Protein AF-A0A3N1I9E1-F1 (afdb_monomer_lite)

pLDDT: mean 85.57, std 15.99, range [31.16, 98.69]

Secondary structure (DSSP, 8-state):
----------PPPHHHHHHHHHHHHHHHTSPPPHHHHHHHHHHHHHHHHHHTTSS-HHHHHHHTT-S-GGGHHHHH--SS--HHHHHHHHHHHHHSTTHHHHHHHHHHHHTT-S---HHHHHHHHHHHHTGGGHHHHTPPPTT--SPPHHHHHHHHHTTTTT--TTSTTS------S-HHHHHHHHHTT-HHHHHHHHHHHHHHHHHTTSS----GGGSSTTS-SS---HHHHHHHHHTSHHHHHHHHHHHHH--TTS-TTSS-PBPB-TTSPBPEE-SSTTT-EEPBP-HHHHHHHH-HHHHHHHHHHHHHHHHHHHS---HHHHHHHHHHHHHHHHHHHHHHHHHHHT----SSSBTTBSHHHHHHHHHHHHHHHHHHHHTPPPTT-----PPPPP----------

Sequence (408 aa):
MTTQTTVQPTGASFVSMVENLVAGEHLEKNPWTPDAMWHNIANQTIDALVTRGELRRGEADIILGLTPLQDLPTELGCPDPSPIWRCIYTTHRLTAGSSFGETKSEIRNIMARRAVTTKQFSFMLGVIVDRDVRRPKARKEPGARRPPSLQRARNAFGDGGFLTEDVPGRQWLPVYDTVSNVLELALEGDRNARITLMIGGGFALMVDGYLTRDRESKVFEGSAPFRGSPPAILTDLASHNHGLYLLASAWRHWDATKPAHEYDIPAVNADGSLVITGDTRETRSPERLTEYRLYEIASPAKAMAGFLKQQEARKARNVAASPEDRDRDNRERLAQALEIAKDAASSLESSTVSPPPHPFGTHEEWERTRNTAHQVYEILVKAEPDPDEGFISSASPEQGEDPGYDDV

Foldseek 3Di:
DDDDPPPDDDPQDPVNVVLVVVVVCCVPPNPDDPLVVLQSLLLQLLVVCCVVVLDPPVLSCLQQVVDQLQCCCVVPVAPHSDLLSSLLSNLQSCFAACNVVSSFVSSCVVVVHPGDDLLNVLLSSLSRSCVLQCVQQQDDDVPDPDGTLSVQLSQLSSLNQQPAPCRGNHHEDADRDPLVVLLVCLVVPNPNSLSSLLSQLSSLCSSLNLQGAFDPVQLDVQGALDTDRSNLLSVLLSVASQSSLLSSLSNVQRDSNHGSPVGARAQADSVSHFDWDDDDPVRTDGHGDHSHSSNCSSPVPSSVVSVVVNVVVVVVPVPPDPPVSVVVVVVVVVVVVVVVVVVLVVCLVPDPDDDDDRSCHDPVSNVVVVVVVVVSVVVCVVPPDDPPPDDPPPDDPDDDDDDDDDDD

Radius of gyration: 29.82 Å; chains: 1; bounding box: 89×72×112 Å

Structure (mmCIF, N/CA/C/O backbone):
data_AF-A0A3N1I9E1-F1
#
_entry.id   AF-A0A3N1I9E1-F1
#
loop_
_atom_site.group_PDB
_atom_site.id
_atom_site.type_symbol
_atom_site.label_atom_id
_atom_site.label_alt_id
_atom_site.label_comp_id
_atom_site.label_asym_id
_atom_site.label_entity_id
_atom_site.label_seq_id
_atom_site.pdbx_PDB_ins_code
_atom_site.Cartn_x
_atom_site.Cartn_y
_atom_site.Cartn_z
_atom_site.occupancy
_atom_site.B_iso_or_equiv
_atom_site.auth_seq_id
_atom_site.auth_comp_id
_atom_site.auth_asym_id
_atom_site.auth_atom_id
_atom_site.pdbx_PDB_model_num
ATOM 1 N N . MET A 1 1 ? -54.746 14.078 29.491 1.00 38.72 1 MET A N 1
ATOM 2 C CA . MET A 1 1 ? -53.385 14.606 29.708 1.00 38.72 1 MET A CA 1
ATOM 3 C C . MET A 1 1 ? -52.417 13.624 29.084 1.00 38.72 1 MET A C 1
ATOM 5 O O . MET A 1 1 ? -52.190 12.566 29.650 1.00 38.72 1 MET A O 1
ATOM 9 N N . THR A 1 2 ? -51.927 13.942 27.893 1.00 31.56 2 THR A N 1
ATOM 10 C CA . THR A 1 2 ? -50.917 13.152 27.185 1.00 31.56 2 THR A CA 1
ATOM 11 C C . THR A 1 2 ? -49.903 14.159 26.680 1.00 31.56 2 THR A C 1
ATOM 13 O O . THR A 1 2 ? -50.149 14.890 25.724 1.00 31.56 2 THR A O 1
ATOM 16 N N . THR A 1 3 ? -48.817 14.291 27.428 1.00 33.97 3 THR A N 1
ATOM 17 C CA . THR A 1 3 ? -47.680 15.148 27.116 1.00 33.97 3 THR A CA 1
ATOM 18 C C . THR A 1 3 ? -46.981 14.562 25.894 1.00 33.97 3 THR A C 1
ATOM 20 O O . THR A 1 3 ? -46.305 13.541 25.986 1.00 33.97 3 THR A O 1
ATOM 23 N N . GLN A 1 4 ? -47.182 15.179 24.729 1.00 31.16 4 GLN A N 1
ATOM 24 C CA . GLN A 1 4 ? -46.315 14.959 23.578 1.00 31.16 4 GLN A CA 1
ATOM 25 C C . GLN A 1 4 ? -44.975 15.625 23.875 1.00 31.16 4 GLN A C 1
ATOM 27 O O . GLN A 1 4 ? -44.860 16.849 23.891 1.00 31.16 4 GLN A O 1
ATOM 32 N N . THR A 1 5 ? -43.962 14.805 24.130 1.00 34.03 5 THR A N 1
ATOM 33 C CA . THR A 1 5 ? -42.567 15.233 24.135 1.00 34.03 5 THR A CA 1
ATOM 34 C C . THR A 1 5 ? -42.188 15.585 22.699 1.00 34.03 5 THR A C 1
ATOM 36 O O . THR A 1 5 ? -41.876 14.712 21.891 1.00 34.03 5 THR A O 1
ATOM 39 N N . THR A 1 6 ? -42.248 16.869 22.357 1.00 31.25 6 THR A N 1
ATOM 40 C CA . THR A 1 6 ? -41.607 17.414 21.159 1.00 31.25 6 THR A CA 1
ATOM 41 C C . THR A 1 6 ? -40.103 17.193 21.273 1.00 31.25 6 THR A C 1
ATOM 43 O O . THR A 1 6 ? -39.419 17.894 22.017 1.00 31.25 6 THR A O 1
ATOM 46 N N . VAL A 1 7 ? -39.587 16.205 20.543 1.00 35.91 7 VAL A N 1
ATOM 47 C CA . VAL A 1 7 ? -38.157 16.086 20.257 1.00 35.91 7 VAL A CA 1
ATOM 48 C C . VAL A 1 7 ? -37.801 17.267 19.357 1.00 35.91 7 VAL A C 1
ATOM 50 O O . VAL A 1 7 ? -38.236 17.331 18.208 1.00 35.91 7 VAL A O 1
ATOM 53 N N . GLN A 1 8 ? -37.077 18.247 19.901 1.00 31.97 8 GLN A N 1
ATOM 54 C CA . GLN A 1 8 ? -36.500 19.316 19.092 1.00 31.97 8 GLN A CA 1
ATOM 55 C C . GLN A 1 8 ? -35.521 18.699 18.081 1.00 31.97 8 GLN A C 1
ATOM 57 O O . GLN A 1 8 ? -34.699 17.870 18.479 1.00 31.97 8 GLN A O 1
ATOM 62 N N . PRO A 1 9 ? -35.565 19.093 16.795 1.00 40.19 9 PRO A N 1
ATOM 63 C CA . PRO A 1 9 ? -34.511 18.734 15.862 1.00 40.19 9 PRO A CA 1
ATOM 64 C C . PRO A 1 9 ? -33.220 19.371 16.375 1.00 40.19 9 PRO A C 1
ATOM 66 O O . PRO A 1 9 ? -33.135 20.590 16.526 1.00 40.19 9 PRO A O 1
ATOM 69 N N . THR A 1 10 ? -32.230 18.544 16.701 1.00 46.62 10 THR A N 1
ATOM 70 C CA . THR A 1 10 ? -30.885 18.997 17.051 1.00 46.62 10 THR A CA 1
ATOM 71 C C . THR A 1 10 ? -30.368 19.862 15.906 1.00 46.62 10 THR A C 1
ATOM 73 O O . THR A 1 10 ? -30.164 19.363 14.799 1.00 46.62 10 THR A O 1
ATOM 76 N N . GLY A 1 11 ? -30.226 21.167 16.155 1.00 46.31 11 GLY A N 1
ATOM 77 C CA . GLY A 1 11 ? -29.681 22.113 15.188 1.00 46.31 11 GLY A CA 1
ATOM 78 C C . GLY A 1 11 ? -28.329 21.625 14.672 1.00 46.31 11 GLY A C 1
ATOM 79 O O . GLY A 1 11 ? -27.523 21.104 15.444 1.00 46.31 11 GLY A O 1
ATOM 80 N N . ALA A 1 12 ? -28.111 21.765 13.362 1.00 48.75 12 ALA A N 1
ATOM 81 C CA . ALA A 1 12 ? -26.857 21.418 12.705 1.00 48.75 12 ALA A CA 1
ATOM 82 C C . ALA A 1 12 ? -25.680 22.008 13.497 1.00 48.75 12 ALA A C 1
ATOM 84 O O . ALA A 1 12 ? -25.655 23.210 13.775 1.00 48.75 12 ALA A O 1
ATOM 85 N N . SER A 1 13 ? -24.733 21.160 13.912 1.00 63.78 13 SER A N 1
ATOM 86 C CA . SER A 1 13 ? -23.575 21.619 14.678 1.00 63.78 13 SER A CA 1
ATOM 87 C C . SER A 1 13 ? -22.786 22.632 13.844 1.00 63.78 13 SER A C 1
ATOM 89 O O . SER A 1 13 ? -22.744 22.526 12.615 1.00 63.78 13 SER A O 1
ATOM 91 N N . PHE A 1 14 ? -22.137 23.599 14.496 1.00 56.06 14 PHE A N 1
ATOM 92 C CA . PHE A 1 14 ? -21.276 24.576 13.821 1.00 56.06 14 PHE A CA 1
ATOM 93 C C . PHE A 1 14 ? -20.245 23.896 12.904 1.00 56.06 14 PHE A C 1
ATOM 95 O O . PHE A 1 14 ? -20.013 24.360 11.793 1.00 56.06 14 PHE A O 1
ATOM 102 N N . VAL A 1 15 ? -19.705 22.748 13.327 1.00 59.47 15 VAL A N 1
ATOM 103 C CA . VAL A 1 15 ? -18.792 21.926 12.519 1.00 59.47 15 VAL A CA 1
ATOM 104 C C . VAL A 1 15 ? -19.470 21.464 11.227 1.00 59.47 15 VAL A C 1
ATOM 106 O O . VAL A 1 15 ? -18.934 21.712 10.155 1.00 59.47 15 VAL A O 1
ATOM 109 N N . SER A 1 16 ? -20.691 20.921 11.300 1.00 53.22 16 SER A N 1
ATOM 110 C CA . SER A 1 16 ? -21.435 20.499 10.101 1.00 53.22 16 SER A CA 1
ATOM 111 C C . SER A 1 16 ? -21.812 21.668 9.181 1.00 53.22 16 SER A C 1
ATOM 113 O O . SER A 1 16 ? -21.840 21.517 7.962 1.00 53.22 16 SER A O 1
ATOM 115 N N . MET A 1 17 ? -22.079 22.859 9.736 1.00 61.34 17 MET A N 1
ATOM 116 C CA . MET A 1 17 ? -22.335 24.062 8.936 1.00 61.34 17 MET A CA 1
ATOM 117 C C . MET A 1 17 ? -21.076 24.518 8.194 1.00 61.34 17 MET A C 1
ATOM 119 O O . MET A 1 17 ? -21.158 24.848 7.014 1.00 61.34 17 MET A O 1
ATOM 123 N N . VAL A 1 18 ? -19.916 24.502 8.858 1.00 66.12 18 VAL A N 1
ATOM 124 C CA . VAL A 1 18 ? -18.623 24.828 8.238 1.00 66.12 18 VAL A CA 1
ATOM 125 C C . VAL A 1 18 ? -18.257 23.799 7.168 1.00 66.12 18 VAL A C 1
ATOM 127 O O . VAL A 1 18 ? -17.861 24.181 6.072 1.00 66.12 18 VAL A O 1
ATOM 130 N N . GLU A 1 19 ? -18.444 22.507 7.435 1.00 66.81 19 GLU A N 1
ATOM 131 C CA . GLU A 1 19 ? -18.189 21.439 6.460 1.00 66.81 19 GLU A CA 1
ATOM 132 C C . GLU A 1 19 ? -19.096 21.552 5.228 1.00 66.81 19 GLU A C 1
ATOM 134 O O . GLU A 1 19 ? -18.613 21.417 4.104 1.00 66.81 19 GLU A O 1
ATOM 139 N N . ASN A 1 20 ? -20.380 21.881 5.414 1.00 62.75 20 ASN A N 1
ATOM 140 C CA . ASN A 1 20 ? -21.313 22.125 4.311 1.00 62.75 20 ASN A CA 1
ATOM 141 C C . ASN A 1 20 ? -20.959 23.385 3.508 1.00 62.75 20 ASN A C 1
ATOM 143 O O . ASN A 1 20 ? -21.066 23.376 2.282 1.00 62.75 20 ASN A O 1
ATOM 147 N N . LEU A 1 21 ? -20.510 24.456 4.171 1.00 64.88 21 LEU A N 1
ATOM 148 C CA . LEU A 1 21 ? -20.059 25.682 3.506 1.00 64.88 21 LEU A CA 1
ATOM 149 C C . LEU A 1 21 ? -18.817 25.419 2.642 1.00 64.88 21 LEU A C 1
ATOM 151 O O . LEU A 1 21 ? -18.793 25.784 1.468 1.00 64.88 21 LEU A O 1
ATOM 155 N N . VAL A 1 22 ? -17.817 24.728 3.199 1.00 65.25 22 VAL A N 1
ATOM 156 C CA . VAL A 1 22 ? -16.599 24.332 2.475 1.00 65.25 22 VAL A CA 1
ATOM 157 C C . VAL A 1 22 ? -16.941 23.386 1.319 1.00 65.25 22 VAL A C 1
ATOM 159 O O . VAL A 1 22 ? -16.405 23.530 0.221 1.00 65.25 22 VAL A O 1
ATOM 162 N N . ALA A 1 23 ? -17.874 22.449 1.518 1.00 61.94 23 ALA A N 1
ATOM 163 C CA . ALA A 1 23 ? -18.350 21.578 0.447 1.00 61.94 23 ALA A CA 1
ATOM 164 C C . ALA A 1 23 ? -18.998 22.368 -0.706 1.00 61.94 23 ALA A C 1
ATOM 166 O O . ALA A 1 23 ? -18.726 22.055 -1.865 1.00 61.94 23 ALA A O 1
ATOM 167 N N . GLY A 1 24 ? -19.794 23.401 -0.400 1.00 59.88 24 GLY A N 1
ATOM 168 C CA . GLY A 1 24 ? -20.403 24.295 -1.390 1.00 59.88 24 GLY A CA 1
ATOM 169 C C . GLY A 1 24 ? -19.379 25.106 -2.189 1.00 59.88 24 GLY A C 1
ATOM 170 O O . GLY A 1 24 ? -19.449 25.156 -3.415 1.00 59.88 24 GLY A O 1
ATOM 171 N N . GLU A 1 25 ? -18.367 25.673 -1.529 1.00 64.50 25 GLU A N 1
ATOM 172 C CA . GLU A 1 25 ? -17.327 26.469 -2.199 1.00 64.50 25 GLU A CA 1
ATOM 173 C C . GLU A 1 25 ? -16.526 25.653 -3.227 1.00 64.50 25 GLU A C 1
ATOM 175 O O . GLU A 1 25 ? -16.195 26.129 -4.321 1.00 64.50 25 GLU A O 1
ATOM 180 N N . HIS A 1 26 ? -16.268 24.386 -2.913 1.00 64.12 26 HIS A N 1
ATOM 181 C CA . HIS A 1 26 ? -15.553 23.482 -3.803 1.00 64.12 26 HIS A CA 1
ATOM 182 C C . HIS A 1 26 ? -16.414 22.859 -4.917 1.00 64.12 26 HIS A C 1
ATOM 184 O O . HIS A 1 26 ? -15.871 22.194 -5.802 1.00 64.12 26 HIS A O 1
ATOM 190 N N . LEU A 1 27 ? -17.735 23.058 -4.902 1.00 59.91 27 LEU A N 1
ATOM 191 C CA . LEU A 1 27 ? -18.603 22.725 -6.036 1.00 59.91 27 LEU A CA 1
ATOM 192 C C . LEU A 1 27 ? -18.612 23.841 -7.090 1.00 59.91 27 LEU A C 1
ATOM 194 O O . LEU A 1 27 ? -18.748 23.547 -8.274 1.00 59.91 27 LEU A O 1
ATOM 198 N N . GLU A 1 28 ? -18.441 25.099 -6.675 1.00 52.12 28 GLU A N 1
ATOM 199 C CA . GLU A 1 28 ? -18.646 26.264 -7.546 1.00 52.12 28 GLU A CA 1
ATOM 200 C C . GLU A 1 28 ? -17.355 26.949 -8.018 1.00 52.12 28 GLU A C 1
ATOM 202 O O . GLU A 1 28 ? -17.345 27.519 -9.108 1.00 52.12 28 GLU A O 1
ATOM 207 N N . LYS A 1 29 ? -16.269 26.930 -7.226 1.00 57.62 29 LYS A N 1
ATOM 208 C CA . LYS A 1 29 ? -15.074 27.756 -7.509 1.00 57.62 29 LYS A CA 1
ATOM 209 C C . LYS A 1 29 ? -13.769 26.981 -7.636 1.00 57.62 29 LYS A C 1
ATOM 211 O O . LYS A 1 29 ? -12.991 27.264 -8.538 1.00 57.62 29 LYS A O 1
ATOM 216 N N . ASN A 1 30 ? -13.522 26.020 -6.747 1.00 64.75 30 ASN A N 1
ATOM 217 C CA . ASN A 1 30 ? -12.272 25.256 -6.715 1.00 64.75 30 ASN A CA 1
ATOM 218 C C . ASN A 1 30 ? -12.578 23.767 -6.535 1.00 64.75 30 ASN A C 1
ATOM 220 O O . ASN A 1 30 ? -12.787 23.354 -5.396 1.00 64.75 30 ASN A O 1
ATOM 224 N N . PRO A 1 31 ? -12.601 22.943 -7.596 1.00 71.06 31 PRO A N 1
ATOM 225 C CA . PRO A 1 31 ? -12.908 21.527 -7.447 1.00 71.06 31 PRO A CA 1
ATOM 226 C C . PRO A 1 31 ? -11.952 20.868 -6.449 1.00 71.06 31 PRO A C 1
ATOM 228 O O . PRO A 1 31 ? -10.744 21.121 -6.457 1.00 71.06 31 PRO A O 1
ATOM 231 N N . TRP A 1 32 ? -12.502 20.020 -5.578 1.00 70.50 32 TRP A N 1
ATOM 232 C CA . TRP A 1 32 ? -11.707 19.243 -4.631 1.00 70.50 32 TRP A CA 1
ATOM 233 C C . TRP A 1 32 ? -10.596 18.488 -5.367 1.00 70.50 32 TRP A C 1
ATOM 235 O O . TRP A 1 32 ? -10.833 17.853 -6.400 1.00 70.50 32 TRP A O 1
ATOM 245 N N . THR A 1 33 ? -9.393 18.457 -4.786 1.00 81.75 33 THR A N 1
ATOM 246 C CA . THR A 1 33 ? -8.447 17.410 -5.178 1.00 81.75 33 THR A CA 1
ATOM 247 C C . THR A 1 33 ? -9.074 16.052 -4.839 1.00 81.75 33 THR A C 1
ATOM 249 O O . THR A 1 33 ? -9.783 15.945 -3.829 1.00 81.75 33 THR A O 1
ATOM 252 N N . PRO A 1 34 ? -8.827 14.995 -5.635 1.00 83.12 34 PRO A N 1
ATOM 253 C CA . PRO A 1 34 ? -9.389 13.676 -5.351 1.00 83.12 34 PRO A CA 1
ATOM 254 C C . PRO A 1 34 ? -9.130 13.221 -3.908 1.00 83.12 34 PRO A C 1
ATOM 256 O O . PRO A 1 34 ? -10.029 12.707 -3.251 1.00 83.12 34 PRO A O 1
ATOM 259 N N . ASP A 1 35 ? -7.931 13.484 -3.388 1.00 83.75 35 ASP A N 1
ATOM 260 C CA . ASP A 1 35 ? -7.522 13.119 -2.030 1.00 83.75 35 ASP A CA 1
ATOM 261 C C . ASP A 1 35 ? -8.378 13.805 -0.958 1.00 83.75 35 ASP A C 1
ATOM 263 O O . ASP A 1 35 ? -8.831 13.162 -0.012 1.00 83.75 35 ASP A O 1
ATOM 267 N N . ALA A 1 36 ? -8.621 15.108 -1.108 1.00 85.38 36 ALA A N 1
ATOM 268 C CA . ALA A 1 36 ? -9.395 15.877 -0.145 1.00 85.38 36 ALA A CA 1
ATOM 269 C C . ALA A 1 36 ? -10.889 15.501 -0.204 1.00 85.38 36 ALA A C 1
ATOM 271 O O . ALA A 1 36 ? -11.523 15.357 0.841 1.00 85.38 36 ALA A O 1
ATOM 272 N N . MET A 1 37 ? -11.427 15.240 -1.404 1.00 89.25 37 MET A N 1
ATOM 273 C CA . MET A 1 37 ? -12.794 14.736 -1.575 1.00 89.25 37 MET A CA 1
ATOM 274 C C . MET A 1 37 ? -12.976 13.398 -0.848 1.00 89.25 37 MET A C 1
ATOM 276 O O . MET A 1 37 ? -13.917 13.229 -0.075 1.00 89.25 37 MET A O 1
ATOM 280 N N . TRP A 1 38 ? -12.060 12.449 -1.063 1.00 91.62 38 TRP A N 1
ATOM 281 C CA . TRP A 1 38 ? -12.127 11.133 -0.429 1.00 91.62 38 TRP A CA 1
ATOM 282 C C . TRP A 1 38 ? -11.901 11.180 1.083 1.00 91.62 38 TRP A C 1
ATOM 284 O O . TRP A 1 38 ? -12.494 10.375 1.794 1.00 91.62 38 TRP A O 1
ATOM 294 N N . HIS A 1 39 ? -11.119 12.137 1.588 1.00 91.19 39 HIS A N 1
ATOM 295 C CA . HIS A 1 39 ? -10.997 12.383 3.026 1.00 91.19 39 HIS A CA 1
ATOM 296 C C . HIS A 1 39 ? -12.321 12.850 3.646 1.00 91.19 39 HIS A C 1
ATOM 298 O O . HIS A 1 39 ? -12.714 12.360 4.700 1.00 91.19 39 HIS A O 1
ATOM 304 N N . ASN A 1 40 ? -13.032 13.764 2.981 1.00 90.38 40 ASN A N 1
ATOM 305 C CA . ASN A 1 40 ? -14.340 14.227 3.445 1.00 90.38 40 ASN A CA 1
ATOM 306 C C . ASN A 1 40 ? -15.378 13.089 3.422 1.00 90.38 40 ASN A C 1
ATOM 308 O O . ASN A 1 40 ? -16.054 12.839 4.417 1.00 90.38 40 ASN A O 1
ATOM 312 N N . ILE A 1 41 ? -15.438 12.334 2.317 1.00 92.44 41 ILE A N 1
ATOM 313 C CA . ILE A 1 41 ? -16.308 11.152 2.200 1.00 92.44 41 ILE A CA 1
ATOM 314 C C . ILE A 1 41 ? -15.996 10.137 3.306 1.00 92.44 41 ILE A C 1
ATOM 316 O O . ILE A 1 41 ? -16.923 9.589 3.899 1.00 92.44 41 ILE A O 1
ATOM 320 N N . ALA A 1 42 ? -14.715 9.899 3.605 1.00 94.62 42 ALA A N 1
ATOM 321 C CA . ALA A 1 42 ? -14.301 9.011 4.685 1.00 94.62 42 ALA A CA 1
ATOM 322 C C . ALA A 1 42 ? -14.848 9.468 6.043 1.00 94.62 42 ALA A C 1
ATOM 324 O O . ALA A 1 42 ? -15.499 8.676 6.716 1.00 94.62 42 ALA A O 1
ATOM 325 N N . ASN A 1 43 ? -14.649 10.735 6.422 1.00 94.50 43 ASN A N 1
ATOM 326 C CA . ASN A 1 43 ? -15.135 11.263 7.702 1.00 94.50 43 ASN A CA 1
ATOM 327 C C . ASN A 1 43 ? -16.656 11.105 7.841 1.00 94.50 43 ASN A C 1
ATOM 329 O O . ASN A 1 43 ? -17.124 10.508 8.808 1.00 94.50 43 ASN A O 1
ATOM 333 N N . GLN A 1 44 ? -17.413 11.528 6.823 1.00 95.44 44 GLN A N 1
ATOM 334 C CA . GLN A 1 44 ? -18.874 11.391 6.806 1.00 95.44 44 GLN A CA 1
ATOM 335 C C . GLN A 1 44 ? -19.321 9.926 6.882 1.00 95.44 44 GLN A C 1
ATOM 337 O O . GLN A 1 44 ? -20.295 9.605 7.559 1.00 95.44 44 GLN A O 1
ATOM 342 N N . THR A 1 45 ? -18.600 9.024 6.208 1.00 96.94 45 THR A N 1
ATOM 343 C CA . THR A 1 45 ? -18.871 7.580 6.249 1.00 96.94 45 THR A CA 1
ATOM 344 C C . THR A 1 45 ? -18.702 7.044 7.668 1.00 96.94 45 THR A C 1
ATOM 346 O O . THR A 1 45 ? -19.575 6.331 8.158 1.00 96.94 45 THR A O 1
ATOM 349 N N . ILE A 1 46 ? -17.608 7.398 8.347 1.00 97.88 46 ILE A N 1
ATOM 350 C CA . ILE A 1 46 ? -17.349 6.947 9.718 1.00 97.88 46 ILE A CA 1
ATOM 351 C C . ILE A 1 46 ? -18.399 7.498 10.690 1.00 97.88 46 ILE A C 1
ATOM 353 O O . ILE A 1 46 ? -18.931 6.735 11.496 1.00 97.88 46 ILE A O 1
ATOM 357 N N . ASP A 1 47 ? -18.767 8.776 10.587 1.00 96.19 47 ASP A N 1
ATOM 358 C CA . ASP A 1 47 ? -19.801 9.360 11.450 1.00 96.19 47 ASP A CA 1
ATOM 359 C C . ASP A 1 47 ? -21.193 8.744 11.201 1.00 96.19 47 ASP A C 1
ATOM 361 O O . ASP A 1 47 ? -21.956 8.510 12.146 1.00 96.19 47 ASP A O 1
ATOM 365 N N . ALA A 1 48 ? -21.520 8.398 9.950 1.00 96.31 48 ALA A N 1
ATOM 366 C CA . ALA A 1 48 ? -22.752 7.683 9.617 1.00 96.31 48 ALA A CA 1
ATOM 367 C C . ALA A 1 48 ? -22.783 6.269 10.223 1.00 96.31 48 ALA A C 1
ATOM 369 O O . ALA A 1 48 ? -23.808 5.857 10.771 1.00 96.31 48 ALA A O 1
ATOM 370 N N . LEU A 1 49 ? -21.660 5.543 10.184 1.00 97.50 49 LEU A N 1
ATOM 371 C CA . LEU A 1 49 ? -21.533 4.225 10.814 1.00 97.50 49 LEU A CA 1
ATOM 372 C C . LEU A 1 49 ? -21.677 4.301 12.341 1.00 97.50 49 LEU A C 1
ATOM 374 O O . LEU A 1 49 ? -22.339 3.446 12.929 1.00 97.50 49 LEU A O 1
ATOM 378 N N . VAL A 1 50 ? -21.141 5.347 12.983 1.00 97.56 50 VAL A N 1
ATOM 379 C CA . VAL A 1 50 ? -21.358 5.595 14.421 1.00 97.56 50 VAL A CA 1
ATOM 380 C C . VAL A 1 50 ? -22.830 5.865 14.719 1.00 97.56 50 VAL A C 1
ATOM 382 O O . VAL A 1 50 ? -23.394 5.284 15.643 1.00 97.56 50 VAL A O 1
ATOM 385 N N . THR A 1 51 ? -23.480 6.704 13.911 1.00 96.25 51 THR A N 1
ATOM 386 C CA . THR A 1 51 ? -24.899 7.062 14.085 1.00 96.25 51 THR A CA 1
ATOM 387 C C . THR A 1 51 ? -25.821 5.845 13.972 1.00 96.25 51 THR A C 1
ATOM 389 O O . THR A 1 51 ? -26.840 5.772 14.656 1.00 96.25 51 THR A O 1
ATOM 392 N N . ARG A 1 52 ? -25.461 4.868 13.133 1.00 94.50 52 ARG A N 1
ATOM 393 C CA . ARG A 1 52 ? -26.208 3.612 12.958 1.00 94.50 52 ARG A CA 1
ATOM 394 C C . ARG A 1 52 ? -25.875 2.535 13.987 1.00 94.50 52 ARG A C 1
ATOM 396 O O . ARG A 1 52 ? -26.556 1.517 14.020 1.00 94.50 52 ARG A O 1
ATOM 403 N N . GLY A 1 53 ? -24.866 2.759 14.826 1.00 95.00 53 GLY A N 1
ATOM 404 C CA . GLY A 1 53 ? -24.416 1.791 15.823 1.00 95.00 53 GLY A CA 1
ATOM 405 C C . GLY A 1 53 ? -23.506 0.685 15.278 1.00 95.00 53 GLY A C 1
ATOM 406 O O . GLY A 1 53 ? -23.201 -0.240 16.024 1.00 95.00 53 GLY A O 1
ATOM 407 N N . GLU A 1 54 ? -23.038 0.787 14.029 1.00 96.00 54 GLU A N 1
ATOM 408 C CA . GLU A 1 54 ? -22.098 -0.179 13.426 1.00 96.00 54 GLU A CA 1
ATOM 409 C C . GLU A 1 54 ? -20.656 0.023 13.928 1.00 96.00 54 GLU A C 1
ATOM 411 O O . GLU A 1 54 ? -19.844 -0.907 13.967 1.00 96.00 54 GLU A O 1
ATOM 416 N N . LEU A 1 55 ? -20.331 1.254 14.341 1.00 96.81 55 LEU A N 1
ATOM 417 C CA . LEU A 1 55 ? -19.077 1.611 15.004 1.00 96.81 55 LEU A CA 1
ATOM 418 C C . LEU A 1 55 ? -19.355 2.271 16.352 1.00 96.81 55 LEU A C 1
ATOM 420 O O . LEU A 1 55 ? -20.229 3.129 16.480 1.00 96.81 55 LEU A O 1
ATOM 424 N N . ARG A 1 56 ? -18.550 1.944 17.364 1.00 97.19 56 ARG A N 1
ATOM 425 C CA . ARG A 1 56 ? -18.530 2.738 18.605 1.00 97.19 56 ARG A CA 1
ATOM 426 C C . ARG A 1 56 ? -17.699 4.004 18.387 1.00 97.19 56 ARG A C 1
ATOM 428 O O . ARG A 1 56 ? -16.761 4.002 17.592 1.00 97.19 56 ARG A O 1
ATOM 435 N N . ARG A 1 57 ? -17.975 5.076 19.143 1.00 96.19 57 ARG A N 1
ATOM 436 C CA . ARG A 1 57 ? -17.237 6.347 19.001 1.00 96.19 57 ARG A CA 1
ATOM 437 C C . ARG A 1 57 ? -15.723 6.186 19.192 1.00 96.19 57 ARG A C 1
ATOM 439 O O . ARG A 1 57 ? -14.972 6.698 18.376 1.00 96.19 57 ARG A O 1
ATOM 446 N N . GLY A 1 58 ? -15.283 5.401 20.179 1.00 97.12 58 GLY A N 1
ATOM 447 C CA . GLY A 1 58 ? -13.853 5.122 20.376 1.00 97.12 58 GLY A CA 1
ATOM 448 C C . GLY A 1 58 ? -13.200 4.399 19.188 1.00 97.12 58 GLY A C 1
ATOM 449 O O . GLY A 1 58 ? -12.063 4.689 18.838 1.00 97.12 58 GLY A O 1
ATOM 450 N N . GLU A 1 59 ? -13.934 3.523 18.494 1.00 97.75 59 GLU A N 1
ATOM 451 C CA . GLU A 1 59 ? -13.439 2.848 17.282 1.00 97.75 59 GLU A CA 1
ATOM 452 C C . GLU A 1 59 ? -13.274 3.845 16.131 1.00 97.75 59 GLU A C 1
ATOM 454 O O . GLU A 1 59 ? -12.262 3.836 15.428 1.00 97.75 59 GLU A O 1
ATOM 459 N N . ALA A 1 60 ? -14.251 4.742 15.971 1.00 97.75 60 ALA A N 1
ATOM 460 C CA . ALA A 1 60 ? -14.183 5.836 15.012 1.00 97.75 60 ALA A CA 1
ATOM 461 C C . ALA A 1 60 ? -13.016 6.787 15.308 1.00 97.75 60 ALA A C 1
ATOM 463 O O . ALA A 1 60 ? -12.322 7.194 14.380 1.00 97.75 60 ALA A O 1
ATOM 464 N N . ASP A 1 61 ? -12.750 7.101 16.575 1.00 97.88 61 ASP A N 1
ATOM 465 C CA . ASP A 1 61 ? -11.648 7.983 16.964 1.00 97.88 61 ASP A CA 1
ATOM 466 C C . ASP A 1 61 ? -10.275 7.366 16.639 1.00 97.88 61 ASP A C 1
ATOM 468 O O . ASP A 1 61 ? -9.385 8.077 16.162 1.00 97.88 61 ASP A O 1
ATOM 472 N N . ILE A 1 62 ? -10.115 6.043 16.776 1.00 98.12 62 ILE A N 1
ATOM 473 C CA . ILE A 1 62 ? -8.907 5.329 16.326 1.00 98.12 62 ILE A CA 1
ATOM 474 C C . ILE A 1 62 ? -8.783 5.393 14.799 1.00 98.12 62 ILE A C 1
ATOM 476 O O . ILE A 1 62 ? -7.719 5.743 14.284 1.00 98.12 62 ILE A O 1
ATOM 480 N N . ILE A 1 63 ? -9.864 5.094 14.069 1.00 97.88 63 ILE A N 1
ATOM 481 C CA . ILE A 1 63 ? -9.886 5.079 12.596 1.00 97.88 63 ILE A CA 1
ATOM 482 C C . ILE A 1 63 ? -9.558 6.457 12.019 1.00 97.88 63 ILE A C 1
ATOM 484 O O . ILE A 1 63 ? -8.739 6.576 11.108 1.00 97.88 63 ILE A O 1
ATOM 488 N N . LEU A 1 64 ? -10.175 7.502 12.565 1.00 95.50 64 LEU A N 1
ATOM 489 C CA . LEU A 1 64 ? -9.982 8.883 12.136 1.00 95.50 64 LEU A CA 1
ATOM 490 C C . LEU A 1 64 ? -8.656 9.468 12.629 1.00 95.50 64 LEU A C 1
ATOM 492 O O . LEU A 1 64 ? -8.320 10.585 12.246 1.00 95.50 64 LEU A O 1
ATOM 496 N N . GLY A 1 65 ? -7.894 8.747 13.453 1.00 94.81 65 GLY A N 1
ATOM 497 C CA . GLY A 1 65 ? -6.630 9.210 14.017 1.00 94.81 65 GLY A CA 1
ATOM 498 C C . GLY A 1 65 ? -6.783 10.394 14.969 1.00 94.81 65 GLY A C 1
ATOM 499 O O . GLY A 1 65 ? -5.954 11.308 14.963 1.00 94.81 65 GLY A O 1
ATOM 500 N N . LEU A 1 66 ? -7.879 10.402 15.729 1.00 95.69 66 LEU A N 1
ATOM 501 C CA . LEU A 1 66 ? -8.107 11.286 16.871 1.00 95.69 66 LEU A CA 1
ATOM 502 C C . LEU A 1 66 ? -7.506 10.694 18.149 1.00 95.69 66 LEU A C 1
ATOM 504 O O . LEU A 1 66 ? -6.980 11.444 18.966 1.00 95.69 66 LEU A O 1
ATOM 508 N N . THR A 1 67 ? -7.502 9.365 18.284 1.00 97.31 67 THR A N 1
ATOM 509 C CA . THR A 1 67 ? -6.699 8.674 19.300 1.00 97.31 67 THR A CA 1
ATOM 510 C C . THR A 1 67 ? -5.212 8.872 18.980 1.00 97.31 67 THR A C 1
ATOM 512 O O . THR A 1 67 ? -4.808 8.595 17.849 1.00 97.31 67 THR A O 1
ATOM 515 N N . PRO A 1 68 ? -4.368 9.356 19.904 1.00 97.25 68 PRO A N 1
ATOM 516 C CA . PRO A 1 68 ? -2.918 9.420 19.713 1.00 97.25 68 PRO A CA 1
ATOM 517 C C . PRO A 1 68 ? -2.293 8.045 19.437 1.00 97.25 68 PRO A C 1
ATOM 519 O O . PRO A 1 68 ? -2.790 7.017 19.887 1.00 97.25 68 PRO A O 1
ATOM 522 N N . LEU A 1 69 ? -1.178 8.003 18.697 1.00 97.25 69 LEU A N 1
ATOM 523 C CA . LEU A 1 69 ? -0.474 6.738 18.427 1.00 97.25 69 LEU A CA 1
ATOM 524 C C . LEU A 1 69 ? 0.021 6.070 19.719 1.00 97.25 69 LEU A C 1
ATOM 526 O O . LEU A 1 69 ? 0.013 4.848 19.819 1.00 97.25 69 LEU A O 1
ATOM 530 N N . GLN A 1 70 ? 0.418 6.879 20.704 1.00 98.12 70 GLN A N 1
ATOM 531 C CA . GLN A 1 70 ? 0.944 6.437 21.998 1.00 98.12 70 GLN A CA 1
ATOM 532 C C . GLN A 1 70 ? -0.072 5.632 22.814 1.00 98.12 70 GLN A C 1
ATOM 534 O O . GLN A 1 70 ? 0.335 4.804 23.623 1.00 98.12 70 GLN A O 1
ATOM 539 N N . ASP A 1 71 ? -1.365 5.838 22.562 1.00 98.31 71 ASP A N 1
ATOM 540 C CA . ASP A 1 71 ? -2.448 5.194 23.303 1.00 98.31 71 ASP A CA 1
ATOM 541 C C . ASP A 1 71 ? -2.902 3.880 22.641 1.00 98.31 71 ASP A C 1
ATOM 543 O O . ASP A 1 71 ? -3.582 3.071 23.270 1.00 98.31 71 ASP A O 1
ATOM 547 N N . LEU A 1 72 ? -2.488 3.614 21.392 1.00 97.75 72 LEU A N 1
ATOM 548 C CA . LEU A 1 72 ? -2.882 2.405 20.660 1.00 97.75 72 LEU A CA 1
ATOM 549 C C . LEU A 1 72 ? -2.512 1.092 21.368 1.00 97.75 72 LEU A C 1
ATOM 551 O O . LEU A 1 72 ? -3.358 0.200 21.358 1.00 97.75 72 LEU A O 1
ATOM 555 N N . PRO A 1 73 ? -1.330 0.937 22.003 1.00 98.19 73 PRO A N 1
ATOM 556 C CA . PRO A 1 73 ? -1.017 -0.278 22.755 1.00 98.19 73 PRO A CA 1
ATOM 557 C C . PRO A 1 73 ? -2.049 -0.603 23.834 1.00 98.19 73 PRO A C 1
ATOM 559 O O . PRO A 1 73 ? -2.437 -1.757 23.988 1.00 98.19 73 PRO A O 1
ATOM 562 N N . THR A 1 74 ? -2.545 0.417 24.535 1.00 97.88 74 THR A N 1
ATOM 563 C CA . THR A 1 74 ? -3.562 0.259 25.580 1.00 97.88 74 THR A CA 1
ATOM 564 C C . THR A 1 74 ? -4.939 -0.031 24.984 1.00 97.88 74 THR A C 1
ATOM 566 O O . THR A 1 74 ? -5.635 -0.923 25.458 1.00 97.88 74 THR A O 1
ATOM 569 N N . GLU A 1 75 ? -5.328 0.696 23.934 1.00 97.50 75 GLU A N 1
ATOM 570 C CA . GLU A 1 75 ? -6.667 0.601 23.333 1.00 97.50 75 GLU A CA 1
ATOM 571 C C . GLU A 1 75 ? -6.867 -0.662 22.476 1.00 97.50 75 GLU A C 1
ATOM 573 O O . GLU A 1 75 ? -7.967 -1.210 22.409 1.00 97.50 75 GLU A O 1
ATOM 578 N N . LEU A 1 76 ? -5.811 -1.127 21.800 1.00 96.94 76 LEU A N 1
ATOM 579 C CA . LEU A 1 76 ? -5.858 -2.258 20.866 1.00 96.94 76 LEU A CA 1
ATOM 580 C C . LEU A 1 76 ? -5.181 -3.524 21.400 1.00 96.94 76 LEU A C 1
ATOM 582 O O . LEU A 1 76 ? -5.399 -4.598 20.844 1.00 96.94 76 LEU A O 1
ATOM 586 N N . GLY A 1 77 ? -4.338 -3.412 22.429 1.00 97.00 77 GLY A N 1
ATOM 587 C CA . GLY A 1 77 ? -3.455 -4.499 22.857 1.00 97.00 77 GLY A CA 1
ATOM 588 C C . GLY A 1 77 ? -2.282 -4.744 21.900 1.00 97.00 77 GLY A C 1
ATOM 589 O O . GLY A 1 77 ? -1.741 -5.845 21.877 1.00 97.00 77 GLY A O 1
ATOM 590 N N . CYS A 1 78 ? -1.904 -3.760 21.074 1.00 97.25 78 CYS A N 1
ATOM 591 C CA . CYS A 1 78 ? -0.772 -3.884 20.152 1.00 97.25 78 CYS A CA 1
ATOM 592 C C . CYS A 1 78 ? 0.581 -3.659 20.860 1.00 97.25 78 CYS A C 1
ATOM 594 O O . CYS A 1 78 ? 0.635 -2.973 21.880 1.00 97.25 78 CYS A O 1
ATOM 596 N N . PRO A 1 79 ? 1.695 -4.213 20.346 1.00 97.50 79 PRO A N 1
ATOM 597 C CA . PRO A 1 79 ? 2.987 -4.180 21.041 1.00 97.50 79 PRO A CA 1
ATOM 598 C C . PRO A 1 79 ? 3.656 -2.798 21.084 1.00 97.50 79 PRO A C 1
ATOM 600 O O . PRO A 1 79 ? 4.500 -2.553 21.943 1.00 97.50 79 PRO A O 1
ATOM 603 N N . ASP A 1 80 ? 3.333 -1.904 20.148 1.00 97.12 80 ASP A N 1
ATOM 604 C CA . ASP A 1 80 ? 4.019 -0.622 19.981 1.00 97.12 80 ASP A CA 1
ATOM 605 C C . ASP A 1 80 ? 3.083 0.453 19.383 1.00 97.12 80 ASP A C 1
ATOM 607 O O . ASP A 1 80 ? 2.028 0.120 18.834 1.00 97.12 80 ASP A O 1
ATOM 611 N N . PRO A 1 81 ? 3.430 1.752 19.485 1.00 97.06 81 PRO A N 1
ATOM 612 C CA . PRO A 1 81 ? 2.618 2.851 18.959 1.00 97.06 81 PRO A CA 1
ATOM 613 C C . PRO A 1 81 ? 2.841 3.111 17.452 1.00 97.06 81 PRO A C 1
ATOM 615 O O . PRO A 1 81 ? 2.953 4.260 17.019 1.00 97.06 81 PRO A O 1
ATOM 618 N N . SER A 1 82 ? 2.954 2.066 16.625 1.00 96.75 82 SER A N 1
ATOM 619 C CA . SER A 1 82 ? 3.149 2.209 15.176 1.00 96.75 82 SER A CA 1
ATOM 620 C C . SER A 1 82 ? 1.860 2.586 14.433 1.00 96.75 82 SER A C 1
ATOM 622 O O . SER A 1 82 ? 0.796 2.011 14.686 1.00 96.75 82 SER A O 1
ATOM 624 N N . PRO A 1 83 ? 1.932 3.466 13.414 1.00 97.81 83 PRO A N 1
ATOM 625 C CA . PRO A 1 83 ? 0.797 3.728 12.529 1.00 97.81 83 PRO A CA 1
ATOM 626 C C . PRO A 1 83 ? 0.379 2.497 11.705 1.00 97.81 83 PRO A C 1
ATOM 628 O O . PRO A 1 83 ? -0.754 2.440 11.226 1.00 97.81 83 PRO A O 1
ATOM 631 N N . ILE A 1 84 ? 1.239 1.476 11.576 1.00 98.38 84 ILE A N 1
ATOM 632 C CA . ILE A 1 84 ? 0.859 0.202 10.950 1.00 98.38 84 ILE A CA 1
ATOM 633 C C . ILE A 1 84 ? -0.261 -0.484 11.745 1.00 98.38 84 ILE A C 1
ATOM 635 O O . ILE A 1 84 ? -1.200 -1.001 11.140 1.00 98.38 84 ILE A O 1
ATOM 639 N N . TRP A 1 85 ? -0.236 -0.432 13.081 1.00 98.44 85 TRP A N 1
ATOM 640 C CA . TRP A 1 85 ? -1.287 -1.041 13.901 1.00 98.44 85 TRP A CA 1
ATOM 641 C C . TRP A 1 85 ? -2.641 -0.371 13.701 1.00 98.44 85 TRP A C 1
ATOM 643 O O . TRP A 1 85 ? -3.654 -1.060 13.559 1.00 98.44 85 TRP A O 1
ATOM 653 N N . ARG A 1 86 ? -2.657 0.962 13.574 1.00 98.38 86 ARG A N 1
ATOM 654 C CA . ARG A 1 86 ? -3.863 1.695 13.171 1.00 98.38 86 ARG A CA 1
ATOM 655 C C . ARG A 1 86 ? -4.324 1.285 11.780 1.00 98.38 86 ARG A C 1
ATOM 657 O O . ARG A 1 86 ? -5.507 1.033 11.596 1.00 98.38 86 ARG A O 1
ATOM 664 N N . CYS A 1 87 ? -3.415 1.173 10.812 1.00 98.44 87 CYS A N 1
ATOM 665 C CA . CYS A 1 87 ? -3.751 0.717 9.464 1.00 98.44 87 CYS A CA 1
ATOM 666 C C . CYS A 1 87 ? -4.421 -0.668 9.476 1.00 98.44 87 CYS A C 1
ATOM 668 O O . CYS A 1 87 ? -5.462 -0.856 8.843 1.00 98.44 87 CYS A O 1
ATOM 670 N N . ILE A 1 88 ? -3.862 -1.623 10.224 1.00 98.62 88 ILE A N 1
ATOM 671 C CA . ILE A 1 88 ? -4.406 -2.980 10.375 1.00 98.62 88 ILE A CA 1
ATOM 672 C C . ILE A 1 88 ? -5.789 -2.937 11.029 1.00 98.62 88 ILE A C 1
ATOM 674 O O . ILE A 1 88 ? -6.733 -3.517 10.491 1.00 98.62 88 ILE A O 1
ATOM 678 N N . TYR A 1 89 ? -5.931 -2.210 12.141 1.00 98.62 89 TYR A N 1
ATOM 679 C CA . TYR A 1 89 ? -7.205 -2.055 12.843 1.00 98.62 89 TYR A CA 1
ATOM 680 C C . TYR A 1 89 ? -8.282 -1.426 11.954 1.00 98.62 89 TYR A C 1
ATOM 682 O O . TYR A 1 89 ? -9.370 -1.985 11.809 1.00 98.62 89 TYR A O 1
ATOM 690 N N . THR A 1 90 ? -7.969 -0.301 11.310 1.00 98.56 90 THR A N 1
ATOM 691 C CA . THR A 1 90 ? -8.880 0.405 10.405 1.00 98.56 90 THR A CA 1
ATOM 692 C C . THR A 1 90 ? -9.304 -0.490 9.249 1.00 98.56 90 THR A C 1
ATOM 694 O O . THR A 1 90 ? -10.484 -0.553 8.911 1.00 98.56 90 THR A O 1
ATOM 697 N N . THR A 1 91 ? -8.362 -1.235 8.668 1.00 98.31 91 THR A N 1
ATOM 698 C CA . THR A 1 91 ? -8.672 -2.185 7.597 1.00 98.31 91 THR A CA 1
ATOM 699 C C . THR A 1 91 ? -9.621 -3.261 8.098 1.00 98.31 91 THR A C 1
ATOM 701 O O . THR A 1 91 ? -10.668 -3.462 7.492 1.00 98.31 91 THR A O 1
ATOM 704 N N . HIS A 1 92 ? -9.313 -3.913 9.220 1.00 98.44 92 HIS A N 1
ATOM 705 C CA . HIS A 1 92 ? -10.179 -4.928 9.817 1.00 98.44 92 HIS A CA 1
ATOM 706 C C . HIS A 1 92 ? -11.591 -4.393 10.073 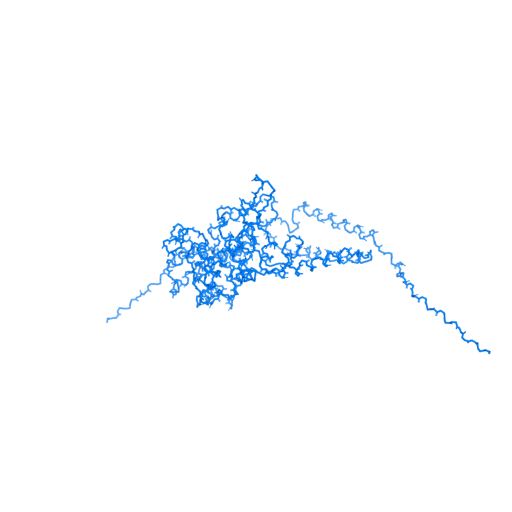1.00 98.44 92 HIS A C 1
ATOM 708 O O . HIS A 1 92 ? -12.557 -4.951 9.555 1.00 98.44 92 HIS A O 1
ATOM 714 N N . ARG A 1 93 ? -11.725 -3.274 10.794 1.00 98.12 93 ARG A N 1
ATOM 715 C CA . ARG A 1 93 ? -13.039 -2.737 11.179 1.00 98.12 93 ARG A CA 1
ATOM 716 C C . ARG A 1 93 ? -13.907 -2.334 9.995 1.00 98.12 93 ARG A C 1
ATOM 718 O O . ARG A 1 93 ? -15.120 -2.466 10.088 1.00 98.12 93 ARG A O 1
ATOM 725 N N . LEU A 1 94 ? -13.310 -1.886 8.892 1.00 98.06 94 LEU A N 1
ATOM 726 C CA . LEU A 1 94 ? -14.055 -1.436 7.715 1.00 98.06 94 LEU A CA 1
ATOM 727 C C . LEU A 1 94 ? -14.233 -2.512 6.635 1.00 98.06 94 LEU A C 1
ATOM 729 O O . LEU A 1 94 ? -14.966 -2.288 5.672 1.00 98.06 94 LEU A O 1
ATOM 733 N N . THR A 1 95 ? -13.557 -3.661 6.742 1.00 97.50 95 THR A N 1
ATOM 734 C CA . THR A 1 95 ? -13.559 -4.685 5.678 1.00 97.50 95 THR A CA 1
ATOM 735 C C . THR A 1 95 ? -13.928 -6.088 6.135 1.00 97.50 95 THR A C 1
ATOM 737 O O . THR A 1 95 ? -14.293 -6.899 5.285 1.00 97.50 95 THR A O 1
ATOM 740 N N . ALA A 1 96 ? -13.867 -6.399 7.429 1.00 96.00 96 ALA A N 1
ATOM 741 C CA . ALA A 1 96 ? -14.190 -7.733 7.910 1.00 96.00 96 ALA A CA 1
ATOM 742 C C . ALA A 1 96 ? -15.706 -7.979 7.887 1.00 96.00 96 ALA A C 1
ATOM 744 O O . ALA A 1 96 ? -16.497 -7.161 8.355 1.00 96.00 96 ALA A O 1
ATOM 745 N N . GLY A 1 97 ? -16.117 -9.125 7.345 1.00 95.94 97 GLY A N 1
ATOM 746 C CA . GLY A 1 97 ? -17.511 -9.570 7.400 1.00 95.94 97 GLY A CA 1
ATOM 747 C C . GLY A 1 97 ? -18.528 -8.591 6.796 1.00 95.94 97 GLY A C 1
ATOM 748 O O . GLY A 1 97 ? -18.339 -8.073 5.693 1.00 95.94 97 GLY A O 1
ATOM 749 N N . SER A 1 98 ? -19.635 -8.357 7.511 1.00 95.94 98 SER A N 1
ATOM 750 C CA . SER A 1 98 ? -20.720 -7.473 7.056 1.00 95.94 98 SER A CA 1
ATOM 751 C C . SER A 1 98 ? -20.303 -6.002 6.982 1.00 95.94 98 SER A C 1
ATOM 753 O O . SER A 1 98 ? -20.795 -5.281 6.107 1.00 95.94 98 SER A O 1
ATOM 755 N N . SER A 1 99 ? -19.310 -5.590 7.782 1.00 95.94 99 SER A N 1
ATOM 756 C CA . SER A 1 99 ? -18.830 -4.206 7.847 1.00 95.94 99 SER A CA 1
ATOM 757 C C . SER A 1 99 ? -18.335 -3.681 6.502 1.00 95.94 99 SER A C 1
ATOM 759 O O . SER A 1 99 ? -18.475 -2.492 6.214 1.00 95.94 99 SER A O 1
ATOM 761 N N . PHE A 1 100 ? -17.841 -4.550 5.614 1.00 97.00 100 PHE A N 1
ATOM 762 C CA . PHE A 1 100 ? -17.483 -4.141 4.254 1.00 97.00 100 PHE A CA 1
ATOM 763 C C . PHE A 1 100 ? -18.694 -3.682 3.435 1.00 97.00 100 PHE A C 1
ATOM 765 O O . PHE A 1 100 ? -18.630 -2.680 2.718 1.00 97.00 100 PHE A O 1
ATOM 772 N N . GLY A 1 101 ? -19.802 -4.420 3.529 1.00 96.44 101 GLY A N 1
ATOM 773 C CA . GLY A 1 101 ? -21.052 -4.094 2.849 1.00 96.44 101 GLY A CA 1
ATOM 774 C C . GLY A 1 101 ? -21.688 -2.828 3.415 1.00 96.44 101 GLY A C 1
ATOM 775 O O . GLY A 1 101 ? -22.077 -1.948 2.646 1.00 96.44 101 GLY A O 1
ATOM 776 N N . GLU A 1 102 ? -21.722 -2.712 4.743 1.00 96.69 102 GLU A N 1
ATOM 777 C CA . GLU A 1 102 ? -22.228 -1.541 5.472 1.00 96.69 102 GLU A CA 1
ATOM 778 C C . GLU A 1 102 ? -21.433 -0.280 5.110 1.00 96.69 102 GLU A C 1
ATOM 780 O O . GLU A 1 102 ? -22.006 0.697 4.626 1.00 96.69 102 GLU A O 1
ATOM 785 N N . THR A 1 103 ? -20.101 -0.332 5.207 1.00 97.31 103 THR A N 1
ATOM 786 C CA . THR A 1 103 ? -19.230 0.806 4.875 1.00 97.31 103 THR A CA 1
ATOM 787 C C . THR A 1 103 ? -19.393 1.217 3.411 1.00 97.31 103 THR A C 1
ATOM 789 O O . THR A 1 103 ? -19.556 2.397 3.101 1.00 97.31 103 THR A O 1
ATOM 792 N N . LYS A 1 104 ? -19.418 0.258 2.473 1.00 96.88 104 LYS A N 1
ATOM 793 C CA . LYS A 1 104 ? -19.657 0.566 1.052 1.00 96.88 104 LYS A CA 1
ATOM 794 C C . LYS A 1 104 ? -21.046 1.139 0.798 1.00 96.88 104 LYS A C 1
ATOM 796 O O . LYS A 1 104 ? -21.197 1.952 -0.116 1.00 96.88 104 LYS A O 1
ATOM 801 N N . SER A 1 105 ? -22.050 0.714 1.561 1.00 96.12 105 SER A N 1
ATOM 802 C CA . SER A 1 105 ? -23.397 1.268 1.475 1.00 96.12 105 SER A CA 1
ATOM 803 C C . SER A 1 105 ? -23.418 2.736 1.898 1.00 96.12 105 SER A C 1
ATOM 805 O O . SER A 1 105 ? -24.028 3.541 1.198 1.00 96.12 105 SER A O 1
ATOM 807 N N . GLU A 1 106 ? -22.695 3.111 2.952 1.00 96.12 106 GLU A N 1
ATOM 808 C CA . GLU A 1 106 ? -22.603 4.511 3.382 1.00 96.12 106 GLU A CA 1
ATOM 809 C C . GLU A 1 106 ? -21.860 5.387 2.381 1.00 96.12 106 GLU A C 1
ATOM 811 O O . GLU A 1 106 ? -22.386 6.424 1.978 1.00 96.12 106 GLU A O 1
ATOM 816 N N . ILE A 1 107 ? -20.715 4.929 1.865 1.00 95.31 107 ILE A N 1
ATOM 817 C CA . ILE A 1 107 ? -19.994 5.650 0.803 1.00 95.31 107 ILE A CA 1
ATOM 818 C C . ILE A 1 107 ? -20.914 5.876 -0.403 1.00 95.31 107 ILE A C 1
ATOM 820 O O . ILE A 1 107 ? -20.959 6.961 -0.978 1.00 95.31 107 ILE A O 1
ATOM 824 N N . ARG A 1 108 ? -21.676 4.848 -0.794 1.00 95.06 108 ARG A N 1
ATOM 825 C CA . ARG A 1 108 ? -22.627 4.918 -1.908 1.00 95.06 108 ARG A CA 1
ATOM 826 C C . ARG A 1 108 ? -23.710 5.973 -1.664 1.00 95.06 108 ARG A C 1
ATOM 828 O O . ARG A 1 108 ? -24.019 6.720 -2.593 1.00 95.06 108 ARG A O 1
ATOM 835 N N . ASN A 1 109 ? -24.256 6.024 -0.449 1.00 92.75 109 ASN A N 1
ATOM 836 C CA . ASN A 1 109 ? -25.279 6.990 -0.053 1.00 92.75 109 ASN A CA 1
ATOM 837 C C . ASN A 1 109 ? -24.727 8.422 -0.091 1.00 92.75 109 ASN A C 1
ATOM 839 O O . ASN A 1 109 ? -25.339 9.286 -0.710 1.00 92.75 109 ASN A O 1
ATOM 843 N N . ILE A 1 110 ? -23.539 8.647 0.479 1.00 90.44 110 ILE A N 1
ATOM 844 C CA . ILE A 1 110 ? -22.870 9.958 0.514 1.00 90.44 110 ILE A CA 1
ATOM 845 C C . ILE A 1 110 ? -22.521 10.445 -0.895 1.00 90.44 110 ILE A C 1
ATOM 847 O O . ILE A 1 110 ? -22.755 11.597 -1.244 1.00 90.44 110 ILE A O 1
ATOM 851 N N . MET A 1 111 ? -21.991 9.561 -1.743 1.00 87.19 111 MET A N 1
ATOM 852 C CA . MET A 1 111 ? -21.628 9.912 -3.119 1.00 87.19 111 MET A CA 1
ATOM 853 C C . MET A 1 111 ? -22.833 10.014 -4.067 1.00 87.19 111 MET A C 1
ATOM 855 O O . MET A 1 111 ? -22.634 10.352 -5.235 1.00 87.19 111 MET A O 1
ATOM 859 N N . ALA A 1 112 ? -24.041 9.650 -3.620 1.00 89.88 112 ALA A N 1
ATOM 860 C CA . ALA A 1 112 ? -25.238 9.508 -4.452 1.00 89.88 112 ALA A CA 1
ATOM 861 C C . ALA A 1 112 ? -25.000 8.658 -5.722 1.00 89.88 112 ALA A C 1
ATOM 863 O O . ALA A 1 112 ? -25.463 8.979 -6.817 1.00 89.88 112 ALA A O 1
ATOM 864 N N . ARG A 1 113 ? -24.241 7.558 -5.598 1.00 89.56 113 ARG A N 1
ATOM 865 C CA . ARG A 1 113 ? -23.904 6.664 -6.725 1.00 89.56 113 ARG A CA 1
ATOM 866 C C . ARG A 1 113 ? -24.660 5.347 -6.643 1.00 89.56 113 ARG A C 1
ATOM 868 O O . ARG A 1 113 ? -25.115 4.929 -5.588 1.00 89.56 113 ARG A O 1
ATOM 875 N N . ARG A 1 114 ? -24.746 4.630 -7.767 1.00 86.44 114 ARG A N 1
ATOM 876 C CA . ARG A 1 114 ? -25.346 3.284 -7.797 1.00 86.44 114 ARG A CA 1
ATOM 877 C C . ARG A 1 114 ? -24.475 2.237 -7.096 1.00 86.44 114 ARG A C 1
ATOM 879 O O . ARG A 1 114 ? -25.003 1.320 -6.477 1.00 86.44 114 ARG A O 1
ATOM 886 N N . ALA A 1 115 ? -23.154 2.354 -7.213 1.00 90.12 115 ALA A N 1
ATOM 887 C CA . ALA A 1 115 ? -22.208 1.382 -6.679 1.00 90.12 115 ALA A CA 1
ATOM 888 C C . ALA A 1 115 ? -20.855 2.028 -6.354 1.00 90.12 115 ALA A C 1
ATOM 890 O O . ALA A 1 115 ? -20.477 3.038 -6.949 1.00 90.12 115 ALA A O 1
ATOM 891 N N . VAL A 1 116 ? -20.122 1.388 -5.441 1.00 94.00 116 VAL A N 1
ATOM 892 C CA . VAL A 1 116 ? -18.741 1.723 -5.075 1.00 94.00 116 VAL A CA 1
ATOM 893 C C . VAL A 1 116 ? -17.861 0.521 -5.402 1.00 94.00 116 VAL A C 1
ATOM 895 O O . VAL A 1 116 ? -18.114 -0.602 -4.952 1.00 94.00 116 VAL A O 1
ATOM 898 N N . THR A 1 117 ? -16.831 0.736 -6.211 1.00 95.19 117 THR A N 1
ATOM 899 C CA . THR A 1 117 ? -15.861 -0.312 -6.562 1.00 95.19 117 THR A CA 1
ATOM 900 C C . THR A 1 117 ? -14.883 -0.561 -5.412 1.00 95.19 117 THR A C 1
ATOM 902 O O . THR A 1 117 ? -14.648 0.314 -4.580 1.00 95.19 117 THR A O 1
ATOM 905 N N . THR A 1 118 ? -14.260 -1.741 -5.368 1.00 94.94 118 THR A N 1
ATOM 906 C CA . THR A 1 118 ? -13.215 -2.039 -4.368 1.00 94.94 118 THR A CA 1
ATOM 907 C C . THR A 1 118 ? -12.006 -1.112 -4.511 1.00 94.94 118 THR A C 1
ATOM 909 O O . THR A 1 118 ? -11.419 -0.731 -3.508 1.00 94.94 118 THR A O 1
ATOM 912 N N . LYS A 1 119 ? -11.678 -0.663 -5.731 1.00 95.00 119 LYS A N 1
ATOM 913 C CA . LYS A 1 119 ? -10.613 0.327 -5.970 1.00 95.00 119 LYS A CA 1
ATOM 914 C C . LYS A 1 119 ? -10.928 1.689 -5.348 1.00 95.00 119 LYS A C 1
ATOM 916 O O . LYS A 1 119 ? -10.070 2.276 -4.703 1.00 95.00 119 LYS A O 1
ATOM 921 N N . GLN A 1 120 ? -12.165 2.168 -5.491 1.00 94.94 120 GLN A N 1
ATOM 922 C CA . GLN A 1 120 ? -12.619 3.411 -4.854 1.00 94.94 120 GLN A CA 1
ATOM 923 C C . GLN A 1 120 ? -12.609 3.305 -3.327 1.00 94.94 120 GLN A C 1
ATOM 925 O O . GLN A 1 120 ? -12.092 4.191 -2.656 1.00 94.94 120 GLN A O 1
ATOM 930 N N . PHE A 1 121 ? -13.119 2.194 -2.790 1.00 96.88 121 PHE A N 1
ATOM 931 C CA . PHE A 1 121 ? -13.050 1.916 -1.357 1.00 96.88 121 PHE A CA 1
ATOM 932 C C . PHE A 1 121 ? -11.594 1.873 -0.863 1.00 96.88 121 PHE A C 1
ATOM 934 O O . PHE A 1 121 ? -11.262 2.490 0.140 1.00 96.88 121 PHE A O 1
ATOM 941 N N . SER A 1 122 ? -10.708 1.187 -1.588 1.00 97.19 122 SER A N 1
ATOM 942 C CA . SER A 1 122 ? -9.284 1.100 -1.254 1.00 97.19 122 SER A CA 1
ATOM 943 C C . SER A 1 122 ? -8.596 2.463 -1.295 1.00 97.19 122 SER A C 1
ATOM 945 O O . SER A 1 122 ? -7.776 2.764 -0.434 1.00 97.19 122 SER A O 1
ATOM 947 N N . PHE A 1 123 ? -8.948 3.319 -2.257 1.00 96.00 123 PHE A N 1
ATOM 948 C CA . PHE A 1 123 ? -8.446 4.689 -2.308 1.00 96.00 123 PHE A CA 1
ATOM 949 C C . PHE A 1 123 ? -8.847 5.483 -1.060 1.00 96.00 123 PHE A C 1
ATOM 951 O O . PHE A 1 123 ? -7.989 6.094 -0.428 1.00 96.00 123 PHE A O 1
ATOM 958 N N . MET A 1 124 ? -10.129 5.426 -0.678 1.00 96.12 124 MET A N 1
ATOM 959 C CA . MET A 1 124 ? -10.624 6.028 0.564 1.00 96.12 124 MET A CA 1
ATOM 960 C C . MET A 1 124 ? -9.849 5.499 1.775 1.00 96.12 124 MET A C 1
ATOM 962 O O . MET A 1 124 ? -9.365 6.287 2.583 1.00 96.12 124 MET A O 1
ATOM 966 N N . LEU A 1 125 ? -9.679 4.177 1.870 1.00 96.88 125 LEU A N 1
ATOM 967 C CA . LEU A 1 125 ? -8.930 3.544 2.950 1.00 96.88 125 LEU A CA 1
ATOM 968 C C . LEU A 1 125 ? -7.495 4.075 3.016 1.00 96.88 125 LEU A C 1
ATOM 970 O O . LEU A 1 125 ? -7.053 4.467 4.090 1.00 96.88 125 LEU A O 1
ATOM 974 N N . GLY A 1 126 ? -6.810 4.175 1.873 1.00 95.94 126 GLY A N 1
ATOM 975 C CA . GLY A 1 126 ? -5.467 4.747 1.764 1.00 95.94 126 GLY A CA 1
ATOM 976 C C . GLY A 1 126 ? -5.367 6.170 2.312 1.00 95.94 126 GLY A C 1
ATOM 977 O O . GLY A 1 126 ? -4.432 6.480 3.044 1.00 95.94 126 GLY A O 1
ATOM 978 N N . VAL A 1 127 ? -6.356 7.019 2.017 1.00 94.50 127 VAL A N 1
ATOM 979 C CA . VAL A 1 127 ? -6.421 8.392 2.543 1.00 94.50 127 VAL A CA 1
ATOM 980 C C . VAL A 1 127 ? -6.622 8.411 4.063 1.00 94.50 127 VAL A C 1
ATOM 982 O O . VAL A 1 127 ? -6.104 9.307 4.727 1.00 94.50 127 VAL A O 1
ATOM 985 N N . ILE A 1 128 ? -7.341 7.446 4.638 1.00 95.69 128 ILE A N 1
ATOM 986 C CA . ILE A 1 128 ? -7.504 7.335 6.096 1.00 95.69 128 ILE A CA 1
ATOM 987 C C . ILE A 1 128 ? -6.193 6.865 6.740 1.00 95.69 128 ILE A C 1
ATOM 989 O O . ILE A 1 128 ? -5.677 7.520 7.645 1.00 95.69 128 ILE A O 1
ATOM 993 N N . VAL A 1 129 ? -5.629 5.754 6.256 1.00 96.38 129 VAL A N 1
ATOM 994 C CA . VAL A 1 129 ? -4.481 5.097 6.902 1.00 96.38 129 VAL A CA 1
ATOM 995 C C . VAL A 1 129 ? -3.157 5.835 6.694 1.00 96.38 129 VAL A C 1
ATOM 997 O O . VAL A 1 129 ? -2.230 5.657 7.477 1.00 96.38 129 VAL A O 1
ATOM 1000 N N . ASP A 1 130 ? -3.050 6.703 5.682 1.00 94.56 130 ASP A N 1
ATOM 1001 C CA . ASP A 1 130 ? -1.845 7.509 5.459 1.00 94.56 130 ASP A CA 1
ATOM 1002 C C . ASP A 1 130 ? -1.709 8.716 6.403 1.00 94.56 130 ASP A C 1
ATOM 1004 O O . ASP A 1 130 ? -0.654 9.357 6.410 1.00 94.56 130 ASP A O 1
ATOM 1008 N N . ARG A 1 131 ? -2.744 9.028 7.204 1.00 93.62 131 ARG A N 1
ATOM 1009 C CA . ARG A 1 131 ? -2.856 10.248 8.028 1.00 93.62 131 ARG A CA 1
ATOM 1010 C C . ARG A 1 131 ? -1.611 10.520 8.868 1.00 93.62 131 ARG A C 1
ATOM 1012 O O . ARG A 1 131 ? -1.077 11.629 8.814 1.00 93.62 131 ARG A O 1
ATOM 1019 N N . ASP A 1 132 ? -1.133 9.508 9.582 1.00 94.62 132 ASP A N 1
ATOM 1020 C CA . ASP A 1 132 ? -0.012 9.627 10.523 1.00 94.62 132 ASP A CA 1
ATOM 1021 C C . ASP A 1 132 ? 1.343 9.834 9.836 1.00 94.62 132 ASP A C 1
ATOM 1023 O O . ASP A 1 132 ? 2.310 10.266 10.461 1.00 94.62 132 ASP A O 1
ATOM 1027 N N . VAL A 1 133 ? 1.416 9.575 8.529 1.00 95.12 133 VAL A N 1
ATOM 1028 C CA . VAL A 1 133 ? 2.656 9.637 7.748 1.00 95.12 133 VAL A CA 1
ATOM 1029 C C . VAL A 1 133 ? 2.626 10.677 6.633 1.00 95.12 133 VAL A C 1
ATOM 1031 O O . VAL A 1 133 ? 3.623 10.853 5.932 1.00 95.12 133 VAL A O 1
ATOM 1034 N N . ARG A 1 134 ? 1.533 11.439 6.481 1.00 92.81 134 ARG A N 1
ATOM 1035 C CA . ARG A 1 134 ? 1.390 12.435 5.403 1.00 92.81 134 ARG A CA 1
ATOM 1036 C C . ARG A 1 134 ? 2.560 13.408 5.351 1.00 92.81 134 ARG A C 1
ATOM 1038 O O . ARG A 1 134 ? 3.172 13.576 4.303 1.00 92.81 134 ARG A O 1
ATOM 1045 N N . ARG A 1 135 ? 2.893 14.042 6.479 1.00 91.62 135 ARG A N 1
ATOM 1046 C CA . ARG A 1 135 ? 3.953 15.061 6.543 1.00 91.62 135 ARG A CA 1
ATOM 1047 C C . ARG A 1 135 ? 5.327 14.505 6.145 1.00 91.62 135 ARG A C 1
ATOM 1049 O O . ARG A 1 135 ? 5.949 15.091 5.258 1.00 91.62 135 ARG A O 1
ATOM 1056 N N . PRO A 1 136 ? 5.828 13.408 6.744 1.00 91.81 136 PRO A N 1
ATOM 1057 C CA . PRO A 1 136 ? 7.124 12.870 6.353 1.00 91.81 136 PRO A CA 1
ATOM 1058 C C . PRO A 1 136 ? 7.140 12.327 4.919 1.00 91.81 136 PRO A C 1
ATOM 1060 O O . PRO A 1 136 ? 8.112 12.580 4.211 1.00 91.81 136 PRO A O 1
ATOM 1063 N N . LYS A 1 137 ? 6.066 11.670 4.461 1.00 92.62 137 LYS A N 1
ATOM 1064 C CA . LYS A 1 137 ? 6.012 10.983 3.155 1.00 92.62 137 LYS A CA 1
ATOM 1065 C C . LYS A 1 137 ? 5.596 11.880 1.980 1.00 92.62 137 LYS A C 1
ATOM 1067 O O . LYS A 1 137 ? 5.756 11.497 0.821 1.00 92.62 137 LYS A O 1
ATOM 1072 N N . ALA A 1 138 ? 5.088 13.085 2.247 1.00 90.81 138 ALA A N 1
ATOM 1073 C CA . ALA A 1 138 ? 4.822 14.103 1.226 1.00 90.81 138 ALA A CA 1
ATOM 1074 C C . ALA A 1 138 ? 6.087 14.855 0.778 1.00 90.81 138 ALA A C 1
ATOM 1076 O O . ALA A 1 138 ? 6.052 15.553 -0.237 1.00 90.81 138 ALA A O 1
ATOM 1077 N N . ARG A 1 139 ? 7.203 14.728 1.512 1.00 87.50 139 ARG A N 1
ATOM 1078 C CA . ARG A 1 139 ? 8.467 15.380 1.155 1.00 87.50 139 ARG A CA 1
ATOM 1079 C C . ARG A 1 139 ? 8.992 14.830 -0.170 1.00 87.50 139 ARG A C 1
ATOM 1081 O O . ARG A 1 139 ? 9.123 13.620 -0.353 1.00 87.50 139 ARG A O 1
ATOM 1088 N N . LYS A 1 140 ? 9.281 15.740 -1.099 1.00 82.38 140 LYS A N 1
ATOM 1089 C CA . LYS A 1 140 ? 9.865 15.419 -2.399 1.00 82.38 140 LYS A CA 1
ATOM 1090 C C . LYS A 1 140 ? 11.388 15.413 -2.291 1.00 82.38 140 LYS A C 1
ATOM 1092 O O . LYS A 1 140 ? 11.965 16.314 -1.694 1.00 82.38 140 LYS A O 1
ATOM 1097 N N . GLU A 1 141 ? 12.016 14.421 -2.906 1.00 77.19 141 GLU A N 1
ATOM 1098 C CA . GLU A 1 141 ? 13.470 14.348 -3.054 1.00 77.19 141 GLU A CA 1
ATOM 1099 C C . GLU A 1 141 ? 14.009 15.536 -3.866 1.00 77.19 141 GLU A C 1
ATOM 1101 O O . GLU A 1 141 ? 13.469 15.827 -4.945 1.00 77.19 141 GLU A O 1
ATOM 1106 N N . PRO A 1 142 ? 15.079 16.208 -3.402 1.00 75.12 142 PRO A N 1
ATOM 1107 C CA . PRO A 1 142 ? 15.771 17.217 -4.194 1.00 75.12 142 PRO A CA 1
ATOM 1108 C C . PRO A 1 142 ? 16.204 16.644 -5.550 1.00 75.12 142 PRO A C 1
ATOM 1110 O O . PRO A 1 142 ? 16.829 15.591 -5.624 1.00 75.12 142 PRO A O 1
ATOM 1113 N N . GLY A 1 143 ? 15.834 17.315 -6.643 1.00 75.00 143 GLY A N 1
ATOM 1114 C CA . GLY A 1 143 ? 16.175 16.883 -8.006 1.00 75.00 143 GLY A CA 1
ATOM 1115 C C . GLY A 1 143 ? 15.355 15.708 -8.560 1.00 75.00 143 GLY A C 1
ATOM 1116 O O . GLY A 1 143 ? 15.470 15.396 -9.747 1.00 75.00 143 GLY A O 1
ATOM 1117 N N . ALA A 1 144 ? 14.473 15.081 -7.774 1.00 75.06 144 ALA A N 1
ATOM 1118 C CA . ALA A 1 144 ? 13.649 13.993 -8.286 1.00 75.06 144 ALA A CA 1
ATOM 1119 C C . ALA A 1 144 ? 12.561 14.505 -9.240 1.00 75.06 144 ALA A C 1
ATOM 1121 O O . ALA A 1 144 ? 11.730 15.354 -8.911 1.00 75.06 144 ALA A O 1
ATOM 1122 N N . ARG A 1 145 ? 12.501 13.909 -10.433 1.00 77.19 145 ARG A N 1
ATOM 1123 C CA . ARG A 1 145 ? 11.368 14.083 -11.361 1.00 77.19 145 ARG A CA 1
ATOM 1124 C C . ARG A 1 145 ? 10.134 13.290 -10.925 1.00 77.19 145 ARG A C 1
ATOM 1126 O O . ARG A 1 145 ? 9.025 13.580 -11.362 1.00 77.19 145 ARG A O 1
ATOM 1133 N N . ARG A 1 146 ? 10.323 12.287 -10.064 1.00 76.44 146 ARG A N 1
ATOM 1134 C CA . ARG A 1 146 ? 9.259 11.405 -9.576 1.00 76.44 146 ARG A CA 1
ATOM 1135 C C . ARG A 1 146 ? 8.366 12.126 -8.555 1.00 76.44 146 ARG A C 1
ATOM 1137 O O . ARG A 1 146 ? 8.841 13.008 -7.836 1.00 76.44 146 ARG A O 1
ATOM 1144 N N . PRO A 1 147 ? 7.075 11.760 -8.475 1.00 81.75 147 PRO A N 1
ATOM 1145 C CA . PRO A 1 147 ? 6.195 12.283 -7.440 1.00 81.75 147 PRO A CA 1
ATOM 1146 C C . PRO A 1 147 ? 6.618 11.782 -6.042 1.00 81.75 147 PRO A C 1
ATOM 1148 O O . PRO A 1 147 ? 7.245 10.717 -5.943 1.00 81.75 147 PRO A O 1
ATOM 1151 N N . PRO A 1 148 ? 6.245 12.503 -4.964 1.00 87.69 148 PRO A N 1
ATOM 1152 C CA . PRO A 1 148 ? 6.488 12.075 -3.584 1.00 87.69 148 PRO A CA 1
ATOM 1153 C C . PRO A 1 148 ? 5.980 10.655 -3.309 1.00 87.69 148 PRO A C 1
ATOM 1155 O O . PRO A 1 148 ? 5.049 10.181 -3.972 1.00 87.69 148 PRO A O 1
ATOM 1158 N N . SER A 1 149 ? 6.572 9.969 -2.326 1.00 90.31 149 SER A N 1
ATOM 1159 C CA . SER A 1 149 ? 6.200 8.582 -2.015 1.00 90.31 149 SER A CA 1
ATOM 1160 C C . SER A 1 149 ? 4.729 8.471 -1.597 1.00 90.31 149 SER A C 1
ATOM 1162 O O . SER A 1 149 ? 4.037 7.586 -2.089 1.00 90.31 149 SER A O 1
ATOM 1164 N N . LEU A 1 150 ? 4.196 9.454 -0.859 1.00 92.94 150 LEU A N 1
ATOM 1165 C CA . LEU A 1 150 ? 2.773 9.516 -0.505 1.00 92.94 150 LEU A CA 1
ATOM 1166 C C . LEU A 1 150 ? 1.842 9.499 -1.732 1.00 92.94 150 LEU A C 1
ATOM 1168 O O . LEU A 1 150 ? 0.860 8.761 -1.763 1.00 92.94 150 LEU A O 1
ATOM 1172 N N . GLN A 1 151 ? 2.161 10.261 -2.784 1.00 92.25 151 GLN A N 1
ATOM 1173 C CA . GLN A 1 151 ? 1.349 10.266 -4.007 1.00 92.25 151 GLN A CA 1
ATOM 1174 C C . GLN A 1 151 ? 1.421 8.914 -4.731 1.00 92.25 151 GLN A C 1
ATOM 1176 O O . GLN A 1 151 ? 0.444 8.471 -5.341 1.00 92.25 151 GLN A O 1
ATOM 1181 N N . ARG A 1 152 ? 2.581 8.243 -4.699 1.00 92.38 152 ARG A N 1
ATOM 1182 C CA . ARG A 1 152 ? 2.739 6.886 -5.248 1.00 92.38 152 ARG A CA 1
ATOM 1183 C C . ARG A 1 152 ? 1.937 5.864 -4.441 1.00 92.38 152 ARG A C 1
ATOM 1185 O O . ARG A 1 152 ? 1.280 5.024 -5.052 1.00 92.38 152 ARG A O 1
ATOM 1192 N N . ALA A 1 153 ? 1.908 6.007 -3.121 1.00 95.12 153 ALA A N 1
ATOM 1193 C CA . ALA A 1 153 ? 1.115 5.186 -2.217 1.00 95.12 153 ALA A CA 1
ATOM 1194 C C . ALA A 1 153 ? -0.386 5.323 -2.499 1.00 95.12 153 ALA A C 1
ATOM 1196 O O . ALA A 1 153 ? -1.051 4.329 -2.767 1.00 95.12 153 ALA A O 1
ATOM 1197 N N . ARG A 1 154 ? -0.921 6.552 -2.564 1.00 94.38 154 ARG A N 1
ATOM 1198 C CA . ARG A 1 154 ? -2.339 6.809 -2.908 1.00 94.38 154 ARG A CA 1
ATOM 1199 C C . ARG A 1 154 ? -2.733 6.226 -4.256 1.00 94.38 154 ARG A C 1
ATOM 1201 O O . ARG A 1 154 ? -3.809 5.661 -4.415 1.00 94.38 154 ARG A O 1
ATOM 1208 N N . ASN A 1 155 ? -1.830 6.308 -5.228 1.00 94.06 155 ASN A N 1
ATOM 1209 C CA . ASN A 1 155 ? -2.000 5.654 -6.518 1.00 94.06 155 ASN A CA 1
ATOM 1210 C C . ASN A 1 155 ? -2.084 4.123 -6.393 1.00 94.06 155 ASN A C 1
ATOM 1212 O O . ASN A 1 155 ? -2.915 3.523 -7.068 1.00 94.06 155 ASN A O 1
ATOM 1216 N N . ALA A 1 156 ? -1.243 3.497 -5.562 1.00 95.88 156 ALA A N 1
ATOM 1217 C CA . ALA A 1 156 ? -1.293 2.059 -5.291 1.00 95.88 156 ALA A CA 1
ATOM 1218 C C . ALA A 1 156 ? -2.594 1.662 -4.567 1.00 95.88 156 ALA A C 1
ATOM 1220 O O . ALA A 1 156 ? -3.251 0.702 -4.967 1.00 95.88 156 ALA A O 1
ATOM 1221 N N . PHE A 1 157 ? -3.041 2.459 -3.591 1.00 96.88 157 PHE A N 1
ATOM 1222 C CA . PHE A 1 157 ? -4.354 2.303 -2.958 1.00 96.88 157 PHE A CA 1
ATOM 1223 C C . PHE A 1 157 ? -5.501 2.418 -3.965 1.00 96.88 157 PHE A C 1
ATOM 1225 O O . PHE A 1 157 ? -6.406 1.587 -3.955 1.00 96.88 157 PHE A O 1
ATOM 1232 N N . GLY A 1 158 ? -5.433 3.371 -4.895 1.00 94.88 158 GLY A N 1
ATOM 1233 C CA . GLY A 1 158 ? -6.386 3.499 -6.002 1.00 94.88 158 GLY A CA 1
ATOM 1234 C C . GLY A 1 158 ? -6.406 2.317 -6.969 1.00 94.88 158 GLY A C 1
ATOM 1235 O O . GLY A 1 158 ? -7.353 2.175 -7.739 1.00 94.88 158 GLY A O 1
ATOM 1236 N N . ASP A 1 159 ? -5.401 1.445 -6.911 1.00 95.62 159 ASP A N 1
ATOM 1237 C CA . ASP A 1 159 ? -5.322 0.205 -7.680 1.00 95.62 159 ASP A CA 1
ATOM 1238 C C . ASP A 1 159 ? -5.604 -1.046 -6.825 1.00 95.62 159 ASP A C 1
ATOM 1240 O O . ASP A 1 159 ? -5.276 -2.166 -7.208 1.00 95.62 159 ASP A O 1
ATOM 1244 N N . GLY A 1 160 ? -6.255 -0.857 -5.672 1.00 95.50 160 GLY A N 1
ATOM 1245 C CA . GLY A 1 160 ? -6.713 -1.923 -4.776 1.00 95.50 160 GLY A CA 1
ATOM 1246 C C . GLY A 1 160 ? -5.886 -2.094 -3.500 1.00 95.50 160 GLY A C 1
ATOM 1247 O O . GLY A 1 160 ? -6.343 -2.783 -2.591 1.00 95.50 160 GLY A O 1
ATOM 1248 N N . GLY A 1 161 ? -4.722 -1.441 -3.393 1.00 96.44 161 GLY A N 1
ATOM 1249 C CA . GLY A 1 161 ? -3.928 -1.418 -2.163 1.00 96.44 161 GLY A CA 1
ATOM 1250 C C . GLY A 1 161 ? -3.604 -2.817 -1.629 1.00 96.44 161 GLY A C 1
ATOM 1251 O O . GLY A 1 161 ? -3.181 -3.693 -2.377 1.00 96.44 161 GLY A O 1
ATOM 1252 N N . PHE A 1 162 ? -3.841 -3.037 -0.336 1.00 95.25 162 PHE A N 1
ATOM 1253 C CA . PHE A 1 162 ? -3.692 -4.344 0.318 1.00 95.25 162 PHE A CA 1
ATOM 1254 C C . PHE A 1 162 ? -5.005 -5.148 0.405 1.00 95.25 162 PHE A C 1
ATOM 1256 O O . PHE A 1 162 ? -5.084 -6.110 1.165 1.00 95.25 162 PHE A O 1
ATOM 1263 N N . LEU A 1 163 ? -6.053 -4.775 -0.345 1.00 96.88 163 LEU A N 1
ATOM 1264 C CA . LEU A 1 163 ? -7.326 -5.509 -0.365 1.00 96.88 163 LEU A CA 1
ATOM 1265 C C . LEU A 1 163 ? -7.243 -6.718 -1.307 1.00 96.88 163 LEU A C 1
ATOM 1267 O O . LEU A 1 163 ? -7.799 -6.706 -2.408 1.00 96.88 163 LEU A O 1
ATOM 1271 N N . THR A 1 164 ? -6.521 -7.751 -0.872 1.00 96.69 164 THR A N 1
ATOM 1272 C CA . THR A 1 164 ? -6.496 -9.074 -1.520 1.00 96.69 164 THR A CA 1
ATOM 1273 C C . THR A 1 164 ? -7.829 -9.795 -1.341 1.00 96.69 164 THR A C 1
ATOM 1275 O O . THR A 1 164 ? -8.700 -9.316 -0.624 1.00 96.69 164 THR A O 1
ATOM 1278 N N . GLU A 1 165 ? -8.026 -10.947 -1.980 1.00 95.56 165 GLU A N 1
ATOM 1279 C CA . GLU A 1 165 ? -9.293 -11.697 -1.908 1.00 95.56 165 GLU A CA 1
ATOM 1280 C C . GLU A 1 165 ? -9.689 -12.164 -0.494 1.00 95.56 165 GLU A C 1
ATOM 1282 O O . GLU A 1 165 ? -10.868 -12.409 -0.221 1.00 95.56 165 GLU A O 1
ATOM 1287 N N . ASP A 1 166 ? -8.715 -12.241 0.412 1.00 95.12 166 ASP A N 1
ATOM 1288 C CA . ASP A 1 166 ? -8.879 -12.714 1.784 1.00 95.12 166 ASP A CA 1
ATOM 1289 C C . ASP A 1 166 ? -9.401 -11.658 2.766 1.00 95.12 166 ASP A C 1
ATOM 1291 O O . ASP A 1 166 ? -9.750 -12.013 3.895 1.00 95.12 166 ASP A O 1
ATOM 1295 N N . VAL A 1 167 ? -9.456 -10.387 2.352 1.00 96.94 167 VAL A N 1
ATOM 1296 C CA . VAL A 1 167 ? -9.762 -9.241 3.225 1.00 96.94 167 VAL A CA 1
ATOM 1297 C C . VAL A 1 167 ? -11.214 -8.749 3.083 1.00 96.94 167 VAL A C 1
ATOM 1299 O O . VAL A 1 167 ? -11.962 -8.819 4.057 1.00 96.94 167 VAL A O 1
ATOM 1302 N N . PRO A 1 168 ? -11.675 -8.261 1.914 1.00 96.75 168 PRO A N 1
ATOM 1303 C CA . PRO A 1 168 ? -12.957 -7.585 1.787 1.00 96.75 168 PRO A CA 1
ATOM 1304 C C . PRO A 1 168 ? -14.131 -8.557 1.932 1.00 96.75 168 PRO A C 1
ATOM 1306 O O . PRO A 1 168 ? -14.318 -9.467 1.124 1.00 96.75 168 PRO A O 1
ATOM 1309 N N . GLY A 1 169 ? -14.960 -8.331 2.949 1.00 96.19 169 GLY A N 1
ATOM 1310 C CA . GLY A 1 169 ? -16.161 -9.117 3.229 1.00 96.19 169 GLY A CA 1
ATOM 1311 C C . GLY A 1 169 ? -15.885 -10.503 3.814 1.00 96.19 169 GLY A C 1
ATOM 1312 O O . GLY A 1 169 ? -16.818 -11.271 4.048 1.00 96.19 169 GLY A O 1
ATOM 1313 N N . ARG A 1 170 ? -14.617 -10.850 4.052 1.00 97.19 170 ARG A N 1
ATOM 1314 C CA . ARG A 1 170 ? -14.220 -12.107 4.690 1.00 97.19 170 ARG A CA 1
ATOM 1315 C C . ARG A 1 170 ? -14.055 -11.886 6.185 1.00 97.19 170 ARG A C 1
ATOM 1317 O O . ARG A 1 170 ? -13.695 -10.800 6.625 1.00 97.19 170 ARG A O 1
ATOM 1324 N N . GLN A 1 171 ? -14.325 -12.921 6.971 1.00 96.25 171 GLN A N 1
ATOM 1325 C CA . GLN A 1 171 ? -14.028 -12.890 8.399 1.00 96.25 171 GLN A CA 1
ATOM 1326 C C . GLN A 1 171 ? -12.531 -13.145 8.600 1.00 96.25 171 GLN A C 1
ATOM 1328 O O . GLN A 1 171 ? -11.973 -14.098 8.045 1.00 96.25 171 GLN A O 1
ATOM 1333 N N . TRP A 1 172 ? -11.882 -12.272 9.359 1.00 97.19 172 TRP A N 1
ATOM 1334 C CA . TRP A 1 172 ? -10.496 -12.395 9.803 1.00 97.19 172 TRP A CA 1
ATOM 1335 C C . TRP A 1 172 ? -10.315 -11.529 11.048 1.00 97.19 172 TRP A C 1
ATOM 1337 O O . TRP A 1 172 ? -11.085 -10.594 11.253 1.00 97.19 172 TRP A O 1
ATOM 1347 N N . LEU A 1 173 ? -9.322 -11.843 11.875 1.00 98.00 173 LEU A N 1
ATOM 1348 C CA . LEU A 1 173 ? -9.015 -11.088 13.090 1.00 98.00 173 LEU A CA 1
ATOM 1349 C C . LEU A 1 173 ? -7.548 -10.646 13.062 1.00 98.00 173 LEU A C 1
ATOM 1351 O O . LEU A 1 173 ? -6.694 -11.463 12.726 1.00 98.00 173 LEU A O 1
ATOM 1355 N N . PRO A 1 174 ? -7.222 -9.389 13.401 1.00 98.25 174 PRO A N 1
ATOM 1356 C CA . PRO A 1 174 ? -5.840 -8.964 13.561 1.00 98.25 174 PRO A CA 1
ATOM 1357 C C . PRO A 1 174 ? -5.122 -9.748 14.658 1.00 98.25 174 PRO A C 1
ATOM 1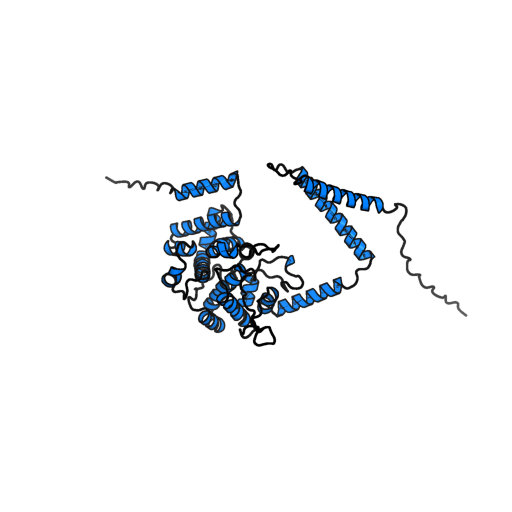359 O O . PRO A 1 174 ? -5.682 -9.976 15.730 1.00 98.25 174 PRO A O 1
ATOM 1362 N N . VAL A 1 175 ? -3.863 -10.101 14.409 1.00 98.56 175 VAL A N 1
ATOM 1363 C CA . VAL A 1 175 ? -2.968 -10.670 15.424 1.00 98.56 175 VAL A CA 1
ATOM 1364 C C . VAL A 1 175 ? -2.103 -9.546 15.988 1.00 98.56 175 VAL A C 1
ATOM 1366 O O . VAL A 1 175 ? -1.139 -9.113 15.359 1.00 98.56 175 VAL A O 1
ATOM 1369 N N . TYR A 1 176 ? -2.483 -9.034 17.158 1.00 98.25 176 TYR A N 1
ATOM 1370 C CA . TYR A 1 176 ? -1.751 -7.977 17.854 1.00 98.25 176 TYR A CA 1
ATOM 1371 C C . TYR A 1 176 ? -0.594 -8.568 18.662 1.00 98.25 176 TYR A C 1
ATOM 1373 O O . TYR A 1 176 ? -0.741 -8.890 19.835 1.00 98.25 176 TYR A O 1
ATOM 1381 N N . ASP A 1 177 ? 0.556 -8.731 18.013 1.00 98.25 177 ASP A N 1
ATOM 1382 C CA . ASP A 1 177 ? 1.789 -9.228 18.630 1.00 98.25 177 ASP A CA 1
ATOM 1383 C C . ASP A 1 177 ? 3.014 -8.642 17.905 1.00 98.25 177 ASP A C 1
ATOM 1385 O O . ASP A 1 177 ? 2.888 -7.970 16.879 1.00 98.25 177 ASP A O 1
ATOM 1389 N N . THR A 1 178 ? 4.217 -8.864 18.425 1.00 98.06 178 THR A N 1
ATOM 1390 C CA . THR A 1 178 ? 5.468 -8.467 17.778 1.00 98.06 178 THR A CA 1
ATOM 1391 C C . THR A 1 178 ? 5.554 -9.024 16.355 1.00 98.06 178 THR A C 1
ATOM 1393 O O . THR A 1 178 ? 5.095 -10.129 16.065 1.00 98.06 178 THR A O 1
ATOM 1396 N N . VAL A 1 179 ? 6.209 -8.289 15.448 1.00 98.00 179 VAL A N 1
ATOM 1397 C CA . VAL A 1 179 ? 6.349 -8.710 14.039 1.00 98.00 179 VAL A CA 1
ATOM 1398 C C . VAL A 1 179 ? 7.002 -10.094 13.911 1.00 98.00 179 VAL A C 1
ATOM 1400 O O . VAL A 1 179 ? 6.710 -10.826 12.971 1.00 98.00 179 VAL A O 1
ATOM 1403 N N . SER A 1 180 ? 7.875 -10.468 14.852 1.00 98.06 180 SER A N 1
ATOM 1404 C CA . SER A 1 180 ? 8.479 -11.805 14.901 1.00 98.06 180 SER A CA 1
ATOM 1405 C C . SER A 1 180 ? 7.462 -12.897 15.198 1.00 98.06 180 SER A C 1
ATOM 1407 O O . SER A 1 180 ? 7.392 -13.846 14.425 1.00 98.06 180 SER A O 1
ATOM 1409 N N . ASN A 1 181 ? 6.620 -12.721 16.213 1.00 98.38 181 ASN A N 1
ATOM 1410 C CA . ASN A 1 181 ? 5.585 -13.700 16.542 1.00 98.38 181 ASN A CA 1
ATOM 1411 C C . ASN A 1 181 ? 4.528 -13.793 15.432 1.00 98.38 181 ASN A C 1
ATOM 1413 O O . ASN A 1 181 ? 4.131 -14.886 15.040 1.00 98.38 181 ASN A O 1
ATOM 1417 N N . VAL A 1 182 ? 4.116 -12.656 14.855 1.00 98.69 182 VAL A N 1
ATOM 1418 C CA . VAL A 1 182 ? 3.187 -12.645 13.710 1.00 98.69 182 VAL A CA 1
ATOM 1419 C C . VAL A 1 182 ? 3.786 -13.390 12.512 1.00 98.69 182 VAL A C 1
ATOM 1421 O O . VAL A 1 182 ? 3.078 -14.130 11.833 1.00 98.69 182 VAL A O 1
ATOM 1424 N N . LEU A 1 183 ? 5.085 -13.224 12.247 1.00 98.56 183 LEU A N 1
ATOM 1425 C CA . LEU A 1 183 ? 5.782 -13.968 11.197 1.00 98.56 183 LEU A CA 1
ATOM 1426 C C . LEU A 1 183 ? 5.829 -15.473 11.497 1.00 98.56 183 LEU A C 1
ATOM 1428 O O . LEU A 1 183 ? 5.544 -16.258 10.600 1.00 98.56 183 LEU A O 1
ATOM 1432 N N . GLU A 1 184 ? 6.173 -15.874 12.721 1.00 98.50 184 GLU A N 1
ATOM 1433 C CA . GLU A 1 184 ? 6.223 -17.286 13.129 1.00 98.50 184 GLU A CA 1
ATOM 1434 C C . GLU A 1 184 ? 4.861 -17.963 12.947 1.00 98.50 184 GLU A C 1
ATOM 1436 O O . GLU A 1 184 ? 4.758 -18.944 12.212 1.00 98.50 184 GLU A O 1
ATOM 1441 N N . LEU A 1 185 ? 3.793 -17.358 13.472 1.00 98.69 185 LEU A N 1
ATOM 1442 C CA . LEU A 1 185 ? 2.421 -17.842 13.290 1.00 98.69 185 LEU A CA 1
ATOM 1443 C C . LEU A 1 185 ? 2.022 -17.928 11.809 1.00 98.69 185 LEU A C 1
ATOM 1445 O O . LEU A 1 185 ? 1.386 -18.888 11.373 1.00 98.69 185 LEU A O 1
ATOM 1449 N N . ALA A 1 186 ? 2.410 -16.936 11.003 1.00 98.50 186 ALA A N 1
ATOM 1450 C CA . ALA A 1 186 ? 2.128 -16.932 9.572 1.00 98.50 186 ALA A CA 1
ATOM 1451 C C . ALA A 1 186 ? 2.850 -18.074 8.829 1.00 98.50 186 ALA A C 1
ATOM 1453 O O . ALA A 1 186 ? 2.258 -18.684 7.933 1.00 98.50 186 ALA A O 1
ATOM 1454 N N . LEU A 1 187 ? 4.098 -18.376 9.208 1.00 98.25 187 LEU A N 1
ATOM 1455 C CA . LEU A 1 187 ? 4.888 -19.493 8.674 1.00 98.25 187 LEU A CA 1
ATOM 1456 C C . LEU A 1 187 ? 4.327 -20.856 9.109 1.00 98.25 187 LEU A C 1
ATOM 1458 O O . LEU A 1 187 ? 4.366 -21.805 8.328 1.00 98.25 187 LEU A O 1
ATOM 1462 N N . GLU A 1 188 ? 3.752 -20.941 10.309 1.00 98.25 188 GLU A N 1
ATOM 1463 C CA . GLU A 1 188 ? 3.021 -22.116 10.811 1.00 98.25 188 GLU A CA 1
ATOM 1464 C C . GLU A 1 188 ? 1.645 -22.302 10.147 1.00 98.25 188 GLU A C 1
ATOM 1466 O O . GLU A 1 188 ? 0.992 -23.334 10.310 1.00 98.25 188 GLU A O 1
ATOM 1471 N N . GLY A 1 189 ? 1.215 -21.331 9.340 1.00 97.75 189 GLY A N 1
ATOM 1472 C CA . GLY A 1 189 ? 0.013 -21.417 8.523 1.00 97.75 189 GLY A CA 1
ATOM 1473 C C . GLY A 1 189 ? -1.213 -20.718 9.105 1.00 97.75 189 GLY A C 1
ATOM 1474 O O . GLY A 1 189 ? -2.300 -20.861 8.530 1.00 97.75 189 GLY A O 1
ATOM 1475 N N . ASP A 1 190 ? -1.067 -19.930 10.175 1.00 98.50 190 ASP A N 1
ATOM 1476 C CA . ASP A 1 190 ? -2.149 -19.104 10.709 1.00 98.50 190 ASP A CA 1
ATOM 1477 C C . ASP A 1 190 ? -2.598 -18.067 9.660 1.00 98.50 190 ASP A C 1
ATOM 1479 O O . ASP A 1 190 ? -1.844 -17.205 9.194 1.00 98.50 190 ASP A O 1
ATOM 1483 N N . ARG A 1 191 ? -3.872 -18.156 9.258 1.00 98.00 191 ARG A N 1
ATOM 1484 C CA . ARG A 1 191 ? -4.460 -17.275 8.239 1.00 98.00 191 ARG A CA 1
ATOM 1485 C C . ARG A 1 191 ? -4.542 -15.818 8.700 1.00 98.00 191 ARG A C 1
ATOM 1487 O O . ARG A 1 191 ? -4.295 -14.923 7.896 1.00 98.00 191 ARG A O 1
ATOM 1494 N N . ASN A 1 192 ? -4.894 -15.576 9.955 1.00 98.50 192 ASN A N 1
ATOM 1495 C CA . ASN A 1 192 ? -5.035 -14.238 10.517 1.00 98.50 192 ASN A CA 1
ATOM 1496 C C . ASN A 1 192 ? -3.672 -13.548 10.639 1.00 98.50 192 ASN A C 1
ATOM 1498 O O . ASN A 1 192 ? -3.545 -12.373 10.285 1.00 98.50 192 ASN A O 1
ATOM 1502 N N . ALA A 1 193 ? -2.640 -14.287 11.051 1.00 98.69 193 ALA A N 1
ATOM 1503 C CA . ALA A 1 193 ? -1.269 -13.792 11.099 1.00 98.69 193 ALA A CA 1
ATOM 1504 C C . ALA A 1 193 ? -0.753 -13.438 9.695 1.00 98.69 193 ALA A C 1
ATOM 1506 O O . ALA A 1 193 ? -0.219 -12.346 9.498 1.00 98.69 193 ALA A O 1
ATOM 1507 N N . ARG A 1 194 ? -1.010 -14.289 8.686 1.00 98.50 194 ARG A N 1
ATOM 1508 C CA . ARG A 1 194 ? -0.685 -13.983 7.278 1.00 98.50 194 ARG A CA 1
ATOM 1509 C C . ARG A 1 194 ? -1.354 -12.701 6.784 1.00 98.50 194 ARG A C 1
ATOM 1511 O O . ARG A 1 194 ? -0.675 -11.856 6.207 1.00 98.50 194 ARG A O 1
ATOM 1518 N N . ILE A 1 195 ? -2.657 -12.525 7.024 1.00 98.56 195 ILE A N 1
ATOM 1519 C CA . ILE A 1 195 ? -3.390 -11.311 6.617 1.00 98.56 195 ILE A CA 1
ATOM 1520 C C . ILE A 1 195 ? -2.846 -10.076 7.347 1.00 98.56 195 ILE A C 1
ATOM 1522 O O . ILE A 1 195 ? -2.620 -9.040 6.721 1.00 98.56 195 ILE A O 1
ATOM 1526 N N . THR A 1 196 ? -2.580 -10.197 8.649 1.00 98.69 196 THR A N 1
ATOM 1527 C CA . THR A 1 196 ? -1.995 -9.127 9.473 1.00 98.69 196 THR A CA 1
ATOM 1528 C C . THR A 1 196 ? -0.641 -8.688 8.911 1.00 98.69 196 THR A C 1
ATOM 1530 O O . THR A 1 196 ? -0.420 -7.497 8.679 1.00 98.69 196 THR A O 1
ATOM 1533 N N . LEU A 1 197 ? 0.241 -9.647 8.614 1.00 98.38 197 LEU A N 1
ATOM 1534 C CA . LEU A 1 197 ? 1.566 -9.394 8.052 1.00 98.38 197 LEU A CA 1
ATOM 1535 C C . LEU A 1 197 ? 1.497 -8.796 6.643 1.00 98.38 197 LEU A C 1
ATOM 1537 O O . LEU A 1 197 ? 2.236 -7.866 6.325 1.00 98.38 197 LEU A O 1
ATOM 1541 N N . MET A 1 198 ? 0.583 -9.295 5.812 1.00 98.62 198 MET A N 1
ATOM 1542 C CA . MET A 1 198 ? 0.340 -8.799 4.460 1.00 98.62 198 MET A CA 1
ATOM 1543 C C . MET A 1 198 ? -0.134 -7.342 4.462 1.00 98.62 198 MET A C 1
ATOM 1545 O O . MET A 1 198 ? 0.372 -6.544 3.672 1.00 98.62 198 MET A O 1
ATOM 1549 N N . ILE A 1 199 ? -1.060 -6.968 5.350 1.00 98.69 199 ILE A N 1
ATOM 1550 C CA . ILE A 1 199 ? -1.522 -5.578 5.470 1.00 98.69 199 ILE A CA 1
ATOM 1551 C C . ILE A 1 199 ? -0.394 -4.690 6.000 1.00 98.69 199 ILE A C 1
ATOM 1553 O O . ILE A 1 199 ? -0.124 -3.647 5.406 1.00 98.69 199 ILE A O 1
ATOM 1557 N N . GLY A 1 200 ? 0.294 -5.099 7.071 1.00 98.44 200 GLY A N 1
ATOM 1558 C CA . GLY A 1 200 ? 1.346 -4.286 7.683 1.00 98.44 200 GLY A CA 1
ATOM 1559 C C . GLY A 1 200 ? 2.570 -4.090 6.784 1.00 98.44 200 GLY A C 1
ATOM 1560 O O . GLY A 1 200 ? 2.958 -2.956 6.494 1.00 98.44 200 GLY A O 1
ATOM 1561 N N . GLY A 1 201 ? 3.132 -5.183 6.263 1.00 98.31 201 GLY A N 1
ATOM 1562 C CA . GLY A 1 201 ? 4.244 -5.140 5.313 1.00 98.31 201 GLY A CA 1
ATOM 1563 C C . GLY A 1 201 ? 3.850 -4.490 3.984 1.00 98.31 201 GLY A C 1
ATOM 1564 O O . GLY A 1 201 ? 4.601 -3.684 3.436 1.00 98.31 201 GLY A O 1
ATOM 1565 N N . GLY A 1 202 ? 2.641 -4.764 3.483 1.00 98.25 202 GLY A N 1
ATOM 1566 C CA . GLY A 1 202 ? 2.124 -4.146 2.263 1.00 98.25 202 GLY A CA 1
ATOM 1567 C C . GLY A 1 202 ? 1.937 -2.636 2.390 1.00 98.25 202 GLY A C 1
ATOM 1568 O O . GLY A 1 202 ? 2.287 -1.899 1.468 1.00 98.25 202 GLY A O 1
ATOM 1569 N N . PHE A 1 203 ? 1.451 -2.154 3.537 1.00 98.44 203 PHE A N 1
ATOM 1570 C CA . PHE A 1 203 ? 1.365 -0.725 3.834 1.00 98.44 203 PHE A CA 1
ATOM 1571 C C . PHE A 1 203 ? 2.744 -0.060 3.791 1.00 98.44 203 PHE A C 1
ATOM 1573 O O . PHE A 1 203 ? 2.915 0.921 3.066 1.00 98.44 203 PHE A O 1
ATOM 1580 N N . ALA A 1 204 ? 3.739 -0.630 4.478 1.00 97.75 204 ALA A N 1
ATOM 1581 C CA . ALA A 1 204 ? 5.115 -0.131 4.462 1.00 97.75 204 ALA A CA 1
ATOM 1582 C C . ALA A 1 204 ? 5.682 -0.037 3.031 1.00 97.75 204 ALA A C 1
ATOM 1584 O O . ALA A 1 204 ? 6.164 1.020 2.608 1.00 97.75 204 ALA A O 1
ATOM 1585 N N . LEU A 1 205 ? 5.543 -1.111 2.243 1.00 97.50 205 LEU A N 1
ATOM 1586 C CA . LEU A 1 205 ? 6.009 -1.164 0.854 1.00 97.50 205 LEU A CA 1
ATOM 1587 C C . LEU A 1 205 ? 5.314 -0.131 -0.045 1.00 97.50 205 LEU A C 1
ATOM 1589 O O . LEU A 1 205 ? 5.962 0.473 -0.904 1.00 97.50 205 LEU A O 1
ATOM 1593 N N . MET A 1 206 ? 4.007 0.085 0.125 1.00 97.19 206 MET A N 1
ATOM 1594 C CA . MET A 1 206 ? 3.256 1.061 -0.670 1.00 97.19 206 MET A CA 1
ATOM 1595 C C . MET A 1 206 ? 3.597 2.502 -0.296 1.00 97.19 206 MET A C 1
ATOM 1597 O O . MET A 1 206 ? 3.804 3.329 -1.187 1.00 97.19 206 MET A O 1
ATOM 1601 N N . VAL A 1 207 ? 3.677 2.811 1.001 1.00 96.25 207 VAL A N 1
ATOM 1602 C CA . VAL A 1 207 ? 3.932 4.171 1.504 1.00 96.25 207 VAL A CA 1
ATOM 1603 C C . VAL A 1 207 ? 5.313 4.689 1.101 1.00 96.25 207 VAL A C 1
ATOM 1605 O O . VAL A 1 207 ? 5.470 5.878 0.797 1.00 96.25 207 VAL A O 1
ATOM 1608 N N . ASP A 1 208 ? 6.298 3.798 1.019 1.00 93.25 208 ASP A N 1
ATOM 1609 C CA . ASP A 1 208 ? 7.636 4.140 0.535 1.00 93.25 208 ASP A CA 1
ATOM 1610 C C . ASP A 1 208 ? 7.790 4.017 -0.987 1.00 93.25 208 ASP A C 1
ATOM 1612 O O . ASP A 1 208 ? 8.784 4.460 -1.567 1.00 93.25 208 ASP A O 1
ATOM 1616 N N . GLY A 1 209 ? 6.771 3.494 -1.669 1.00 91.44 209 GLY A N 1
ATOM 1617 C CA . GLY A 1 209 ? 6.734 3.399 -3.122 1.00 91.44 209 GLY A CA 1
ATOM 1618 C C . GLY A 1 209 ? 7.600 2.281 -3.701 1.00 91.44 209 GLY A C 1
ATOM 1619 O O . GLY A 1 209 ? 8.012 2.412 -4.854 1.00 91.44 209 GLY A O 1
ATOM 1620 N N . TYR A 1 210 ? 7.853 1.216 -2.932 1.00 92.38 210 TYR A N 1
ATOM 1621 C CA . TYR A 1 210 ? 8.375 -0.063 -3.432 1.00 92.38 210 TYR A CA 1
ATOM 1622 C C . TYR A 1 210 ? 7.280 -0.853 -4.154 1.00 92.38 210 TYR A C 1
ATOM 1624 O O . TYR A 1 210 ? 7.520 -1.415 -5.218 1.00 92.38 210 TYR A O 1
ATOM 1632 N N . LEU A 1 211 ? 6.058 -0.841 -3.609 1.00 94.44 211 LEU A N 1
ATOM 1633 C CA . LEU A 1 211 ? 4.877 -1.420 -4.244 1.00 94.44 211 LEU A CA 1
ATOM 1634 C C . LEU A 1 211 ? 3.995 -0.307 -4.823 1.00 94.44 211 LEU A C 1
ATOM 1636 O O . LEU A 1 211 ? 3.325 0.424 -4.098 1.00 94.44 211 LEU A O 1
ATOM 1640 N N . THR A 1 212 ? 4.001 -0.158 -6.146 1.00 92.69 212 THR A N 1
ATOM 1641 C CA . THR A 1 212 ? 3.302 0.936 -6.844 1.00 92.69 212 THR A CA 1
ATOM 1642 C C . THR A 1 212 ? 2.114 0.437 -7.681 1.00 92.69 212 THR A C 1
ATOM 1644 O O . THR A 1 212 ? 1.996 -0.761 -7.933 1.00 92.69 212 THR A O 1
ATOM 1647 N N . ARG A 1 213 ? 1.235 1.335 -8.161 1.00 91.56 213 ARG A N 1
ATOM 1648 C CA . ARG A 1 213 ? 0.086 0.976 -9.033 1.00 91.56 213 ARG A CA 1
ATOM 1649 C C . ARG A 1 213 ? 0.514 0.323 -10.345 1.00 91.56 213 ARG A C 1
ATOM 1651 O O . ARG A 1 213 ? 1.521 0.749 -10.907 1.00 91.56 213 ARG A O 1
ATOM 1658 N N . ASP A 1 214 ? -0.244 -0.629 -10.877 1.00 88.50 214 ASP A N 1
ATOM 1659 C CA . ASP A 1 214 ? 0.051 -1.209 -12.191 1.00 88.50 214 ASP A CA 1
ATOM 1660 C C . ASP A 1 214 ? -0.075 -0.163 -13.322 1.00 88.50 214 ASP A C 1
ATOM 1662 O O . ASP A 1 214 ? -0.981 0.674 -13.329 1.00 88.50 214 ASP A O 1
ATOM 1666 N N . ARG A 1 215 ? 0.875 -0.165 -14.263 1.00 81.44 215 ARG A N 1
ATOM 1667 C CA . ARG A 1 215 ? 0.915 0.699 -15.456 1.00 81.44 215 ARG A CA 1
ATOM 1668 C C . ARG A 1 215 ? 1.698 -0.017 -16.549 1.00 81.44 215 ARG A C 1
ATOM 1670 O O . ARG A 1 215 ? 2.644 -0.736 -16.254 1.00 81.44 215 ARG A O 1
ATOM 1677 N N . GLU A 1 216 ? 1.383 0.256 -17.809 1.00 68.44 216 GLU A N 1
ATOM 1678 C CA . GLU A 1 216 ? 2.104 -0.327 -18.953 1.00 68.44 216 GLU A CA 1
ATOM 1679 C C . GLU A 1 216 ? 3.602 -0.003 -18.941 1.00 68.44 216 GLU A C 1
ATOM 1681 O O . GLU A 1 216 ? 4.427 -0.872 -19.211 1.00 68.44 216 GLU A O 1
ATOM 1686 N N . SER A 1 217 ? 3.965 1.207 -18.506 1.00 62.53 217 SER A N 1
ATOM 1687 C CA . SER A 1 217 ? 5.355 1.661 -18.393 1.00 62.53 217 SER A CA 1
ATOM 1688 C C . SER A 1 217 ? 6.183 0.933 -17.324 1.00 62.53 217 SER A C 1
ATOM 1690 O O . SER A 1 217 ? 7.334 1.301 -17.109 1.00 62.53 217 SER A O 1
ATOM 1692 N N . LYS A 1 218 ? 5.606 -0.028 -16.588 1.00 66.88 218 LYS A N 1
ATOM 1693 C CA . LYS A 1 218 ? 6.315 -0.781 -15.543 1.00 66.88 218 LYS A CA 1
ATOM 1694 C C . LYS A 1 218 ? 7.209 -1.886 -16.075 1.00 66.88 218 LYS A C 1
ATOM 1696 O O . LYS A 1 218 ? 8.159 -2.249 -15.386 1.00 66.88 218 LYS A O 1
ATOM 1701 N N . VAL A 1 219 ? 6.897 -2.425 -17.252 1.00 65.44 219 VAL A N 1
ATOM 1702 C CA . VAL A 1 219 ? 7.690 -3.489 -17.871 1.00 65.44 219 VAL A CA 1
ATOM 1703 C C . VAL A 1 219 ? 8.783 -2.825 -18.697 1.00 65.44 219 VAL A C 1
ATOM 1705 O O . VAL A 1 219 ? 8.635 -2.598 -19.896 1.00 65.44 219 VAL A O 1
ATOM 1708 N N . PHE A 1 220 ? 9.858 -2.441 -18.019 1.00 61.41 220 PHE A N 1
ATOM 1709 C CA . PHE A 1 220 ? 11.044 -1.846 -18.615 1.00 61.41 220 PHE A CA 1
ATOM 1710 C C . PHE A 1 220 ? 12.297 -2.456 -17.978 1.00 61.41 220 PHE A C 1
ATOM 1712 O O . PHE A 1 220 ? 12.251 -3.046 -16.896 1.00 61.41 220 PHE A O 1
ATOM 1719 N N . GLU A 1 221 ? 13.421 -2.343 -18.675 1.00 55.56 221 GLU A N 1
ATOM 1720 C CA . GLU A 1 221 ? 14.703 -2.873 -18.222 1.00 55.56 221 GLU A CA 1
ATOM 1721 C C . GLU A 1 221 ? 15.111 -2.187 -16.902 1.00 55.56 221 GLU A C 1
ATOM 1723 O O . GLU A 1 221 ? 15.207 -0.961 -16.825 1.00 55.56 221 GLU A O 1
ATOM 1728 N N . GLY A 1 222 ? 15.286 -2.976 -15.838 1.00 58.69 222 GLY A N 1
ATOM 1729 C CA . GLY A 1 222 ? 15.617 -2.478 -14.496 1.00 58.69 222 GLY A CA 1
ATOM 1730 C C . GLY A 1 222 ? 14.430 -2.019 -13.629 1.00 58.69 222 GLY A C 1
ATOM 1731 O O . GLY A 1 222 ? 14.662 -1.486 -12.544 1.00 58.69 222 GLY A O 1
ATOM 1732 N N . SER A 1 223 ? 13.177 -2.212 -14.065 1.00 77.75 223 SER A N 1
ATOM 1733 C CA . SER A 1 223 ? 11.967 -1.984 -13.248 1.00 77.75 223 SER A CA 1
ATOM 1734 C C . SER A 1 223 ? 11.246 -3.297 -12.912 1.00 77.75 223 SER A C 1
ATOM 1736 O O . SER A 1 223 ? 11.900 -4.269 -12.561 1.00 77.75 223 SER A O 1
ATOM 1738 N N . ALA A 1 224 ? 9.911 -3.365 -12.947 1.00 82.50 224 ALA A N 1
ATOM 1739 C CA . ALA A 1 224 ? 9.193 -4.600 -12.645 1.00 82.50 224 ALA A CA 1
ATOM 1740 C C . ALA A 1 224 ? 9.312 -5.619 -13.807 1.00 82.50 224 ALA A C 1
ATOM 1742 O O . ALA A 1 224 ? 9.037 -5.268 -14.960 1.00 82.50 224 ALA A O 1
ATOM 1743 N N . PRO A 1 225 ? 9.663 -6.892 -13.539 1.00 84.25 225 PRO A N 1
ATOM 1744 C CA . PRO A 1 225 ? 9.800 -7.916 -14.576 1.00 84.25 225 PRO A CA 1
ATOM 1745 C C . PRO A 1 225 ? 8.458 -8.310 -15.211 1.00 84.25 225 PRO A C 1
ATOM 1747 O O . PRO A 1 225 ? 8.418 -8.720 -16.369 1.00 84.25 225 PRO A O 1
ATOM 1750 N N . PHE A 1 226 ? 7.346 -8.156 -14.488 1.00 87.25 226 PHE A N 1
ATOM 1751 C CA . PHE A 1 226 ? 5.994 -8.425 -14.977 1.00 87.25 226 PHE A CA 1
ATOM 1752 C C . PHE A 1 226 ? 4.985 -7.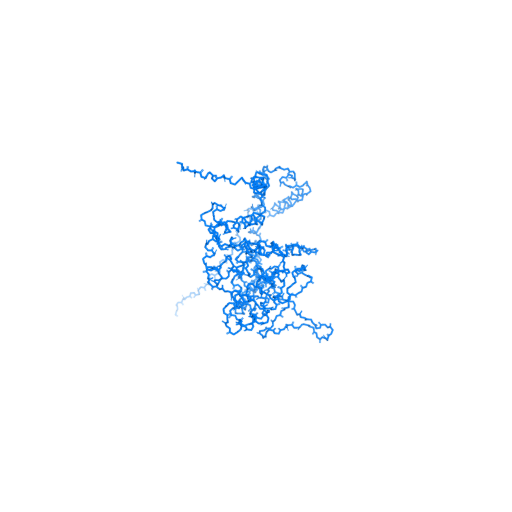423 -14.402 1.00 87.25 226 PHE A C 1
ATOM 1754 O O . PHE A 1 226 ? 5.286 -6.669 -13.478 1.00 87.25 226 PHE A O 1
ATOM 1761 N N . ARG A 1 227 ? 3.771 -7.404 -14.963 1.00 88.06 227 ARG A N 1
ATOM 1762 C CA . ARG A 1 227 ? 2.674 -6.555 -14.481 1.00 88.06 227 ARG A CA 1
ATOM 1763 C C . ARG A 1 227 ? 1.918 -7.222 -13.341 1.00 88.06 227 ARG A C 1
ATOM 1765 O O . ARG A 1 227 ? 1.557 -8.390 -13.438 1.00 88.06 227 ARG A O 1
ATOM 1772 N N . GLY A 1 228 ? 1.611 -6.449 -12.308 1.00 90.12 228 GLY A N 1
ATOM 1773 C CA . GLY A 1 228 ? 0.771 -6.884 -11.200 1.00 90.12 228 GLY A CA 1
ATOM 1774 C C . GLY A 1 228 ? 0.222 -5.686 -10.440 1.00 90.12 228 GLY A C 1
ATOM 1775 O O . GLY A 1 228 ? 0.948 -4.724 -10.173 1.00 90.12 228 GLY A O 1
ATOM 1776 N N . SER A 1 229 ? -1.069 -5.735 -10.115 1.00 94.88 229 SER A N 1
ATOM 1777 C CA . SER A 1 229 ? -1.672 -4.782 -9.184 1.00 94.88 229 SER A CA 1
ATOM 1778 C C . SER A 1 229 ? -1.174 -5.059 -7.759 1.00 94.88 229 SER A C 1
ATOM 1780 O O . SER A 1 229 ? -0.784 -6.194 -7.460 1.00 94.88 229 SER A O 1
ATOM 1782 N N . PRO A 1 230 ? -1.203 -4.066 -6.851 1.00 96.94 230 PRO A N 1
ATOM 1783 C CA . PRO A 1 230 ? -0.781 -4.268 -5.468 1.00 96.94 230 PRO A CA 1
ATOM 1784 C C . PRO A 1 230 ? -1.446 -5.473 -4.772 1.00 96.94 230 PRO A C 1
ATOM 1786 O O . PRO A 1 230 ? -0.704 -6.272 -4.198 1.00 96.94 230 PRO A O 1
ATOM 1789 N N . PRO A 1 231 ? -2.769 -5.724 -4.907 1.00 97.81 231 PRO A N 1
ATOM 1790 C CA . PRO A 1 231 ? -3.378 -6.924 -4.333 1.00 97.81 231 PRO A CA 1
ATOM 1791 C C . PRO A 1 231 ? -2.821 -8.236 -4.897 1.00 97.81 231 PRO A C 1
ATOM 1793 O O . PRO A 1 231 ? -2.631 -9.187 -4.146 1.00 97.81 231 PRO A O 1
ATOM 1796 N N . ALA A 1 232 ? -2.532 -8.304 -6.200 1.00 96.69 232 ALA A N 1
ATOM 1797 C CA . ALA A 1 232 ? -2.003 -9.520 -6.818 1.00 96.69 232 ALA A CA 1
ATOM 1798 C C . ALA A 1 232 ? -0.588 -9.836 -6.312 1.00 96.69 232 ALA A C 1
ATOM 1800 O O . ALA A 1 232 ? -0.306 -10.968 -5.934 1.00 96.69 232 ALA A O 1
ATOM 1801 N N . ILE A 1 233 ? 0.275 -8.818 -6.235 1.00 97.38 233 ILE A N 1
ATOM 1802 C CA . ILE A 1 233 ? 1.641 -8.972 -5.719 1.00 97.38 233 ILE A CA 1
ATOM 1803 C C . ILE A 1 233 ? 1.631 -9.343 -4.233 1.00 97.38 233 ILE A C 1
ATOM 1805 O O . ILE A 1 233 ? 2.394 -10.207 -3.815 1.00 97.38 233 ILE A O 1
ATOM 1809 N N . LEU A 1 234 ? 0.752 -8.736 -3.432 1.00 98.12 234 LEU A N 1
ATOM 1810 C CA . LEU A 1 234 ? 0.629 -9.072 -2.011 1.00 98.12 234 LEU A CA 1
ATOM 1811 C C . LEU A 1 234 ? 0.067 -10.476 -1.782 1.00 98.12 234 LEU A C 1
ATOM 1813 O O . LEU A 1 234 ? 0.505 -11.141 -0.850 1.00 98.12 234 LEU A O 1
ATOM 1817 N N . THR A 1 235 ? -0.842 -10.942 -2.641 1.00 97.62 235 THR A N 1
ATOM 1818 C CA . THR A 1 235 ? -1.341 -12.327 -2.609 1.00 97.62 235 THR A CA 1
ATOM 1819 C C . THR A 1 235 ? -0.203 -13.309 -2.890 1.00 97.62 235 THR A C 1
ATOM 1821 O O . THR A 1 235 ? 0.026 -14.233 -2.112 1.00 97.62 235 THR A O 1
ATOM 1824 N N . ASP A 1 236 ? 0.571 -13.058 -3.950 1.00 96.69 236 ASP A N 1
ATOM 1825 C CA . ASP A 1 236 ? 1.736 -13.868 -4.313 1.00 96.69 236 ASP A CA 1
ATOM 1826 C C . ASP A 1 236 ? 2.776 -13.892 -3.161 1.00 96.69 236 ASP A C 1
ATOM 1828 O O . ASP A 1 236 ? 3.233 -14.966 -2.762 1.00 96.69 236 ASP A O 1
ATOM 1832 N N . LEU A 1 237 ? 3.069 -12.744 -2.531 1.00 97.38 237 LEU A N 1
ATOM 1833 C CA . LEU A 1 237 ? 3.970 -12.657 -1.368 1.00 97.38 237 LEU A CA 1
ATOM 1834 C C . LEU A 1 237 ? 3.440 -13.392 -0.129 1.00 97.38 237 LEU A C 1
ATOM 1836 O O . LEU A 1 237 ? 4.191 -14.102 0.534 1.00 97.38 237 LEU A O 1
ATOM 1840 N N . ALA A 1 238 ? 2.159 -13.234 0.203 1.00 97.62 238 ALA A N 1
ATOM 1841 C CA . ALA A 1 238 ? 1.571 -13.847 1.393 1.00 97.62 238 ALA A CA 1
ATOM 1842 C C . ALA A 1 238 ? 1.406 -15.373 1.268 1.00 97.62 238 ALA A C 1
ATOM 1844 O O . ALA A 1 238 ? 1.217 -16.054 2.276 1.00 97.62 238 ALA A O 1
ATOM 1845 N N . SER A 1 239 ? 1.480 -15.912 0.046 1.00 96.12 239 SER A N 1
ATOM 1846 C CA . SER A 1 239 ? 1.305 -17.342 -0.231 1.00 96.12 239 SER A CA 1
ATOM 1847 C C . SER A 1 239 ? 2.568 -18.198 -0.047 1.00 96.12 239 SER A C 1
ATOM 1849 O O . SER A 1 239 ? 2.466 -19.424 -0.056 1.00 96.12 239 SER A O 1
ATOM 1851 N N . HIS A 1 240 ? 3.744 -17.594 0.179 1.00 95.25 240 HIS A N 1
ATOM 1852 C CA . HIS A 1 240 ? 5.012 -18.324 0.317 1.00 95.25 240 HIS A CA 1
ATOM 1853 C C . HIS A 1 240 ? 5.889 -17.785 1.458 1.00 95.25 240 HIS A C 1
ATOM 1855 O O . HIS A 1 240 ? 5.930 -16.583 1.713 1.00 95.25 240 HIS A O 1
ATOM 1861 N N . ASN A 1 241 ? 6.689 -18.657 2.085 1.00 96.25 241 ASN A N 1
ATOM 1862 C CA . ASN A 1 241 ? 7.539 -18.300 3.235 1.00 96.25 241 ASN A CA 1
ATOM 1863 C C . ASN A 1 241 ? 8.504 -17.137 2.948 1.00 96.25 241 ASN A C 1
ATOM 1865 O O . ASN A 1 241 ? 8.623 -16.218 3.752 1.00 96.25 241 ASN A O 1
ATOM 1869 N N . HIS A 1 242 ? 9.159 -17.134 1.784 1.00 93.94 242 HIS A N 1
ATOM 1870 C CA . HIS A 1 242 ? 10.085 -16.064 1.391 1.00 93.94 242 HIS A CA 1
ATOM 1871 C C . HIS A 1 242 ? 9.391 -14.705 1.224 1.00 93.94 242 HIS A C 1
ATOM 1873 O O . HIS A 1 242 ? 9.962 -13.671 1.572 1.00 93.94 242 HIS A O 1
ATOM 1879 N N . GLY A 1 243 ? 8.142 -14.693 0.752 1.00 97.00 243 GLY A N 1
ATOM 1880 C CA . GLY A 1 243 ? 7.342 -13.475 0.685 1.00 97.00 243 GLY A CA 1
ATOM 1881 C C . GLY A 1 243 ? 6.902 -12.989 2.070 1.00 97.00 243 GLY A C 1
ATOM 1882 O O . GLY A 1 243 ? 6.962 -11.788 2.333 1.00 97.00 243 GLY A O 1
ATOM 1883 N N . LEU A 1 244 ? 6.573 -13.899 2.995 1.00 98.38 244 LEU A N 1
ATOM 1884 C CA . LEU A 1 244 ? 6.302 -13.558 4.399 1.00 98.38 244 LEU A CA 1
ATOM 1885 C C . LEU A 1 244 ? 7.532 -12.941 5.084 1.00 98.38 244 LEU A C 1
ATOM 1887 O O . LEU A 1 244 ? 7.407 -11.910 5.748 1.00 98.38 244 LEU A O 1
ATOM 1891 N N . TYR A 1 245 ? 8.731 -13.492 4.864 1.00 98.19 245 TYR A N 1
ATOM 1892 C CA . TYR A 1 245 ? 9.972 -12.890 5.362 1.00 98.19 245 TYR A CA 1
ATOM 1893 C C . TYR A 1 245 ? 10.186 -11.472 4.822 1.00 98.19 245 TYR A C 1
ATOM 1895 O O . TYR A 1 245 ? 10.565 -10.579 5.584 1.00 98.19 245 TYR A O 1
ATOM 1903 N N . LEU A 1 246 ? 9.904 -11.233 3.536 1.00 97.94 246 LEU A N 1
ATOM 1904 C CA . LEU A 1 246 ? 10.000 -9.897 2.950 1.00 97.94 246 LEU A CA 1
ATOM 1905 C C . LEU A 1 246 ? 8.990 -8.924 3.572 1.00 97.94 246 LEU A C 1
ATOM 1907 O O . LEU A 1 246 ? 9.364 -7.802 3.903 1.00 97.94 246 LEU A O 1
ATOM 1911 N N . LEU A 1 247 ? 7.736 -9.342 3.766 1.00 98.50 247 LEU A N 1
ATOM 1912 C CA . LEU A 1 247 ? 6.701 -8.517 4.399 1.00 98.50 247 LEU A CA 1
ATOM 1913 C C . LEU A 1 247 ? 7.073 -8.155 5.845 1.00 98.50 247 LEU A C 1
ATOM 1915 O O . LEU A 1 247 ? 6.946 -6.995 6.241 1.00 98.50 247 LEU A O 1
ATOM 1919 N N . ALA A 1 248 ? 7.600 -9.116 6.608 1.00 98.31 248 ALA A N 1
ATOM 1920 C CA . ALA A 1 248 ? 8.110 -8.875 7.956 1.00 98.31 248 ALA A CA 1
ATOM 1921 C C . ALA A 1 248 ? 9.327 -7.940 7.958 1.00 98.31 248 ALA A C 1
ATOM 1923 O O . ALA A 1 248 ? 9.415 -7.043 8.796 1.00 98.31 248 ALA A O 1
ATOM 1924 N N . SER A 1 249 ? 10.261 -8.120 7.018 1.00 97.75 249 SER A N 1
ATOM 1925 C CA . SER A 1 249 ? 11.424 -7.239 6.866 1.00 97.75 249 SER A CA 1
ATOM 1926 C C . SER A 1 249 ? 11.001 -5.808 6.538 1.00 97.75 249 SER A C 1
ATOM 1928 O O . SER A 1 249 ? 11.472 -4.870 7.183 1.00 97.75 249 SER A O 1
ATOM 1930 N N . ALA A 1 250 ? 10.062 -5.646 5.602 1.00 97.88 250 ALA A N 1
ATOM 1931 C CA . ALA A 1 250 ? 9.508 -4.353 5.230 1.00 97.88 250 ALA A CA 1
ATOM 1932 C C . ALA A 1 250 ? 8.850 -3.657 6.420 1.00 97.88 250 ALA A C 1
ATOM 1934 O O . ALA A 1 250 ? 9.134 -2.490 6.656 1.00 97.88 250 ALA A O 1
ATOM 1935 N N . TRP A 1 251 ? 8.042 -4.368 7.210 1.00 97.94 251 TRP A N 1
ATOM 1936 C CA . TRP A 1 251 ? 7.451 -3.806 8.424 1.00 97.94 251 TRP A CA 1
ATOM 1937 C C . TRP A 1 251 ? 8.531 -3.363 9.421 1.00 97.94 251 TRP A C 1
ATOM 1939 O O . TRP A 1 251 ? 8.528 -2.210 9.845 1.00 97.94 251 TRP A O 1
ATOM 1949 N N . ARG A 1 252 ? 9.485 -4.236 9.772 1.00 97.12 252 ARG A N 1
ATOM 1950 C CA . ARG A 1 252 ? 10.507 -3.955 10.801 1.00 97.12 252 ARG A CA 1
ATOM 1951 C C . ARG A 1 252 ? 11.401 -2.756 10.481 1.00 97.12 252 ARG A C 1
ATOM 1953 O O . ARG A 1 252 ? 11.787 -2.038 11.395 1.00 97.12 252 ARG A O 1
ATOM 1960 N N . HIS A 1 253 ? 11.759 -2.572 9.212 1.00 96.56 253 HIS A N 1
ATOM 1961 C CA . HIS A 1 253 ? 12.715 -1.542 8.789 1.00 96.56 253 HIS A CA 1
ATOM 1962 C C . HIS A 1 253 ? 12.045 -0.257 8.295 1.00 96.56 253 HIS A C 1
ATOM 1964 O O . HIS A 1 253 ? 12.732 0.699 7.939 1.00 96.56 253 HIS A O 1
ATOM 1970 N N . TRP A 1 254 ? 10.714 -0.223 8.246 1.00 96.94 254 TRP A N 1
ATOM 1971 C CA . TRP A 1 254 ? 9.989 0.952 7.798 1.00 96.94 254 TRP A CA 1
ATOM 1972 C C . TRP A 1 254 ? 9.957 2.039 8.874 1.00 96.94 254 TRP A C 1
ATOM 1974 O O . TRP A 1 254 ? 9.554 1.805 10.011 1.00 96.94 254 TRP A O 1
ATOM 1984 N N . ASP A 1 255 ? 10.349 3.256 8.493 1.00 95.75 255 ASP A N 1
ATOM 1985 C CA . ASP A 1 255 ? 10.392 4.415 9.381 1.00 95.75 255 ASP A CA 1
ATOM 1986 C C . ASP A 1 255 ? 9.291 5.409 8.992 1.00 95.75 255 ASP A C 1
ATOM 1988 O O . ASP A 1 255 ? 9.348 6.103 7.969 1.00 95.75 255 ASP A O 1
ATOM 1992 N N . ALA A 1 256 ? 8.264 5.497 9.837 1.00 95.25 256 ALA A N 1
ATOM 1993 C CA . ALA A 1 256 ? 7.132 6.397 9.646 1.00 95.25 256 ALA A CA 1
ATOM 1994 C C . ALA A 1 256 ? 7.538 7.883 9.630 1.00 95.25 256 ALA A C 1
ATOM 1996 O O . ALA A 1 256 ? 6.847 8.699 9.021 1.00 95.25 256 ALA A O 1
ATOM 1997 N N . THR A 1 257 ? 8.647 8.245 10.282 1.00 94.31 257 THR A N 1
ATOM 1998 C CA . THR A 1 257 ? 9.063 9.637 10.521 1.00 94.31 257 THR A CA 1
ATOM 1999 C C . THR A 1 257 ? 9.966 10.196 9.422 1.00 94.31 257 THR A C 1
ATOM 2001 O O . THR A 1 257 ? 10.108 11.420 9.286 1.00 94.31 257 THR A O 1
ATOM 2004 N N . LYS A 1 258 ? 10.535 9.320 8.590 1.00 91.06 258 LYS A N 1
ATOM 2005 C CA . LYS A 1 258 ? 11.473 9.688 7.529 1.00 91.06 258 LYS A CA 1
ATOM 2006 C C . LYS A 1 258 ? 10.856 9.587 6.131 1.00 91.06 258 LYS A C 1
ATOM 2008 O O . LYS A 1 258 ? 9.978 8.757 5.886 1.00 91.06 258 LYS A O 1
ATOM 2013 N N . PRO A 1 259 ? 11.289 10.416 5.173 1.00 88.44 259 PRO A N 1
ATOM 2014 C CA . PRO A 1 259 ? 11.037 10.196 3.753 1.00 88.44 259 PRO A CA 1
ATOM 2015 C C . PRO A 1 259 ? 11.657 8.879 3.265 1.00 88.44 259 PRO A C 1
ATOM 2017 O O . PRO A 1 259 ? 12.681 8.439 3.777 1.00 88.44 259 PRO A O 1
ATOM 2020 N N . ALA A 1 260 ? 11.079 8.293 2.216 1.00 85.56 260 ALA A N 1
ATOM 2021 C CA . ALA A 1 260 ? 11.448 6.970 1.689 1.00 85.56 260 ALA A CA 1
ATOM 2022 C C . ALA A 1 260 ? 12.875 6.833 1.099 1.00 85.56 260 ALA A C 1
ATOM 2024 O O . ALA A 1 260 ? 13.258 5.748 0.674 1.00 85.56 260 ALA A O 1
ATOM 2025 N N . HIS A 1 261 ? 13.643 7.920 0.999 1.00 80.50 261 HIS A N 1
ATOM 2026 C CA . HIS A 1 261 ? 15.029 7.927 0.504 1.00 80.50 261 HIS A CA 1
ATOM 2027 C C . HIS A 1 261 ? 16.066 8.187 1.595 1.00 80.50 261 HIS A C 1
ATOM 2029 O O . HIS A 1 261 ? 17.257 8.135 1.314 1.00 80.50 261 HIS A O 1
ATOM 2035 N N . GLU A 1 262 ? 15.631 8.505 2.816 1.00 85.88 262 GLU A N 1
ATOM 2036 C CA . GLU A 1 262 ? 16.530 8.740 3.954 1.00 85.88 262 GLU A CA 1
ATOM 2037 C C . GLU A 1 262 ? 16.831 7.443 4.730 1.00 85.88 262 GLU A C 1
ATOM 2039 O O . GLU A 1 262 ? 17.535 7.469 5.739 1.00 85.88 262 GLU A O 1
ATOM 2044 N N . TYR A 1 263 ? 16.276 6.313 4.290 1.00 89.31 263 TYR A N 1
ATOM 2045 C CA . TYR A 1 263 ? 16.539 4.976 4.811 1.00 89.31 263 TYR A CA 1
ATOM 2046 C C . TYR A 1 263 ? 16.179 3.923 3.759 1.00 89.31 263 TYR A C 1
ATOM 2048 O O . TYR A 1 263 ? 15.472 4.215 2.790 1.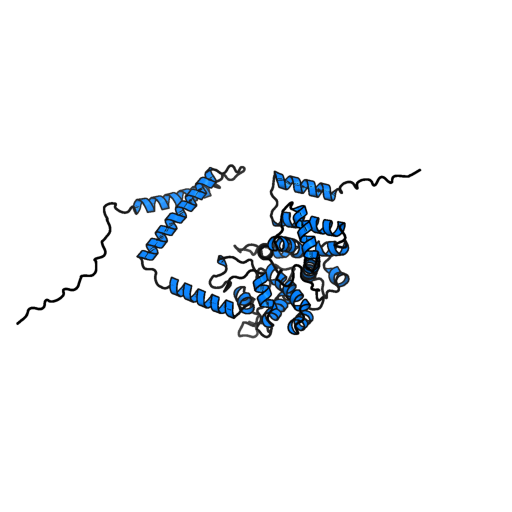00 89.31 263 TYR A O 1
ATOM 2056 N N . ASP A 1 264 ? 16.624 2.692 3.995 1.00 89.50 264 ASP A N 1
ATOM 2057 C CA . ASP A 1 264 ? 16.406 1.571 3.093 1.00 89.50 264 ASP A CA 1
ATOM 2058 C C . ASP A 1 264 ? 15.670 0.428 3.794 1.00 89.50 264 ASP A C 1
ATOM 2060 O O . ASP A 1 264 ? 15.952 0.085 4.943 1.00 89.50 264 ASP A O 1
ATOM 2064 N N . ILE A 1 265 ? 14.734 -0.185 3.067 1.00 93.50 265 ILE A N 1
ATOM 2065 C CA . ILE A 1 265 ? 14.194 -1.497 3.424 1.00 93.50 265 ILE A CA 1
ATOM 2066 C C . ILE A 1 265 ? 15.152 -2.527 2.821 1.00 93.50 265 ILE A C 1
ATOM 2068 O O . ILE A 1 265 ? 15.371 -2.478 1.607 1.00 93.50 265 ILE A O 1
ATOM 2072 N N . PRO A 1 266 ? 15.738 -3.438 3.612 1.00 95.06 266 PRO A N 1
ATOM 2073 C CA . PRO A 1 266 ? 16.726 -4.366 3.093 1.00 95.06 266 PRO A CA 1
ATOM 2074 C C . PRO A 1 266 ? 16.071 -5.485 2.275 1.00 95.06 266 PRO A C 1
ATOM 2076 O O . PRO A 1 266 ? 14.982 -5.974 2.597 1.00 95.06 266 PRO A O 1
ATOM 2079 N N . ALA A 1 267 ? 16.761 -5.913 1.223 1.00 93.56 267 ALA A N 1
ATOM 2080 C CA . ALA A 1 267 ? 16.437 -7.118 0.483 1.00 93.56 267 ALA A CA 1
ATOM 2081 C C . ALA A 1 267 ? 16.678 -8.357 1.357 1.00 93.56 267 ALA A C 1
ATOM 2083 O O . ALA A 1 267 ? 17.585 -8.392 2.194 1.00 93.56 267 ALA A O 1
ATOM 2084 N N . VAL A 1 268 ? 15.870 -9.393 1.134 1.00 94.44 268 VAL A N 1
ATOM 2085 C CA . VAL A 1 268 ? 15.971 -10.664 1.858 1.00 94.44 268 VAL A CA 1
ATOM 2086 C C . VAL A 1 268 ? 16.167 -11.841 0.906 1.00 94.44 268 VAL A C 1
ATOM 2088 O O . VAL A 1 268 ? 15.726 -11.835 -0.252 1.00 94.44 268 VAL A O 1
ATOM 2091 N N . ASN A 1 269 ? 16.852 -12.856 1.414 1.00 91.94 269 ASN A N 1
ATOM 2092 C CA . ASN A 1 269 ? 16.953 -14.178 0.818 1.00 91.94 269 ASN A CA 1
ATOM 2093 C C . ASN A 1 269 ? 15.693 -15.003 1.110 1.00 91.94 269 ASN A C 1
ATOM 2095 O O . ASN A 1 269 ? 14.827 -14.613 1.895 1.00 91.94 269 ASN A O 1
ATOM 2099 N N . ALA A 1 270 ? 15.594 -16.174 0.479 1.00 89.94 270 ALA A N 1
ATOM 2100 C CA . ALA A 1 270 ? 14.447 -17.065 0.646 1.00 89.94 270 ALA A CA 1
ATOM 2101 C C . ALA A 1 270 ? 14.290 -17.614 2.079 1.00 89.94 270 ALA A C 1
ATOM 2103 O O . ALA A 1 270 ? 13.183 -17.966 2.478 1.00 89.94 270 ALA A O 1
ATOM 2104 N N . ASP A 1 271 ? 15.384 -17.662 2.841 1.00 90.06 271 ASP A N 1
ATOM 2105 C CA . ASP A 1 271 ? 15.438 -18.064 4.251 1.00 90.06 271 ASP A CA 1
ATOM 2106 C C . ASP A 1 271 ? 15.179 -16.899 5.228 1.00 90.06 271 ASP A C 1
ATOM 2108 O O . ASP A 1 271 ? 15.240 -17.079 6.442 1.00 90.06 271 ASP A O 1
ATOM 2112 N N . GLY A 1 272 ? 14.916 -15.694 4.709 1.00 89.56 272 GLY A N 1
ATOM 2113 C CA . GLY A 1 272 ? 14.701 -14.486 5.500 1.00 89.56 272 GLY A CA 1
ATOM 2114 C C . GLY A 1 272 ? 15.973 -13.789 5.981 1.00 89.56 272 GLY A C 1
ATOM 2115 O O . GLY A 1 272 ? 15.873 -12.742 6.624 1.00 89.56 272 GLY A O 1
ATOM 2116 N N . SER A 1 273 ? 17.161 -14.307 5.653 1.00 93.12 273 SER A N 1
ATOM 2117 C CA . SER A 1 273 ? 18.416 -13.600 5.915 1.00 93.12 273 SER A CA 1
ATOM 2118 C C . SER A 1 273 ? 18.528 -12.344 5.044 1.00 93.12 273 SER A C 1
ATOM 2120 O O . SER A 1 273 ? 18.038 -12.303 3.913 1.00 93.12 273 SER A O 1
ATOM 2122 N N . LEU A 1 274 ? 19.161 -11.292 5.571 1.00 93.25 274 LEU A N 1
ATOM 2123 C CA . LEU A 1 274 ? 19.403 -10.070 4.803 1.00 93.25 274 LEU A CA 1
ATOM 2124 C C . LEU A 1 274 ? 20.434 -10.341 3.705 1.00 93.25 274 LEU A C 1
ATOM 2126 O O . LEU A 1 274 ? 21.457 -10.983 3.954 1.00 93.25 274 LEU A O 1
ATOM 2130 N N . VAL A 1 275 ? 20.199 -9.805 2.510 1.00 91.75 275 VAL A N 1
ATOM 2131 C CA . VAL A 1 275 ? 21.217 -9.806 1.455 1.00 91.75 275 VAL A CA 1
ATOM 2132 C C . VAL A 1 275 ? 22.270 -8.768 1.825 1.00 91.75 275 VAL A C 1
ATOM 2134 O O . VAL A 1 275 ? 21.940 -7.603 2.026 1.00 91.75 275 VAL A O 1
ATOM 2137 N N . ILE A 1 276 ? 23.530 -9.182 1.963 1.00 91.00 276 ILE A N 1
ATOM 2138 C CA . ILE A 1 276 ? 24.640 -8.292 2.318 1.00 91.00 276 ILE A CA 1
ATOM 2139 C C . ILE A 1 276 ? 25.505 -8.057 1.082 1.00 91.00 276 ILE A C 1
ATOM 2141 O O . ILE A 1 276 ? 25.950 -9.009 0.445 1.00 91.00 276 ILE A O 1
ATOM 2145 N N . THR A 1 277 ? 25.781 -6.791 0.785 1.00 86.81 277 THR A N 1
ATOM 2146 C CA . THR A 1 277 ? 26.714 -6.358 -0.267 1.00 86.81 277 THR A CA 1
ATOM 2147 C C . THR A 1 277 ? 27.986 -5.788 0.351 1.00 86.81 277 THR A C 1
ATOM 2149 O O . THR A 1 277 ? 27.949 -5.303 1.480 1.00 86.81 277 THR A O 1
ATOM 2152 N N . GLY A 1 278 ? 29.105 -5.847 -0.376 1.00 80.31 278 GLY A N 1
ATOM 2153 C CA . GLY A 1 278 ? 30.410 -5.344 0.064 1.00 80.31 278 GLY A CA 1
ATOM 2154 C C . GLY A 1 278 ? 31.379 -6.451 0.495 1.00 80.31 278 GLY A C 1
ATOM 2155 O O . GLY A 1 278 ? 31.030 -7.358 1.254 1.00 80.31 278 GLY A O 1
ATOM 2156 N N . ASP A 1 279 ? 32.619 -6.359 0.014 1.00 78.56 279 ASP A N 1
ATOM 2157 C CA . ASP A 1 279 ? 33.637 -7.405 0.182 1.00 78.56 279 ASP A CA 1
ATOM 2158 C C . ASP A 1 279 ? 34.440 -7.262 1.483 1.00 78.56 279 ASP A C 1
ATOM 2160 O O . ASP A 1 279 ? 35.037 -8.224 1.971 1.00 78.56 279 ASP A O 1
ATOM 2164 N N . THR A 1 280 ? 34.444 -6.070 2.084 1.00 79.19 280 THR A N 1
ATOM 2165 C CA . THR A 1 280 ? 35.225 -5.765 3.291 1.00 79.19 280 THR A CA 1
ATOM 2166 C C . THR A 1 280 ? 34.327 -5.554 4.506 1.00 79.19 280 THR A C 1
ATOM 2168 O O . THR A 1 280 ? 33.160 -5.189 4.390 1.00 79.19 280 THR A O 1
ATOM 2171 N N . ARG A 1 281 ? 34.878 -5.734 5.714 1.00 75.88 281 ARG A N 1
ATOM 2172 C CA . ARG A 1 281 ? 34.140 -5.519 6.973 1.00 75.88 281 ARG A CA 1
ATOM 2173 C C . ARG A 1 281 ? 33.554 -4.104 7.091 1.00 75.88 281 ARG A C 1
ATOM 2175 O O . ARG A 1 281 ? 32.521 -3.943 7.725 1.00 75.88 281 ARG A O 1
ATOM 2182 N N . GLU A 1 282 ? 34.202 -3.117 6.478 1.00 77.06 282 GLU A N 1
ATOM 2183 C CA . GLU A 1 282 ? 33.790 -1.707 6.487 1.00 77.06 282 GLU A CA 1
ATOM 2184 C C . GLU A 1 282 ? 32.766 -1.367 5.392 1.00 77.06 282 GLU A C 1
ATOM 2186 O O . GLU A 1 282 ? 32.039 -0.390 5.527 1.00 77.06 282 GLU A O 1
ATOM 2191 N N . THR A 1 283 ? 32.685 -2.168 4.324 1.00 80.25 283 THR A N 1
ATOM 2192 C CA . THR A 1 283 ? 31.757 -1.944 3.197 1.00 80.25 283 THR A CA 1
ATOM 2193 C C . THR A 1 283 ? 30.519 -2.837 3.246 1.00 80.25 283 THR A C 1
ATOM 2195 O O . THR A 1 283 ? 29.578 -2.611 2.486 1.00 80.25 283 THR A O 1
ATOM 2198 N N . ARG A 1 284 ? 30.495 -3.827 4.151 1.00 82.69 284 ARG A N 1
ATOM 2199 C CA . ARG A 1 284 ? 29.352 -4.722 4.348 1.00 82.69 284 ARG A CA 1
ATOM 2200 C C . ARG A 1 284 ? 28.117 -3.955 4.803 1.00 82.69 284 ARG A C 1
ATOM 2202 O O . ARG A 1 284 ? 28.050 -3.494 5.939 1.00 82.69 284 ARG A O 1
ATOM 2209 N N . SER A 1 285 ? 27.119 -3.888 3.933 1.00 87.56 285 SER A N 1
ATOM 2210 C CA . SER A 1 285 ? 25.828 -3.267 4.220 1.00 87.56 285 SER A CA 1
ATOM 2211 C C . SER A 1 285 ? 24.678 -4.081 3.618 1.00 87.56 285 SER A C 1
ATOM 2213 O O . SER A 1 285 ? 24.872 -4.753 2.597 1.00 87.56 285 SER A O 1
ATOM 2215 N N . PRO A 1 286 ? 23.489 -4.076 4.250 1.00 90.94 286 PRO A N 1
ATOM 2216 C CA . PRO A 1 286 ? 22.308 -4.690 3.662 1.00 90.94 286 PRO A CA 1
ATOM 2217 C C . PRO A 1 286 ? 21.991 -4.067 2.302 1.00 90.94 286 PRO A C 1
ATOM 2219 O O . PRO A 1 286 ? 21.926 -2.846 2.175 1.00 90.94 286 PRO A O 1
ATOM 2222 N N . GLU A 1 287 ? 21.784 -4.906 1.291 1.00 92.12 287 GLU A N 1
ATOM 2223 C CA . GLU A 1 287 ? 21.341 -4.458 -0.023 1.00 92.12 287 GLU A CA 1
ATOM 2224 C C . GLU A 1 287 ? 19.946 -3.846 0.092 1.00 92.12 287 GLU A C 1
ATOM 2226 O O . GLU A 1 287 ? 19.047 -4.423 0.708 1.00 92.12 287 GLU A O 1
ATOM 2231 N N . ARG A 1 288 ? 19.738 -2.688 -0.531 1.00 92.31 288 ARG A N 1
ATOM 2232 C CA . ARG A 1 288 ? 18.420 -2.064 -0.609 1.00 92.31 288 ARG A CA 1
ATOM 2233 C C . ARG A 1 288 ? 17.475 -2.911 -1.466 1.00 92.31 288 ARG A C 1
ATOM 2235 O O . ARG A 1 288 ? 17.796 -3.273 -2.594 1.00 92.31 288 ARG A O 1
ATOM 2242 N N . LEU A 1 289 ? 16.256 -3.135 -0.979 1.00 94.25 289 LEU A N 1
ATOM 2243 C CA . LEU A 1 289 ? 15.178 -3.734 -1.760 1.00 94.25 289 LEU A CA 1
ATOM 2244 C C . LEU A 1 289 ? 14.905 -2.909 -3.026 1.00 94.25 289 LEU A C 1
ATOM 2246 O O . LEU A 1 289 ? 14.718 -1.699 -2.971 1.00 94.25 289 LEU A O 1
ATOM 2250 N N . THR A 1 290 ? 14.812 -3.562 -4.178 1.00 91.50 290 THR A N 1
ATOM 2251 C CA . THR A 1 290 ? 14.379 -2.922 -5.428 1.00 91.50 290 THR A CA 1
ATOM 2252 C C . THR A 1 290 ? 12.972 -3.379 -5.807 1.00 91.50 290 THR A C 1
ATOM 2254 O O . THR A 1 290 ? 12.517 -4.440 -5.377 1.00 91.50 290 THR A O 1
ATOM 2257 N N . GLU A 1 291 ? 12.265 -2.603 -6.637 1.00 89.44 291 GLU A N 1
ATOM 2258 C CA . GLU A 1 291 ? 10.960 -3.032 -7.172 1.00 89.44 291 GLU A CA 1
ATOM 2259 C C . GLU A 1 291 ? 11.107 -4.323 -7.997 1.00 89.44 291 GLU A C 1
ATOM 2261 O O . GLU A 1 291 ? 10.271 -5.212 -7.883 1.00 89.44 291 GLU A O 1
ATOM 2266 N N . TYR A 1 292 ? 12.205 -4.493 -8.746 1.00 90.62 292 TYR A N 1
ATOM 2267 C CA . TYR A 1 292 ? 12.494 -5.753 -9.441 1.00 90.62 292 TYR A CA 1
ATOM 2268 C C . TYR A 1 292 ? 12.568 -6.927 -8.456 1.00 90.62 292 TYR A C 1
ATOM 2270 O O . TYR A 1 292 ? 11.864 -7.924 -8.623 1.00 90.62 292 TYR A O 1
ATOM 2278 N N . ARG A 1 293 ? 13.377 -6.785 -7.396 1.00 92.56 293 ARG A N 1
ATOM 2279 C CA . ARG A 1 293 ? 13.583 -7.836 -6.394 1.00 92.56 293 ARG A CA 1
ATOM 2280 C C . ARG A 1 293 ? 12.297 -8.175 -5.642 1.00 92.56 293 ARG A C 1
ATOM 2282 O O . ARG A 1 293 ? 12.041 -9.344 -5.379 1.00 92.56 293 ARG A O 1
ATOM 2289 N N . LEU A 1 294 ? 11.458 -7.182 -5.346 1.00 94.38 294 LEU A N 1
ATOM 2290 C CA . LEU A 1 294 ? 10.129 -7.391 -4.765 1.00 94.38 294 LEU A CA 1
ATOM 2291 C C . LEU A 1 294 ? 9.272 -8.330 -5.633 1.00 94.38 294 LEU A C 1
ATOM 2293 O O . LEU A 1 294 ? 8.656 -9.254 -5.111 1.00 94.38 294 LEU A O 1
ATOM 2297 N N . TYR A 1 295 ? 9.243 -8.114 -6.950 1.00 93.50 295 TYR A N 1
ATOM 2298 C CA . TYR A 1 295 ? 8.451 -8.930 -7.880 1.00 93.50 295 TYR A CA 1
ATOM 2299 C C . TYR A 1 295 ? 9.068 -10.313 -8.096 1.00 93.50 295 TYR A C 1
ATOM 2301 O O . TYR A 1 295 ? 8.339 -11.293 -8.233 1.00 93.50 295 TYR A O 1
ATOM 2309 N N . GLU A 1 296 ? 10.397 -10.400 -8.105 1.00 93.38 296 GLU A N 1
ATOM 2310 C CA . GLU A 1 296 ? 11.118 -11.671 -8.147 1.00 93.38 296 GLU A CA 1
ATOM 2311 C C . GLU A 1 296 ? 10.792 -12.540 -6.929 1.00 93.38 296 GLU A C 1
ATOM 2313 O O . GLU A 1 296 ? 10.477 -13.714 -7.095 1.00 93.38 296 GLU A O 1
ATOM 2318 N N . ILE A 1 297 ? 10.799 -11.959 -5.724 1.00 93.56 297 ILE A N 1
ATOM 2319 C CA . ILE A 1 297 ? 10.406 -12.654 -4.493 1.00 93.56 297 ILE A CA 1
ATOM 2320 C C . ILE A 1 297 ? 8.913 -13.001 -4.529 1.00 93.56 297 ILE A C 1
ATOM 2322 O O . ILE A 1 297 ? 8.545 -14.092 -4.122 1.00 93.56 297 ILE A O 1
ATOM 2326 N N . ALA A 1 298 ? 8.045 -12.115 -5.026 1.00 94.06 298 ALA A N 1
ATOM 2327 C CA . ALA A 1 298 ? 6.612 -12.399 -5.110 1.00 94.06 298 ALA A CA 1
ATOM 2328 C C . ALA A 1 298 ? 6.316 -13.604 -6.014 1.00 94.06 298 ALA A C 1
ATOM 2330 O O . ALA A 1 298 ? 5.569 -14.503 -5.639 1.00 94.06 298 ALA A O 1
ATOM 2331 N N . SER A 1 299 ? 6.900 -13.639 -7.213 1.00 93.50 299 SER A N 1
ATOM 2332 C CA . SER A 1 299 ? 6.691 -14.741 -8.147 1.00 93.50 299 SER A CA 1
ATOM 2333 C C . SER A 1 299 ? 7.931 -14.986 -9.010 1.00 93.50 299 SER A C 1
ATOM 2335 O O . SER A 1 299 ? 8.046 -14.415 -10.103 1.00 93.50 299 SER A O 1
ATOM 2337 N N . PRO A 1 300 ? 8.835 -15.890 -8.582 1.00 92.00 300 PRO A N 1
ATOM 2338 C CA . PRO A 1 300 ? 10.066 -16.184 -9.315 1.00 92.00 300 PRO A CA 1
ATOM 2339 C C . PRO A 1 300 ? 9.804 -16.663 -10.749 1.00 92.00 300 PRO A C 1
ATOM 2341 O O . PRO A 1 300 ? 10.480 -16.250 -11.689 1.00 92.00 300 PRO A O 1
ATOM 2344 N N . ALA A 1 301 ? 8.766 -17.485 -10.941 1.00 91.81 301 ALA A N 1
ATOM 2345 C CA . ALA A 1 301 ? 8.392 -18.005 -12.255 1.00 91.81 301 ALA A CA 1
ATOM 2346 C C . ALA A 1 301 ? 7.907 -16.899 -13.209 1.00 91.81 301 ALA A C 1
ATOM 2348 O O . ALA A 1 301 ? 8.359 -16.830 -14.354 1.00 91.81 301 ALA A O 1
ATOM 2349 N N . LYS A 1 302 ? 7.025 -15.999 -12.744 1.00 91.81 302 LYS A N 1
ATOM 2350 C CA . LYS A 1 302 ? 6.553 -14.864 -13.558 1.00 91.81 302 LYS A CA 1
ATOM 2351 C C . LYS A 1 302 ? 7.681 -13.872 -13.827 1.00 91.81 302 LYS A C 1
ATOM 2353 O O . LYS A 1 302 ? 7.757 -13.332 -14.929 1.00 91.81 302 LYS A O 1
ATOM 2358 N N . ALA A 1 303 ? 8.566 -13.655 -12.854 1.00 90.38 303 ALA A N 1
ATOM 2359 C CA . ALA A 1 303 ? 9.735 -12.803 -13.019 1.00 90.38 303 ALA A CA 1
ATOM 2360 C C . ALA A 1 303 ? 10.687 -13.342 -14.092 1.00 90.38 303 ALA A C 1
ATOM 2362 O O . ALA A 1 303 ? 11.067 -12.594 -14.990 1.00 90.38 303 ALA A O 1
ATOM 2363 N N . MET A 1 304 ? 10.987 -14.645 -14.071 1.00 90.31 304 MET A N 1
ATOM 2364 C CA . MET A 1 304 ? 11.811 -15.292 -15.093 1.00 90.31 304 MET A CA 1
ATOM 2365 C C . MET A 1 304 ? 11.168 -15.215 -16.484 1.00 90.31 304 MET A C 1
ATOM 2367 O O . MET A 1 304 ? 11.824 -14.824 -17.446 1.00 90.31 304 MET A O 1
ATOM 2371 N N . ALA A 1 305 ? 9.872 -15.522 -16.603 1.00 89.56 305 ALA A N 1
ATOM 2372 C CA . ALA A 1 305 ? 9.155 -15.412 -17.875 1.00 89.56 305 ALA A CA 1
ATOM 2373 C C . ALA A 1 305 ? 9.151 -13.969 -18.415 1.00 89.56 305 ALA A C 1
ATOM 2375 O O . ALA A 1 305 ? 9.362 -13.739 -19.606 1.00 89.56 305 ALA A O 1
ATOM 2376 N N . GLY A 1 306 ? 8.955 -12.987 -17.530 1.00 87.62 306 GLY A N 1
ATOM 2377 C CA . GLY A 1 306 ? 9.038 -11.567 -17.856 1.00 87.62 306 GLY A CA 1
ATOM 2378 C C . GLY A 1 3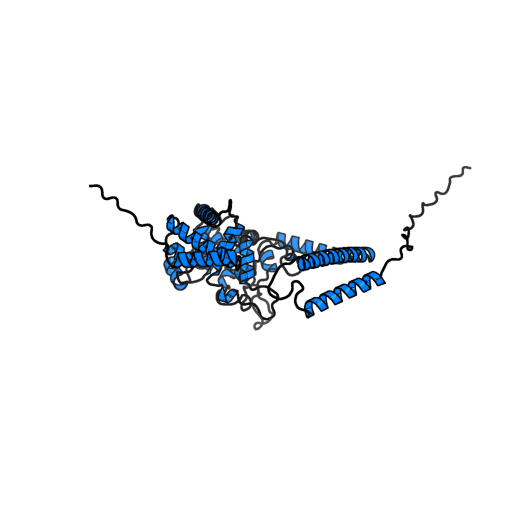06 ? 10.427 -11.155 -18.341 1.00 87.62 306 GLY A C 1
ATOM 2379 O O . GLY A 1 306 ? 10.546 -10.495 -19.372 1.00 87.62 306 GLY A O 1
ATOM 2380 N N . PHE A 1 307 ? 11.477 -11.610 -17.657 1.00 87.62 307 PHE A N 1
ATOM 2381 C CA . PHE A 1 307 ? 12.867 -11.382 -18.045 1.00 87.62 307 PHE A CA 1
ATOM 2382 C C . PHE A 1 307 ? 13.202 -11.988 -19.416 1.00 87.62 307 PHE A C 1
ATOM 2384 O O . PHE A 1 307 ? 13.782 -11.306 -20.262 1.00 87.62 307 PHE A O 1
ATOM 2391 N N . LEU A 1 308 ? 12.786 -13.232 -19.680 1.00 88.44 308 LEU A N 1
ATOM 2392 C CA . LEU A 1 308 ? 12.967 -13.876 -20.986 1.00 88.44 308 LEU A CA 1
ATOM 2393 C C . LEU A 1 308 ? 12.256 -13.095 -22.097 1.00 88.44 308 LEU A C 1
ATOM 2395 O O . LEU A 1 308 ? 12.866 -12.790 -23.120 1.00 88.44 308 LEU A O 1
ATOM 2399 N N . LYS A 1 309 ? 11.014 -12.660 -21.861 1.00 87.19 309 LYS A N 1
ATOM 2400 C CA . LYS A 1 309 ? 10.263 -11.826 -22.808 1.00 87.19 309 LYS A CA 1
ATOM 2401 C C . LYS A 1 309 ? 10.940 -10.475 -23.065 1.00 87.19 309 LYS A C 1
ATOM 2403 O O . LYS A 1 309 ? 10.942 -9.989 -24.195 1.00 87.19 309 LYS A O 1
ATOM 2408 N N . GLN A 1 310 ? 11.527 -9.857 -22.039 1.00 84.88 310 GLN A N 1
ATOM 2409 C CA . GLN A 1 310 ? 12.304 -8.624 -22.196 1.00 84.88 310 GLN A CA 1
ATOM 2410 C C . GLN A 1 310 ? 13.579 -8.862 -23.015 1.00 84.88 310 GLN A C 1
ATOM 2412 O O . GLN A 1 310 ? 13.891 -8.058 -23.894 1.00 84.88 310 GLN A O 1
ATOM 2417 N N . GLN A 1 311 ? 14.285 -9.977 -22.792 1.00 84.62 311 GLN A N 1
ATOM 2418 C CA . GLN A 1 311 ? 15.426 -10.360 -23.627 1.00 84.62 311 GLN A CA 1
ATOM 2419 C C . GLN A 1 311 ? 15.023 -10.604 -25.082 1.00 84.62 311 GLN A C 1
ATOM 2421 O O . GLN A 1 311 ? 15.727 -10.154 -25.982 1.00 84.62 311 GLN A O 1
ATOM 2426 N N . GLU A 1 312 ? 13.912 -11.293 -25.332 1.00 85.62 312 GLU A N 1
ATOM 2427 C CA . GLU A 1 312 ? 13.391 -11.525 -26.683 1.00 85.62 312 GLU A CA 1
ATOM 2428 C C . GLU A 1 312 ? 13.025 -10.212 -27.372 1.00 85.62 312 GLU A C 1
ATOM 2430 O O . GLU A 1 312 ? 13.460 -9.972 -28.494 1.00 85.62 312 GLU A O 1
ATOM 2435 N N . ALA A 1 313 ? 12.318 -9.314 -26.680 1.00 82.94 313 ALA A N 1
ATOM 2436 C CA . ALA A 1 313 ? 12.004 -7.986 -27.198 1.00 82.94 313 ALA A CA 1
ATOM 2437 C C . ALA A 1 313 ? 13.272 -7.164 -27.481 1.00 82.94 313 ALA A C 1
ATOM 2439 O O . ALA A 1 313 ? 13.334 -6.442 -28.476 1.00 82.94 313 ALA A O 1
ATOM 2440 N N . ARG A 1 314 ? 14.310 -7.291 -26.643 1.00 80.31 314 ARG A N 1
ATOM 2441 C CA . ARG A 1 314 ? 15.615 -6.658 -26.871 1.00 80.31 314 ARG A CA 1
ATOM 2442 C C . ARG A 1 314 ? 16.323 -7.254 -28.080 1.00 80.31 314 ARG A C 1
ATOM 2444 O O . ARG A 1 314 ? 16.838 -6.498 -28.893 1.00 80.31 314 ARG A O 1
ATOM 2451 N N . LYS A 1 315 ? 16.329 -8.579 -28.229 1.00 81.62 315 LYS A N 1
ATOM 2452 C CA . LYS A 1 315 ? 16.876 -9.246 -29.416 1.00 81.62 315 LYS A CA 1
ATOM 2453 C C . LYS A 1 315 ? 16.132 -8.795 -30.666 1.00 81.62 315 LYS A C 1
ATOM 2455 O O . LYS A 1 315 ? 16.796 -8.377 -31.598 1.00 81.62 315 LYS A O 1
ATOM 2460 N N . ALA A 1 316 ? 14.800 -8.764 -30.650 1.00 77.81 316 ALA A N 1
ATOM 2461 C CA . ALA A 1 316 ? 13.980 -8.284 -31.761 1.00 77.81 316 ALA A CA 1
ATOM 2462 C C . ALA A 1 316 ? 14.256 -6.811 -32.115 1.00 77.81 316 ALA A C 1
ATOM 2464 O O . ALA A 1 316 ? 14.347 -6.481 -33.288 1.00 77.81 316 ALA A O 1
ATOM 2465 N N . ARG A 1 317 ? 14.460 -5.935 -31.120 1.00 74.06 317 ARG A N 1
ATOM 2466 C CA . ARG A 1 317 ? 14.877 -4.535 -31.348 1.00 74.06 317 ARG A CA 1
ATOM 2467 C C . ARG A 1 317 ? 16.317 -4.401 -31.852 1.00 74.06 317 ARG A C 1
ATOM 2469 O O . ARG A 1 317 ? 16.629 -3.438 -32.544 1.00 74.06 317 ARG A O 1
ATOM 2476 N N . ASN A 1 318 ? 17.189 -5.328 -31.459 1.00 67.75 318 ASN A N 1
ATOM 2477 C CA . ASN A 1 318 ? 18.595 -5.362 -31.855 1.00 67.75 318 ASN A CA 1
ATOM 2478 C C . ASN A 1 318 ? 18.824 -6.075 -33.192 1.00 67.75 318 ASN A C 1
ATOM 2480 O O . ASN A 1 318 ? 19.891 -5.898 -33.778 1.00 67.75 318 ASN A O 1
ATOM 2484 N N . VAL A 1 319 ? 17.852 -6.843 -33.700 1.00 67.31 319 VAL A N 1
ATOM 2485 C CA . VAL A 1 319 ? 17.788 -7.133 -35.133 1.00 67.31 319 VAL A CA 1
ATOM 2486 C C . VAL A 1 319 ? 17.628 -5.773 -35.790 1.00 67.31 319 VAL A C 1
ATOM 2488 O O . VAL A 1 319 ? 16.647 -5.075 -35.541 1.00 67.31 319 VAL A O 1
ATOM 2491 N N . ALA A 1 320 ? 18.649 -5.339 -36.527 1.00 58.44 320 ALA A N 1
ATOM 2492 C CA . ALA A 1 320 ? 18.620 -4.049 -37.186 1.00 58.44 320 ALA A CA 1
ATOM 2493 C C . ALA A 1 320 ? 17.388 -4.019 -38.094 1.00 58.44 320 ALA A C 1
ATOM 2495 O O . ALA A 1 320 ? 17.378 -4.688 -39.123 1.00 58.44 320 ALA A O 1
ATOM 2496 N N . ALA A 1 321 ? 16.352 -3.275 -37.686 1.00 62.09 321 ALA A N 1
ATOM 2497 C CA . ALA A 1 321 ? 15.267 -2.905 -38.582 1.00 62.09 321 ALA A CA 1
ATOM 2498 C C . ALA A 1 321 ? 15.917 -2.426 -39.880 1.00 62.09 321 ALA A C 1
ATOM 2500 O O . ALA A 1 321 ? 16.880 -1.641 -39.814 1.00 62.09 321 ALA A O 1
ATOM 2501 N N . SER A 1 322 ? 15.459 -2.955 -41.018 1.00 75.25 322 SER A N 1
ATOM 2502 C CA . SER A 1 322 ? 15.994 -2.527 -42.304 1.00 75.25 322 SER A CA 1
ATOM 2503 C C . SER A 1 322 ? 15.886 -0.997 -42.384 1.00 75.25 322 SER A C 1
ATOM 2505 O O . SER A 1 322 ? 15.017 -0.406 -41.728 1.00 75.25 322 SER A O 1
ATOM 2507 N N . PRO A 1 323 ? 16.772 -0.315 -43.127 1.00 75.44 323 PRO A N 1
ATOM 2508 C CA . PRO A 1 323 ? 16.633 1.123 -43.352 1.00 75.44 323 PRO A CA 1
ATOM 2509 C C . PRO A 1 323 ? 15.196 1.507 -43.751 1.00 75.44 323 PRO A C 1
ATOM 2511 O O . PRO A 1 323 ? 14.642 2.458 -43.213 1.00 75.44 323 PRO A O 1
ATOM 2514 N N . GLU A 1 324 ? 14.546 0.670 -44.561 1.00 78.88 324 GLU A N 1
ATOM 2515 C CA . GLU A 1 324 ? 13.159 0.827 -45.009 1.00 78.88 324 GLU A CA 1
ATOM 2516 C C . GLU A 1 324 ? 12.132 0.744 -43.868 1.00 78.88 324 GLU A C 1
ATOM 2518 O O . GLU A 1 324 ? 11.212 1.563 -43.806 1.00 78.88 324 GLU A O 1
ATOM 2523 N N . ASP A 1 325 ? 12.287 -0.211 -42.946 1.00 77.38 325 ASP A N 1
ATOM 2524 C CA . ASP A 1 325 ? 11.416 -0.341 -41.776 1.00 77.38 325 ASP A CA 1
ATOM 2525 C C . ASP A 1 325 ? 11.601 0.842 -40.817 1.00 77.38 325 ASP A C 1
ATOM 2527 O O . ASP A 1 325 ? 10.624 1.361 -40.279 1.00 77.38 325 ASP A O 1
ATOM 2531 N N . ARG A 1 326 ? 12.840 1.322 -40.638 1.00 76.88 326 ARG A N 1
ATOM 2532 C CA . ARG A 1 326 ? 13.125 2.517 -39.823 1.00 76.88 326 ARG A CA 1
ATOM 2533 C C . ARG A 1 326 ? 12.504 3.768 -40.424 1.00 76.88 326 ARG A C 1
ATOM 2535 O O . ARG A 1 326 ? 11.938 4.577 -39.691 1.00 76.88 326 ARG A O 1
ATOM 2542 N N . ASP A 1 327 ? 12.601 3.924 -41.737 1.00 82.94 327 ASP A N 1
ATOM 2543 C CA . ASP A 1 327 ? 12.026 5.064 -42.439 1.00 82.94 327 ASP A CA 1
ATOM 2544 C C . ASP A 1 327 ? 10.498 5.014 -42.406 1.00 82.94 327 ASP A C 1
ATOM 2546 O O . ASP A 1 327 ? 9.862 6.043 -42.176 1.00 82.94 327 ASP A O 1
ATOM 2550 N N . ARG A 1 328 ? 9.891 3.825 -42.537 1.00 83.06 328 ARG A N 1
ATOM 2551 C CA . ARG A 1 328 ? 8.444 3.638 -42.343 1.00 83.06 328 ARG A CA 1
ATOM 2552 C C . ARG A 1 328 ? 8.014 4.017 -40.925 1.00 83.06 328 ARG A C 1
ATOM 2554 O O . ARG A 1 328 ? 7.123 4.851 -40.784 1.00 83.06 328 ARG A O 1
ATOM 2561 N N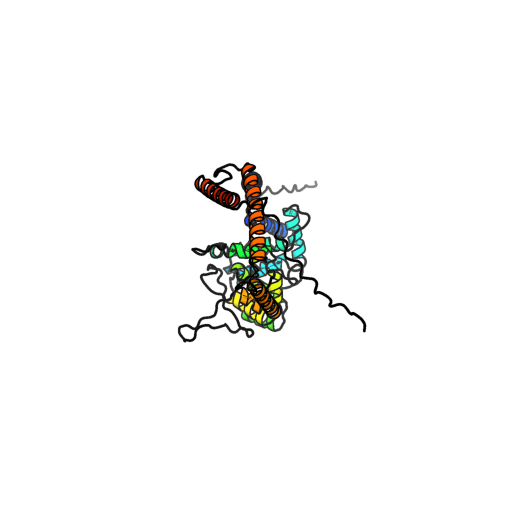 . ASP A 1 329 ? 8.683 3.491 -39.902 1.00 76.44 329 ASP A N 1
ATOM 2562 C CA . ASP A 1 329 ? 8.391 3.807 -38.498 1.00 76.44 329 ASP A CA 1
ATOM 2563 C C . ASP A 1 329 ? 8.531 5.311 -38.210 1.00 76.44 329 ASP A C 1
ATOM 2565 O O . ASP A 1 329 ? 7.728 5.895 -37.480 1.00 76.44 329 ASP A O 1
ATOM 2569 N N . ASN A 1 330 ? 9.548 5.966 -38.776 1.00 83.94 330 ASN A N 1
ATOM 2570 C CA . ASN A 1 330 ? 9.752 7.404 -38.612 1.00 83.94 330 ASN A CA 1
ATOM 2571 C C . ASN A 1 330 ? 8.669 8.225 -39.324 1.00 83.94 330 ASN A C 1
ATOM 2573 O O . ASN A 1 330 ? 8.209 9.215 -38.753 1.00 83.94 330 ASN A O 1
ATOM 2577 N N . ARG A 1 331 ? 8.220 7.808 -40.518 1.00 88.69 331 ARG A N 1
ATOM 2578 C CA . ARG A 1 331 ? 7.082 8.434 -41.216 1.00 88.69 331 ARG A CA 1
ATOM 2579 C C . ARG A 1 331 ? 5.798 8.321 -40.397 1.00 88.69 331 ARG A C 1
ATOM 2581 O O . ARG A 1 331 ? 5.116 9.325 -40.206 1.00 88.69 331 ARG A O 1
ATOM 2588 N N . GLU A 1 332 ? 5.500 7.137 -39.864 1.00 81.56 332 GLU A N 1
ATOM 2589 C CA . GLU A 1 332 ? 4.322 6.909 -39.016 1.00 81.56 332 GLU A CA 1
ATOM 2590 C C . GLU A 1 332 ? 4.373 7.750 -37.734 1.00 81.56 332 GLU A C 1
ATOM 2592 O O . GLU A 1 332 ? 3.401 8.425 -37.390 1.00 81.56 332 GLU A O 1
ATOM 2597 N N . ARG A 1 333 ? 5.528 7.782 -37.056 1.00 79.00 333 ARG A N 1
ATOM 2598 C CA . ARG A 1 333 ? 5.731 8.613 -35.858 1.00 79.00 333 ARG A CA 1
ATOM 2599 C C . ARG A 1 333 ? 5.579 10.099 -36.148 1.00 79.00 333 ARG A C 1
ATOM 2601 O O . ARG A 1 333 ? 4.976 10.800 -35.340 1.00 79.00 333 ARG A O 1
ATOM 2608 N N . LEU A 1 334 ? 6.125 10.582 -37.264 1.00 87.69 334 LEU A N 1
ATOM 2609 C CA . LEU A 1 334 ? 6.017 11.985 -37.653 1.00 87.69 334 LEU A CA 1
ATOM 2610 C C . LEU A 1 334 ? 4.561 12.363 -37.943 1.00 87.69 334 LEU A C 1
ATOM 2612 O O . LEU A 1 334 ? 4.083 13.359 -37.407 1.00 87.69 334 LEU A O 1
ATOM 2616 N N . ALA A 1 335 ? 3.840 11.543 -38.712 1.00 87.44 335 ALA A N 1
ATOM 2617 C CA . ALA A 1 335 ? 2.422 11.758 -38.995 1.00 87.44 335 ALA A CA 1
ATOM 2618 C C . ALA A 1 335 ? 1.582 11.782 -37.706 1.00 87.44 335 ALA A C 1
ATOM 2620 O O . ALA A 1 335 ? 0.804 12.710 -37.486 1.00 87.44 335 ALA A O 1
ATOM 2621 N N . GLN A 1 336 ? 1.794 10.813 -36.809 1.00 82.88 336 GLN A N 1
ATOM 2622 C CA . GLN A 1 336 ? 1.093 10.756 -35.527 1.00 82.88 336 GLN A CA 1
ATOM 2623 C C . GLN A 1 336 ? 1.412 11.969 -34.641 1.00 82.88 336 GLN A C 1
ATOM 2625 O O . GLN A 1 336 ? 0.513 12.533 -34.019 1.00 82.88 336 GLN A O 1
ATOM 2630 N N . ALA A 1 337 ? 2.678 12.387 -34.580 1.00 84.50 337 ALA A N 1
ATOM 2631 C CA . ALA A 1 337 ? 3.087 13.552 -33.803 1.00 84.50 337 ALA A CA 1
ATOM 2632 C C . ALA A 1 337 ? 2.453 14.850 -34.328 1.00 84.50 337 ALA A C 1
ATOM 2634 O O . ALA A 1 337 ? 2.058 15.693 -33.524 1.00 84.50 337 ALA A O 1
ATOM 2635 N N . LEU A 1 338 ? 2.324 15.001 -35.651 1.00 90.19 338 LEU A N 1
ATOM 2636 C CA . LEU A 1 338 ? 1.683 16.161 -36.276 1.00 90.19 338 LEU A CA 1
ATOM 2637 C C . LEU A 1 338 ? 0.174 16.212 -36.003 1.00 90.19 338 LEU A C 1
ATOM 2639 O O . LEU A 1 338 ? -0.330 17.285 -35.678 1.00 90.19 338 LEU A O 1
ATOM 2643 N N . GLU A 1 339 ? -0.535 15.079 -36.057 1.00 86.06 339 GLU A N 1
ATOM 2644 C CA . GLU A 1 339 ? -1.960 15.031 -35.684 1.00 86.06 339 GLU A CA 1
ATOM 2645 C C . GLU A 1 339 ? -2.166 15.353 -34.197 1.00 86.06 339 GLU A C 1
ATOM 2647 O O . GLU A 1 339 ? -2.988 16.202 -33.862 1.00 86.06 339 GLU A O 1
ATOM 2652 N N . ILE A 1 340 ? -1.349 14.787 -33.298 1.00 82.12 340 ILE A N 1
ATOM 2653 C CA . ILE A 1 340 ? -1.399 15.129 -31.864 1.00 82.12 340 ILE A CA 1
ATOM 2654 C C . ILE A 1 340 ? -1.140 16.627 -31.648 1.00 82.12 340 ILE A C 1
ATOM 2656 O O . ILE A 1 340 ? -1.817 17.265 -30.840 1.00 82.12 340 ILE A O 1
ATOM 2660 N N . ALA A 1 341 ? -0.159 17.200 -32.351 1.00 87.75 341 ALA A N 1
ATOM 2661 C CA . ALA A 1 341 ? 0.165 18.619 -32.244 1.00 87.75 341 ALA A CA 1
ATOM 2662 C C . ALA A 1 341 ? -0.984 19.509 -32.741 1.00 87.75 341 ALA A C 1
ATOM 2664 O O . ALA A 1 341 ? -1.292 20.517 -32.105 1.00 87.75 341 ALA A O 1
ATOM 2665 N N . LYS A 1 342 ? -1.639 19.124 -33.840 1.00 90.56 342 LYS A N 1
ATOM 2666 C CA . LYS A 1 342 ? -2.815 19.805 -34.391 1.00 90.56 342 LYS A CA 1
ATOM 2667 C C . LYS A 1 342 ? -4.002 19.744 -33.429 1.00 90.56 342 LYS A C 1
ATOM 2669 O O . LYS A 1 342 ? -4.553 20.792 -33.104 1.00 90.56 342 LYS A O 1
ATOM 2674 N N . ASP A 1 343 ? -4.339 18.563 -32.914 1.00 86.31 343 ASP A N 1
ATOM 2675 C CA . ASP A 1 343 ? -5.424 18.379 -31.941 1.00 86.31 343 ASP A CA 1
ATOM 2676 C C . ASP A 1 343 ? -5.186 19.197 -30.667 1.00 86.31 343 ASP A C 1
ATOM 2678 O O . ASP A 1 343 ? -6.100 19.843 -30.144 1.00 86.31 343 ASP A O 1
ATOM 2682 N N . ALA A 1 344 ? -3.942 19.215 -30.179 1.00 85.81 344 ALA A N 1
ATOM 2683 C CA . ALA A 1 344 ? -3.549 20.031 -29.040 1.00 85.81 344 ALA A CA 1
ATOM 2684 C C . ALA A 1 344 ? -3.690 21.530 -29.344 1.00 85.81 344 ALA A C 1
ATOM 2686 O O . ALA A 1 344 ? -4.271 22.256 -28.540 1.00 85.81 344 ALA A O 1
ATOM 2687 N N . ALA A 1 345 ? -3.218 21.998 -30.504 1.00 88.56 345 ALA A N 1
ATOM 2688 C CA . ALA A 1 345 ? -3.334 23.398 -30.908 1.00 88.56 345 ALA A CA 1
ATOM 2689 C C . ALA A 1 345 ? -4.800 23.842 -31.042 1.00 88.56 345 ALA A C 1
ATOM 2691 O O . ALA A 1 345 ? -5.165 24.878 -30.492 1.00 88.56 345 ALA A O 1
ATOM 2692 N N . SER A 1 346 ? -5.657 23.039 -31.681 1.00 89.12 346 SER A N 1
ATOM 2693 C CA . SER A 1 346 ? -7.099 23.310 -31.783 1.00 89.12 346 SER A CA 1
ATOM 2694 C C . SER A 1 346 ? -7.795 23.282 -30.417 1.00 89.12 346 SER A C 1
ATOM 2696 O O . SER A 1 346 ? -8.658 24.113 -30.129 1.00 89.12 346 SER A O 1
ATOM 2698 N N . SER A 1 347 ? -7.392 22.372 -29.526 1.00 85.31 347 SER A N 1
ATOM 2699 C CA . SER A 1 347 ? -7.900 22.337 -28.149 1.00 85.31 347 SER A CA 1
ATOM 2700 C C . SER A 1 347 ? -7.517 23.601 -27.371 1.00 85.31 347 SER A C 1
ATOM 2702 O O . SER A 1 347 ? -8.350 24.155 -26.657 1.00 85.31 347 SER A O 1
ATOM 2704 N N . LEU A 1 348 ? -6.285 24.095 -27.533 1.00 84.44 348 LEU A N 1
ATOM 2705 C CA . LEU A 1 348 ? -5.829 25.343 -26.914 1.00 84.44 348 LEU A CA 1
ATOM 2706 C C . LEU A 1 348 ? -6.514 26.578 -27.512 1.00 84.44 348 LEU A C 1
ATOM 2708 O O . LEU A 1 348 ? -6.872 27.482 -26.763 1.00 84.44 348 LEU A O 1
ATOM 2712 N N . GLU A 1 349 ? -6.742 26.605 -28.825 1.00 87.19 349 GLU A N 1
ATOM 2713 C CA . GLU A 1 349 ? -7.486 27.667 -29.516 1.00 87.19 349 GLU A CA 1
ATOM 2714 C C . GLU A 1 349 ? -8.938 27.763 -29.026 1.00 87.19 349 GLU A C 1
ATOM 2716 O O . GLU A 1 349 ? -9.451 28.856 -28.800 1.00 87.19 349 GLU A O 1
ATOM 2721 N N . SER A 1 350 ? -9.585 26.617 -28.799 1.00 85.19 350 SER A N 1
ATOM 2722 C CA . SER A 1 350 ? -10.962 26.546 -28.288 1.00 85.19 350 SER A CA 1
ATOM 2723 C C . SER A 1 350 ? -11.091 26.719 -26.765 1.00 85.19 350 SER A C 1
ATOM 2725 O O . SER A 1 350 ? -12.205 26.764 -26.239 1.00 85.19 350 SER A O 1
ATOM 2727 N N . SER A 1 351 ? -9.974 26.815 -26.037 1.00 80.06 351 SER A N 1
ATOM 2728 C CA . SER A 1 351 ? -9.968 26.925 -24.578 1.00 80.06 351 SER A CA 1
ATOM 2729 C C . SER A 1 351 ? -10.460 28.298 -24.115 1.00 80.06 351 SER A C 1
ATOM 2731 O O . SER A 1 351 ? -9.860 29.329 -24.408 1.00 80.06 351 SER A O 1
ATOM 2733 N N . THR A 1 352 ? -11.525 28.316 -23.313 1.00 78.44 352 THR A N 1
ATOM 2734 C CA . THR A 1 352 ? -12.101 29.538 -22.723 1.00 78.44 352 THR A CA 1
ATOM 2735 C C . THR A 1 352 ? -11.538 29.861 -21.335 1.00 78.44 352 THR A C 1
ATOM 2737 O O . THR A 1 352 ? -12.139 30.633 -20.584 1.00 78.44 352 THR A O 1
ATOM 2740 N N . VAL A 1 353 ? -10.432 29.225 -20.935 1.00 68.56 353 VAL A N 1
ATOM 2741 C CA . VAL A 1 353 ? -9.872 29.365 -19.585 1.00 68.56 353 VAL A CA 1
ATOM 2742 C C . VAL A 1 353 ? -9.252 30.758 -19.408 1.00 68.56 353 VAL A C 1
ATOM 2744 O O . VAL A 1 353 ? -8.353 31.153 -20.144 1.00 68.56 353 VAL A O 1
ATOM 2747 N N . SER A 1 354 ? -9.738 31.486 -18.399 1.00 56.19 354 SER A N 1
ATOM 2748 C CA . SER A 1 354 ? -9.192 32.747 -17.874 1.00 56.19 354 SER A CA 1
ATOM 2749 C C . SER A 1 354 ? -9.088 32.584 -16.348 1.00 56.19 354 SER A C 1
ATOM 2751 O O . SER A 1 354 ? -10.064 32.094 -15.767 1.00 56.19 354 SER A O 1
ATOM 2753 N N . PRO A 1 355 ? -7.955 32.893 -15.673 1.00 61.38 355 PRO A N 1
ATOM 2754 C CA . PRO A 1 355 ? -7.006 33.992 -15.930 1.00 61.38 355 PRO A CA 1
ATOM 2755 C C . PRO A 1 355 ? -5.591 33.481 -16.366 1.00 61.38 355 PRO A C 1
ATOM 2757 O O . PRO A 1 355 ? -5.483 32.302 -16.693 1.00 61.38 355 PRO A O 1
ATOM 2760 N N . PRO A 1 356 ? -4.518 34.318 -16.444 1.00 58.06 356 PRO A N 1
ATOM 2761 C CA . PRO A 1 356 ? -3.261 33.987 -17.135 1.00 58.06 356 PRO A CA 1
ATOM 2762 C C . PRO A 1 356 ? -2.527 32.731 -16.621 1.00 58.06 356 PRO A C 1
ATOM 2764 O O . PRO A 1 356 ? -2.645 32.400 -15.439 1.00 58.06 356 PRO A O 1
ATOM 2767 N N . PRO A 1 357 ? -1.648 32.130 -17.451 1.00 63.88 357 PRO A N 1
ATOM 2768 C CA . PRO A 1 357 ? -1.264 32.574 -18.799 1.00 63.88 357 PRO A CA 1
ATOM 2769 C C . PRO A 1 357 ? -2.329 32.293 -19.874 1.00 63.88 357 PRO A C 1
ATOM 2771 O O . PRO A 1 357 ? -3.279 31.551 -19.649 1.00 63.88 357 PRO A O 1
ATOM 2774 N N . HIS A 1 358 ? -2.163 32.932 -21.039 1.00 78.44 358 HIS A N 1
ATOM 2775 C CA . HIS A 1 358 ? -2.916 32.646 -22.270 1.00 78.44 358 HIS A CA 1
ATOM 2776 C C . HIS A 1 358 ? -2.948 31.123 -22.532 1.00 78.44 358 HIS A C 1
ATOM 2778 O O . HIS A 1 358 ? -2.001 30.451 -22.125 1.00 78.44 358 HIS A O 1
ATOM 2784 N N . PRO A 1 359 ? -3.955 30.544 -23.221 1.00 81.19 359 PRO A N 1
ATOM 2785 C CA . PRO A 1 359 ? -4.013 29.093 -23.453 1.00 81.19 359 PRO A CA 1
ATOM 2786 C C . PRO A 1 359 ? -2.732 28.492 -24.055 1.00 81.19 359 PRO A C 1
ATOM 2788 O O . PRO A 1 359 ? -2.365 27.365 -23.747 1.00 81.19 359 PRO A O 1
ATOM 2791 N N . PHE A 1 360 ? -1.996 29.277 -24.844 1.00 83.94 360 PHE A N 1
ATOM 2792 C CA . PHE A 1 360 ? -0.695 28.899 -25.413 1.00 83.94 360 PHE A CA 1
ATOM 2793 C C . PHE A 1 360 ? 0.521 29.169 -24.501 1.00 83.94 360 PHE A C 1
ATOM 2795 O O . PHE A 1 360 ? 1.659 29.110 -24.959 1.00 83.94 360 PHE A O 1
ATOM 2802 N N . GLY A 1 361 ? 0.298 29.464 -23.223 1.00 86.62 361 GLY A N 1
ATOM 2803 C CA . GLY A 1 361 ? 1.338 29.767 -22.246 1.00 86.62 361 GLY A CA 1
ATOM 2804 C C . GLY A 1 361 ? 1.853 31.206 -22.316 1.00 86.62 361 GLY A C 1
ATOM 2805 O O . GLY A 1 361 ? 1.162 32.144 -22.724 1.00 86.62 361 GLY A O 1
ATOM 2806 N N . THR A 1 362 ? 3.079 31.386 -21.840 1.00 88.38 362 THR A N 1
ATOM 2807 C CA . THR A 1 362 ? 3.836 32.640 -21.932 1.00 88.38 362 THR A CA 1
ATOM 2808 C C . THR A 1 362 ? 4.306 32.905 -23.368 1.00 88.38 362 THR A C 1
ATOM 2810 O O . THR A 1 362 ? 4.374 31.995 -24.193 1.00 88.38 362 THR A O 1
ATOM 2813 N N . HIS A 1 363 ? 4.683 34.151 -23.679 1.00 86.62 363 HIS A N 1
ATOM 2814 C CA . HIS A 1 363 ? 5.226 34.491 -25.003 1.00 86.62 363 HIS A CA 1
ATOM 2815 C C . HIS A 1 363 ? 6.459 33.645 -25.364 1.00 86.62 363 HIS A C 1
ATOM 2817 O O . HIS A 1 363 ? 6.602 33.234 -26.509 1.00 86.62 363 HIS A O 1
ATOM 2823 N N . GLU A 1 364 ? 7.326 33.346 -24.390 1.00 87.31 364 GLU A N 1
ATOM 2824 C CA . GLU A 1 364 ? 8.528 32.532 -24.610 1.00 87.31 364 GLU A CA 1
ATOM 2825 C C . GLU A 1 364 ? 8.181 31.077 -24.980 1.00 87.31 364 GLU A C 1
ATOM 2827 O O . GLU A 1 364 ? 8.780 30.496 -25.886 1.00 87.31 364 GLU A O 1
ATOM 2832 N N . GLU A 1 365 ? 7.186 30.488 -24.310 1.00 82.62 365 GLU A N 1
ATOM 2833 C CA . GLU A 1 365 ? 6.696 29.136 -24.611 1.00 82.62 365 GLU A CA 1
ATOM 2834 C C . GLU A 1 365 ? 6.028 29.072 -25.987 1.00 82.62 365 GLU A C 1
ATOM 2836 O O . GLU A 1 365 ? 6.282 28.142 -26.763 1.00 82.62 365 GLU A O 1
ATOM 2841 N N . TRP A 1 366 ? 5.225 30.088 -26.316 1.00 91.00 366 TRP A N 1
ATOM 2842 C CA . TRP A 1 366 ? 4.604 30.225 -27.629 1.00 91.00 366 TRP A CA 1
ATOM 2843 C C . TRP A 1 366 ? 5.651 30.361 -28.740 1.00 91.00 366 TRP A C 1
ATOM 2845 O O . TRP A 1 366 ? 5.594 29.633 -29.730 1.00 91.00 366 TRP A O 1
ATOM 2855 N N . GLU A 1 367 ? 6.640 31.239 -28.570 1.00 92.12 367 GLU A N 1
ATOM 2856 C CA . GLU A 1 367 ? 7.688 31.485 -29.562 1.00 92.12 367 GLU A CA 1
ATOM 2857 C C . GLU A 1 367 ? 8.546 30.237 -29.797 1.00 92.12 367 GLU A C 1
ATOM 2859 O O . GLU A 1 367 ? 8.816 29.872 -30.944 1.00 92.12 367 GLU A O 1
ATOM 2864 N N . ARG A 1 368 ? 8.902 29.512 -28.728 1.00 89.38 368 ARG A N 1
ATOM 2865 C CA . ARG A 1 368 ? 9.612 28.230 -28.831 1.00 89.38 368 ARG A CA 1
ATOM 2866 C C . ARG A 1 368 ? 8.808 27.209 -29.633 1.00 89.38 368 ARG A C 1
ATOM 2868 O O . ARG A 1 368 ? 9.344 26.602 -30.557 1.00 89.38 368 ARG A O 1
ATOM 2875 N N . THR A 1 369 ? 7.526 27.053 -29.307 1.00 88.31 369 THR A N 1
ATOM 2876 C CA . THR A 1 369 ? 6.629 26.103 -29.982 1.00 88.31 369 THR A CA 1
ATOM 2877 C C . THR A 1 369 ? 6.456 26.460 -31.458 1.00 88.31 369 THR A C 1
ATOM 2879 O O . THR A 1 369 ? 6.573 25.594 -32.325 1.00 88.31 369 THR A O 1
ATOM 2882 N N . ARG A 1 370 ? 6.260 27.750 -31.760 1.00 93.50 370 ARG A N 1
ATOM 2883 C CA . ARG A 1 370 ? 6.165 28.275 -33.125 1.00 93.50 370 ARG A CA 1
ATOM 2884 C C . ARG A 1 370 ? 7.436 28.004 -33.928 1.00 93.50 370 ARG A C 1
ATOM 2886 O O . ARG A 1 370 ? 7.341 27.538 -35.059 1.00 93.50 370 ARG A O 1
ATOM 2893 N N . ASN A 1 371 ? 8.610 28.269 -33.359 1.00 93.25 371 ASN A N 1
ATOM 2894 C CA . ASN A 1 371 ? 9.886 28.060 -34.044 1.00 93.25 371 ASN A CA 1
ATOM 2895 C C . ASN A 1 371 ? 10.135 26.576 -34.336 1.00 93.25 371 ASN A C 1
ATOM 2897 O O . ASN A 1 371 ? 10.562 26.237 -35.436 1.00 93.25 371 ASN A O 1
ATOM 2901 N N . THR A 1 372 ? 9.810 25.679 -33.400 1.00 90.12 372 THR A N 1
ATOM 2902 C CA . THR A 1 372 ? 9.893 24.231 -33.640 1.00 90.12 372 THR A CA 1
ATOM 2903 C C . THR A 1 372 ? 8.929 23.784 -34.739 1.00 90.12 372 THR A C 1
ATOM 2905 O O . THR A 1 372 ? 9.338 23.047 -35.632 1.00 90.12 372 THR A O 1
ATOM 2908 N N . ALA A 1 373 ? 7.678 24.256 -34.729 1.00 91.12 373 ALA A N 1
ATOM 2909 C CA . ALA A 1 373 ? 6.718 23.947 -35.789 1.00 91.12 373 ALA A CA 1
ATOM 2910 C C . ALA A 1 373 ? 7.196 24.451 -37.162 1.00 91.12 373 ALA A C 1
ATOM 2912 O O . ALA A 1 373 ? 7.073 23.742 -38.159 1.00 91.12 373 ALA A O 1
ATOM 2913 N N . HIS A 1 374 ? 7.800 25.643 -37.207 1.00 91.69 374 HIS A N 1
ATOM 2914 C CA . HIS A 1 374 ? 8.369 26.203 -38.429 1.00 91.69 374 HIS A CA 1
ATOM 2915 C C . HIS A 1 374 ? 9.544 25.372 -38.959 1.00 91.69 374 HIS A C 1
ATOM 2917 O O . HIS A 1 374 ? 9.569 25.053 -40.140 1.00 91.69 374 HIS A O 1
ATOM 2923 N N . GLN A 1 375 ? 10.464 24.939 -38.093 1.00 91.62 375 GLN A N 1
ATOM 2924 C CA . GLN A 1 375 ? 11.580 24.070 -38.487 1.00 91.62 375 GLN A CA 1
ATOM 2925 C C . GLN A 1 375 ? 11.099 22.724 -39.040 1.00 91.62 375 GLN A C 1
ATOM 2927 O O . GLN A 1 375 ? 11.631 22.237 -40.033 1.00 91.62 375 GLN A O 1
ATOM 2932 N N . VAL A 1 376 ? 10.076 22.121 -38.423 1.00 90.50 376 VAL A N 1
ATOM 2933 C CA . VAL A 1 376 ? 9.474 20.879 -38.934 1.00 90.50 376 VAL A CA 1
ATOM 2934 C C . VAL A 1 376 ? 8.864 21.108 -40.318 1.00 90.50 376 VAL A C 1
ATOM 2936 O O . VAL A 1 376 ? 9.081 20.301 -41.218 1.00 90.50 376 VAL A O 1
ATOM 2939 N N . TYR A 1 377 ? 8.157 22.224 -40.509 1.00 92.56 377 TYR A N 1
ATOM 2940 C CA . TYR A 1 377 ? 7.612 22.609 -41.810 1.00 92.56 377 TYR A CA 1
ATOM 2941 C C . TYR A 1 377 ? 8.710 22.797 -42.870 1.00 92.56 377 TYR A C 1
ATOM 2943 O O . TYR A 1 377 ? 8.607 22.232 -43.955 1.00 92.56 377 TYR A O 1
ATOM 2951 N N . GLU A 1 378 ? 9.788 23.520 -42.556 1.00 93.88 378 GLU A N 1
ATOM 2952 C CA . GLU A 1 378 ? 10.922 23.709 -43.472 1.00 93.88 378 GLU A CA 1
ATOM 2953 C C . GLU A 1 378 ? 11.567 22.378 -43.878 1.00 93.88 378 GLU A C 1
ATOM 2955 O O . GLU A 1 378 ? 11.903 22.189 -45.047 1.00 93.88 378 GLU A O 1
ATOM 2960 N N . ILE A 1 379 ? 11.716 21.442 -42.934 1.00 92.00 379 ILE A N 1
ATOM 2961 C CA . ILE A 1 379 ? 12.243 20.099 -43.211 1.00 92.00 379 ILE A CA 1
ATOM 2962 C C . ILE A 1 379 ? 11.325 19.350 -44.181 1.00 92.00 379 ILE A C 1
ATOM 2964 O O . ILE A 1 379 ? 11.822 18.765 -45.140 1.00 92.00 379 ILE A O 1
ATOM 2968 N N . LEU A 1 380 ? 10.008 19.380 -43.954 1.00 91.00 380 LEU A N 1
ATOM 2969 C CA . LEU A 1 380 ? 9.026 18.693 -44.797 1.00 91.00 380 LEU A CA 1
ATOM 2970 C C . LEU A 1 380 ? 8.991 19.251 -46.220 1.00 91.00 380 LEU A C 1
ATOM 2972 O O . LEU A 1 380 ? 8.991 18.477 -47.167 1.00 91.00 380 LEU A O 1
ATOM 2976 N N . VAL A 1 381 ? 9.011 20.578 -46.367 1.00 90.69 381 VAL A N 1
ATOM 2977 C CA . VAL A 1 381 ? 9.028 21.238 -47.682 1.00 90.69 381 VAL A CA 1
ATOM 2978 C C . VAL A 1 381 ? 10.332 20.954 -48.420 1.00 90.69 381 VAL A C 1
ATOM 2980 O O . VAL A 1 381 ? 10.331 20.668 -49.610 1.00 90.69 381 VAL A O 1
ATOM 2983 N N . LYS A 1 382 ? 11.472 21.000 -47.723 1.00 91.12 382 LYS A N 1
ATOM 2984 C CA . LYS A 1 382 ? 12.772 20.707 -48.339 1.00 91.12 382 LYS A CA 1
ATOM 2985 C C . LYS A 1 382 ? 12.896 19.246 -48.785 1.00 91.12 382 LYS A C 1
ATOM 2987 O O . LYS A 1 382 ? 13.652 18.963 -49.709 1.00 91.12 382 LYS A O 1
ATOM 2992 N N . ALA A 1 383 ? 12.216 18.339 -48.091 1.00 88.75 383 ALA A N 1
ATOM 2993 C CA . ALA A 1 383 ? 12.217 16.907 -48.363 1.00 88.75 383 ALA A CA 1
ATOM 2994 C C . ALA A 1 383 ? 10.963 16.449 -49.131 1.00 88.75 383 ALA A C 1
ATOM 2996 O O . ALA A 1 383 ? 10.604 15.274 -49.046 1.00 88.75 383 ALA A O 1
ATOM 2997 N N . GLU A 1 384 ? 10.286 17.361 -49.837 1.00 86.62 384 GLU A N 1
ATOM 2998 C CA . GLU A 1 384 ? 9.132 17.030 -50.671 1.00 86.62 384 GLU A CA 1
ATOM 2999 C C . GLU A 1 384 ? 9.543 15.987 -51.729 1.00 86.62 384 GLU A C 1
ATOM 3001 O O . GLU A 1 384 ? 10.494 16.229 -52.477 1.00 86.62 384 GLU A O 1
ATOM 3006 N N . PRO A 1 385 ? 8.900 14.803 -51.761 1.00 82.50 385 PRO A N 1
ATOM 3007 C CA . PRO A 1 385 ? 9.223 13.783 -52.749 1.00 82.50 385 PRO A CA 1
ATOM 3008 C C . PRO A 1 385 ? 8.805 14.252 -54.145 1.00 82.50 385 PRO A C 1
ATOM 3010 O O . PRO A 1 385 ? 7.724 14.821 -54.308 1.00 82.50 385 PRO A O 1
ATOM 3013 N N . ASP A 1 386 ? 9.652 13.997 -55.143 1.00 82.31 386 ASP A N 1
ATOM 3014 C CA . ASP A 1 386 ? 9.363 14.351 -56.531 1.00 82.31 386 ASP A CA 1
ATOM 3015 C C . ASP A 1 386 ? 8.137 13.550 -57.020 1.00 82.31 386 ASP A C 1
ATOM 3017 O O . ASP A 1 386 ? 8.151 12.315 -56.952 1.00 82.31 386 ASP A O 1
ATOM 3021 N N . PRO A 1 387 ? 7.059 14.207 -57.487 1.00 70.94 387 PRO A N 1
ATOM 3022 C CA . PRO A 1 387 ? 5.877 13.516 -57.996 1.00 70.94 387 PRO A CA 1
ATOM 3023 C C . PRO A 1 387 ? 6.167 12.624 -59.216 1.00 70.94 387 PRO A C 1
ATOM 3025 O O . PRO A 1 387 ? 5.382 11.708 -59.474 1.00 70.94 387 PRO A O 1
ATOM 3028 N N . ASP A 1 388 ? 7.276 12.856 -59.928 1.00 70.25 388 ASP A N 1
ATOM 3029 C CA . ASP A 1 388 ? 7.690 12.082 -61.102 1.00 70.25 388 ASP A CA 1
ATOM 3030 C C . ASP A 1 388 ? 8.675 10.936 -60.768 1.00 70.25 388 ASP A C 1
ATOM 3032 O O . ASP A 1 388 ? 8.904 10.060 -61.610 1.00 70.25 388 ASP A O 1
ATOM 3036 N N . GLU A 1 389 ? 9.198 10.848 -59.534 1.00 63.22 389 GLU A N 1
ATOM 3037 C CA . GLU A 1 389 ? 9.939 9.673 -59.033 1.00 63.22 389 GLU A CA 1
ATOM 3038 C C . GLU A 1 389 ? 8.965 8.538 -58.658 1.00 63.22 389 GLU A C 1
ATOM 3040 O O . GLU A 1 389 ? 8.809 8.114 -57.510 1.00 63.22 389 GLU A O 1
ATOM 3045 N N . GLY A 1 390 ? 8.260 8.027 -59.665 1.00 47.06 390 GLY A N 1
ATOM 3046 C CA . GLY A 1 390 ? 7.398 6.861 -59.537 1.00 47.06 390 GLY A CA 1
ATOM 3047 C C . GLY A 1 390 ? 8.195 5.589 -59.232 1.00 47.06 390 GLY A C 1
ATOM 3048 O O . GLY A 1 390 ? 9.090 5.213 -59.981 1.00 47.06 390 GLY A O 1
ATOM 3049 N N . PHE A 1 391 ? 7.816 4.916 -58.142 1.00 49.88 391 PHE A N 1
ATOM 3050 C CA . PHE A 1 391 ? 7.896 3.468 -57.905 1.00 49.88 391 PHE A CA 1
ATOM 3051 C C . PHE A 1 391 ? 8.992 2.726 -58.700 1.00 49.88 391 PHE A C 1
ATOM 3053 O O . PHE A 1 391 ? 8.756 2.237 -59.807 1.00 49.88 391 PHE A O 1
ATOM 3060 N N . ILE A 1 392 ? 10.182 2.556 -58.112 1.00 50.53 392 ILE A N 1
ATOM 3061 C CA . ILE A 1 392 ? 11.150 1.580 -58.627 1.00 50.53 392 ILE A CA 1
ATOM 3062 C C . ILE A 1 392 ? 10.509 0.197 -58.465 1.00 50.53 392 ILE A C 1
ATOM 3064 O O . ILE A 1 392 ? 10.472 -0.360 -57.369 1.00 50.53 392 ILE A O 1
ATOM 3068 N N . SER A 1 393 ? 9.962 -0.337 -59.558 1.00 45.69 393 SER A N 1
ATOM 3069 C CA . SER A 1 393 ? 9.555 -1.735 -59.683 1.00 45.69 393 SER A CA 1
ATOM 3070 C C . SER A 1 393 ? 10.740 -2.603 -59.271 1.00 45.69 393 SER A C 1
ATOM 3072 O O . SER A 1 393 ? 11.705 -2.733 -60.025 1.00 45.69 393 SER A O 1
ATOM 3074 N N . SER A 1 394 ? 10.679 -3.202 -58.083 1.00 45.84 394 SER A N 1
ATOM 3075 C CA . SER A 1 394 ? 11.579 -4.287 -57.718 1.00 45.84 394 SER A CA 1
ATOM 3076 C C . SER A 1 394 ? 11.471 -5.358 -58.803 1.00 45.84 394 SER A C 1
ATOM 3078 O O . SER A 1 394 ? 10.381 -5.844 -59.111 1.00 45.84 394 SER A O 1
ATOM 3080 N N . ALA A 1 395 ? 12.594 -5.644 -59.464 1.00 43.88 395 ALA A N 1
ATOM 3081 C CA . ALA A 1 395 ? 12.663 -6.615 -60.544 1.00 43.88 395 ALA A CA 1
ATOM 3082 C C . ALA A 1 395 ? 12.036 -7.936 -60.077 1.00 43.88 395 ALA A C 1
ATOM 3084 O O . ALA A 1 395 ? 12.456 -8.518 -59.074 1.00 43.88 395 ALA A O 1
ATOM 3085 N N . SER A 1 396 ? 10.998 -8.379 -60.788 1.00 43.34 396 SER A N 1
ATOM 3086 C CA . SER A 1 396 ? 10.465 -9.727 -60.615 1.00 43.34 396 SER A CA 1
ATOM 3087 C C . SER A 1 396 ? 11.597 -10.726 -60.877 1.00 43.34 396 SER A C 1
ATOM 3089 O O . SER A 1 396 ? 12.364 -10.510 -61.816 1.00 43.34 396 SER A O 1
ATOM 3091 N N . PRO A 1 397 ? 11.737 -11.786 -60.063 1.00 47.84 397 PRO A N 1
ATOM 3092 C CA . PRO A 1 397 ? 12.795 -12.766 -60.251 1.00 47.84 397 PRO A CA 1
ATOM 3093 C C . PRO A 1 397 ? 12.645 -13.391 -61.639 1.00 47.84 397 PRO A C 1
ATOM 3095 O O . PRO A 1 397 ? 11.555 -13.841 -62.001 1.00 47.84 397 PRO A O 1
ATOM 3098 N N . GLU A 1 398 ? 13.729 -13.360 -62.413 1.00 46.00 398 GLU A N 1
ATOM 3099 C CA . GLU A 1 398 ? 13.818 -13.952 -63.744 1.00 46.00 398 GLU A CA 1
ATOM 3100 C C . GLU A 1 398 ? 13.264 -15.382 -63.713 1.00 46.00 398 GLU A C 1
ATOM 3102 O O . GLU A 1 398 ? 13.716 -16.238 -62.947 1.00 46.00 398 GLU A O 1
ATOM 3107 N N . GLN A 1 399 ? 12.237 -15.619 -64.530 1.00 44.25 399 GLN A N 1
ATOM 3108 C CA . GLN A 1 399 ? 11.779 -16.959 -64.860 1.00 44.25 399 GLN A CA 1
ATOM 3109 C C . GLN A 1 399 ? 12.944 -17.668 -65.548 1.00 44.25 399 GLN A C 1
ATOM 3111 O O . GLN A 1 399 ? 13.388 -17.238 -66.610 1.00 44.25 399 GLN A O 1
ATOM 3116 N N . GLY A 1 400 ? 13.455 -18.720 -64.907 1.00 46.09 400 GLY A N 1
ATOM 3117 C CA . GLY A 1 400 ? 14.480 -19.578 -65.478 1.00 46.09 400 GLY A CA 1
ATOM 3118 C C . GLY A 1 400 ? 14.030 -20.115 -66.833 1.00 46.09 400 GLY A C 1
ATOM 3119 O O . GLY A 1 400 ? 12.937 -20.669 -66.955 1.00 46.09 400 GLY A O 1
ATOM 3120 N N . GLU A 1 401 ? 14.882 -19.918 -67.834 1.00 43.94 401 GLU A N 1
ATOM 3121 C CA . GLU A 1 401 ? 14.782 -20.557 -69.138 1.00 43.94 401 GLU A CA 1
ATOM 3122 C C . GLU A 1 401 ? 14.792 -22.079 -68.955 1.00 43.94 401 GLU A C 1
ATOM 3124 O O . GLU A 1 401 ? 15.733 -22.658 -68.409 1.00 43.94 401 GLU A O 1
ATOM 3129 N N . ASP A 1 402 ? 13.711 -22.709 -69.403 1.00 50.94 402 ASP A N 1
ATOM 3130 C CA . ASP A 1 402 ? 13.569 -24.151 -69.560 1.00 50.94 402 ASP A CA 1
ATOM 3131 C C . ASP A 1 402 ? 14.248 -24.538 -70.891 1.00 50.94 402 ASP A C 1
ATOM 3133 O O . ASP A 1 402 ? 13.791 -24.089 -71.950 1.00 50.94 402 ASP A O 1
ATOM 3137 N N . PRO A 1 403 ? 15.369 -25.285 -70.900 1.00 52.88 403 PRO A N 1
ATOM 3138 C CA . PRO A 1 403 ? 15.999 -25.689 -72.145 1.00 52.88 403 PRO A CA 1
ATOM 3139 C C . PRO A 1 403 ? 15.172 -26.806 -72.786 1.00 52.88 403 PRO A C 1
ATOM 3141 O O . PRO A 1 403 ? 15.036 -27.905 -72.248 1.00 52.88 403 PRO A O 1
ATOM 3144 N N . GLY A 1 404 ? 14.624 -26.484 -73.957 1.00 46.59 404 GLY A N 1
ATOM 3145 C CA . GLY A 1 404 ? 13.802 -27.360 -74.778 1.00 46.59 404 GLY A CA 1
ATOM 3146 C C . GLY A 1 404 ? 14.408 -28.741 -75.035 1.00 46.59 404 GLY A C 1
ATOM 3147 O O . GLY A 1 404 ? 15.592 -28.895 -75.335 1.00 46.59 404 GLY A O 1
ATOM 3148 N N . TYR A 1 405 ? 13.529 -29.736 -74.952 1.00 45.91 405 TYR A N 1
ATOM 3149 C CA . TYR A 1 405 ? 13.668 -31.022 -75.619 1.00 45.91 405 TYR A CA 1
ATOM 3150 C C . TYR A 1 405 ? 13.527 -30.819 -77.133 1.00 45.91 405 TYR A C 1
ATOM 3152 O O . TYR A 1 405 ? 12.481 -30.352 -77.577 1.00 45.91 405 TYR A O 1
ATOM 3160 N N . ASP A 1 406 ? 14.535 -31.237 -77.897 1.00 54.28 406 ASP A N 1
ATOM 3161 C CA . ASP A 1 406 ? 14.385 -31.618 -79.303 1.00 54.28 406 ASP A CA 1
ATOM 3162 C C . ASP A 1 406 ? 14.803 -33.091 -79.453 1.00 54.28 406 ASP A C 1
ATOM 3164 O O . ASP A 1 406 ? 15.893 -33.495 -79.037 1.00 54.28 406 ASP A O 1
ATOM 3168 N N . ASP A 1 407 ? 13.889 -33.876 -80.023 1.00 51.16 407 ASP A N 1
ATOM 3169 C CA . ASP A 1 407 ? 14.017 -35.287 -80.397 1.00 51.16 407 ASP A CA 1
ATOM 3170 C C . ASP A 1 407 ? 15.025 -35.496 -81.544 1.00 51.16 407 ASP A C 1
ATOM 3172 O O . ASP A 1 407 ? 14.881 -34.872 -82.599 1.00 51.16 407 ASP A O 1
ATOM 3176 N N . VAL A 1 408 ? 15.943 -36.467 -81.383 1.00 47.09 408 VAL A N 1
ATOM 3177 C CA . VAL A 1 408 ? 16.412 -37.419 -82.425 1.00 47.09 408 VAL A CA 1
ATOM 3178 C C . VAL A 1 408 ? 16.727 -38.767 -81.783 1.00 47.09 408 VAL A C 1
ATOM 3180 O O . VAL A 1 408 ? 17.513 -38.784 -80.808 1.00 47.09 408 VAL A O 1
#